Protein AF-0000000087536788 (afdb_homodimer)

pLDDT: mean 91.1, std 9.1, range [51.97, 98.81]

Structure (mmCIF, N/CA/C/O backbone):
data_AF-0000000087536788-model_v1
#
loop_
_entity.id
_entity.type
_entity.pdbx_description
1 polymer 'DeoR/GlpR transcriptional regulator'
#
loop_
_atom_site.group_PDB
_atom_site.id
_atom_site.type_symbol
_atom_site.label_atom_id
_atom_site.label_alt_id
_atom_site.label_comp_id
_atom_site.label_asym_id
_atom_site.label_entity_id
_atom_site.label_seq_id
_atom_site.pdbx_PDB_ins_code
_atom_site.Cartn_x
_atom_site.Cartn_y
_atom_site.Cartn_z
_atom_site.occupancy
_atom_site.B_iso_or_equiv
_atom_site.auth_seq_id
_atom_site.auth_comp_id
_atom_site.auth_asym_id
_atom_site.auth_atom_id
_atom_site.pdbx_PDB_model_num
ATOM 1 N N . MET A 1 1 ? 10.086 10.727 -21.75 1 60.25 1 MET A N 1
ATOM 2 C CA . MET A 1 1 ? 9.859 9.5 -21 1 60.25 1 MET A CA 1
ATOM 3 C C . MET A 1 1 ? 10.852 9.375 -19.844 1 60.25 1 MET A C 1
ATOM 5 O O . MET A 1 1 ? 12.023 9.734 -20 1 60.25 1 MET A O 1
ATOM 9 N N . ILE A 1 2 ? 10.414 9.109 -18.719 1 67.94 2 ILE A N 1
ATOM 10 C CA . ILE A 1 2 ? 11.305 9.008 -17.562 1 67.94 2 ILE A CA 1
ATOM 11 C C . ILE A 1 2 ? 12.07 7.688 -17.625 1 67.94 2 ILE A C 1
ATOM 13 O O . ILE A 1 2 ? 11.562 6.688 -18.141 1 67.94 2 ILE A O 1
ATOM 17 N N . ALA A 1 3 ? 13.391 7.785 -17.203 1 74.81 3 ALA A N 1
ATOM 18 C CA . ALA A 1 3 ? 14.328 6.68 -17.344 1 74.81 3 ALA A CA 1
ATOM 19 C C . ALA A 1 3 ? 13.742 5.383 -16.797 1 74.81 3 ALA A C 1
ATOM 21 O O . ALA A 1 3 ? 13.867 4.324 -17.422 1 74.81 3 ALA A O 1
ATOM 22 N N . ILE A 1 4 ? 12.961 5.441 -15.758 1 73.94 4 ILE A N 1
ATOM 23 C CA . ILE A 1 4 ? 12.445 4.242 -15.109 1 73.94 4 ILE A CA 1
ATOM 24 C C . ILE A 1 4 ? 11.359 3.611 -15.977 1 73.94 4 ILE A C 1
ATOM 26 O O . ILE A 1 4 ? 11.266 2.387 -16.078 1 73.94 4 ILE A O 1
ATOM 30 N N . GLU A 1 5 ? 10.531 4.379 -16.547 1 76.56 5 GLU A N 1
ATOM 31 C CA . GLU A 1 5 ? 9.5 3.875 -17.453 1 76.56 5 GLU A CA 1
ATOM 32 C C . GLU A 1 5 ? 10.117 3.201 -18.672 1 76.56 5 GLU A C 1
ATOM 34 O O . GLU A 1 5 ? 9.641 2.156 -19.109 1 76.56 5 GLU A O 1
ATOM 39 N N . ARG A 1 6 ? 11.133 3.887 -19.203 1 85.44 6 ARG A N 1
ATOM 40 C CA . ARG A 1 6 ? 11.828 3.344 -20.359 1 85.44 6 ARG A CA 1
ATOM 41 C C . ARG A 1 6 ? 12.461 1.993 -20.047 1 85.44 6 ARG A C 1
ATOM 43 O O . ARG A 1 6 ? 12.336 1.042 -20.812 1 85.44 6 ARG A O 1
ATOM 50 N N . ARG A 1 7 ? 13.047 1.887 -18.953 1 85.5 7 ARG A N 1
ATOM 51 C CA . ARG A 1 7 ? 13.68 0.634 -18.562 1 85.5 7 ARG A CA 1
ATOM 52 C C . ARG A 1 7 ? 12.641 -0.469 -18.375 1 85.5 7 ARG A C 1
ATOM 54 O O . ARG A 1 7 ? 12.883 -1.62 -18.75 1 85.5 7 ARG A O 1
ATOM 61 N N . ASN A 1 8 ? 11.547 -0.077 -17.844 1 81.5 8 ASN A N 1
ATOM 62 C CA . ASN A 1 8 ? 10.469 -1.052 -17.719 1 81.5 8 ASN A CA 1
ATOM 63 C C . ASN A 1 8 ? 10.008 -1.555 -19.094 1 81.5 8 ASN A C 1
ATOM 65 O O . ASN A 1 8 ? 9.75 -2.746 -19.266 1 81.5 8 ASN A O 1
ATOM 69 N N . GLY A 1 9 ? 9.906 -0.603 -19.969 1 83.31 9 GLY A N 1
ATOM 70 C CA . GLY A 1 9 ? 9.555 -0.98 -21.328 1 83.31 9 GLY A CA 1
ATOM 71 C C . GLY A 1 9 ? 10.57 -1.906 -21.969 1 83.31 9 GLY A C 1
ATOM 72 O O . GLY A 1 9 ? 10.195 -2.869 -22.656 1 83.31 9 GLY A O 1
ATOM 73 N N . ILE A 1 10 ? 11.828 -1.577 -21.781 1 86.56 10 ILE A N 1
ATOM 74 C CA . ILE A 1 10 ? 12.906 -2.406 -22.312 1 86.56 10 ILE A CA 1
ATOM 75 C C . ILE A 1 10 ? 12.805 -3.816 -21.734 1 86.56 10 ILE A C 1
ATOM 77 O O . ILE A 1 10 ? 12.93 -4.805 -22.453 1 86.56 10 ILE A O 1
ATOM 81 N N . LEU A 1 11 ? 12.477 -3.834 -20.484 1 84.38 11 LEU A N 1
ATOM 82 C CA . LEU A 1 11 ? 12.375 -5.125 -19.812 1 84.38 11 LEU A CA 1
ATOM 83 C C . LEU A 1 11 ? 11.18 -5.918 -20.344 1 84.38 11 LEU A C 1
ATOM 85 O O . LEU A 1 11 ? 11.266 -7.137 -20.5 1 84.38 11 LEU A O 1
ATOM 89 N N . GLU A 1 12 ? 10.148 -5.25 -20.531 1 82.12 12 GLU A N 1
ATOM 90 C CA . GLU A 1 12 ? 8.977 -5.91 -21.109 1 82.12 12 GLU A CA 1
ATOM 91 C C . GLU A 1 12 ? 9.305 -6.539 -22.453 1 82.12 12 GLU A C 1
ATOM 93 O O . GLU A 1 12 ? 8.922 -7.684 -22.719 1 82.12 12 GLU A O 1
ATOM 98 N N . LYS A 1 13 ? 9.969 -5.734 -23.234 1 83 13 LYS A N 1
ATOM 99 C CA . LYS A 1 13 ? 10.375 -6.227 -24.547 1 83 13 LYS A CA 1
ATOM 100 C C . LYS A 1 13 ? 11.344 -7.395 -24.422 1 83 13 LYS A C 1
ATOM 102 O O . LYS A 1 13 ? 11.312 -8.32 -25.234 1 83 13 LYS A O 1
ATOM 107 N N . LEU A 1 14 ? 12.211 -7.246 -23.516 1 82.19 14 LEU A N 1
ATOM 108 C CA . LEU A 1 14 ? 13.188 -8.297 -23.266 1 82.19 14 LEU A CA 1
ATOM 109 C C . LEU A 1 14 ? 12.5 -9.594 -22.844 1 82.19 14 LEU A C 1
ATOM 111 O O . LEU A 1 14 ? 12.922 -10.68 -23.25 1 82.19 14 LEU A O 1
ATOM 115 N N . GLN A 1 15 ? 11.531 -9.453 -22.078 1 75.12 15 GLN A N 1
ATOM 116 C CA . GLN A 1 15 ? 10.781 -10.617 -21.609 1 75.12 15 GLN A CA 1
ATOM 117 C C . GLN A 1 15 ? 10 -11.258 -22.75 1 75.12 15 GLN A C 1
ATOM 119 O O . GLN A 1 15 ? 9.93 -12.484 -22.859 1 75.12 15 GLN A O 1
ATOM 124 N N . GLU A 1 16 ? 9.5 -10.43 -23.547 1 75.25 16 GLU A N 1
ATOM 125 C CA . GLU A 1 16 ? 8.672 -10.898 -24.656 1 75.25 16 GLU A CA 1
ATOM 126 C C . GLU A 1 16 ? 9.531 -11.469 -25.781 1 75.25 16 GLU A C 1
ATOM 128 O O . GLU A 1 16 ? 9.242 -12.555 -26.297 1 75.25 16 GLU A O 1
ATOM 133 N N . ASP A 1 17 ? 10.547 -10.703 -26.125 1 77.94 17 ASP A N 1
ATOM 134 C CA . ASP A 1 17 ? 11.32 -11.031 -27.312 1 77.94 17 ASP A CA 1
ATOM 135 C C . ASP A 1 17 ? 12.609 -11.773 -26.938 1 77.94 17 ASP A C 1
ATOM 137 O O . ASP A 1 17 ? 13.328 -12.25 -27.812 1 77.94 17 ASP A O 1
ATOM 141 N N . LYS A 1 18 ? 12.867 -11.875 -25.641 1 78.88 18 LYS A N 1
ATOM 142 C CA . LYS A 1 18 ? 14.031 -12.539 -25.078 1 78.88 18 LYS A CA 1
ATOM 143 C C . LYS A 1 18 ? 15.32 -11.828 -25.484 1 78.88 18 LYS A C 1
ATOM 145 O O . LYS A 1 18 ? 16.406 -12.172 -25 1 78.88 18 LYS A O 1
ATOM 150 N N . LYS A 1 19 ? 15.211 -10.891 -26.391 1 81.5 19 LYS A N 1
ATOM 151 C CA . LYS A 1 19 ? 16.344 -10.07 -26.812 1 81.5 19 LYS A CA 1
ATOM 152 C C . LYS A 1 19 ? 15.891 -8.68 -27.234 1 81.5 19 LYS A C 1
ATOM 154 O O . LYS A 1 19 ? 14.734 -8.492 -27.625 1 81.5 19 LYS A O 1
ATOM 159 N N . VAL A 1 20 ? 16.797 -7.738 -27 1 91.38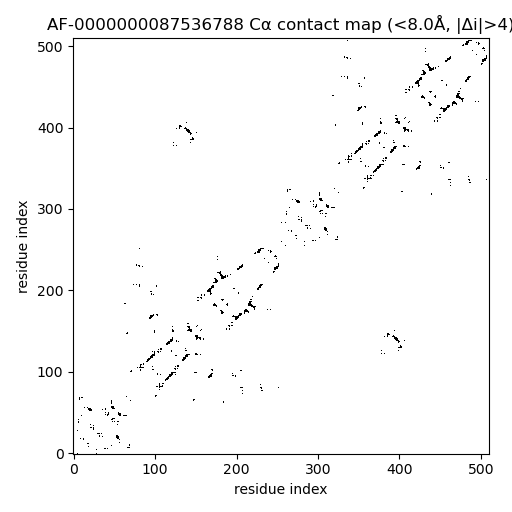 20 VAL A N 1
ATOM 160 C CA . VAL A 1 20 ? 16.547 -6.387 -27.484 1 91.38 20 VAL A CA 1
ATOM 161 C C . VAL A 1 20 ? 17.781 -5.844 -28.203 1 91.38 20 VAL A C 1
ATOM 163 O O . VAL A 1 20 ? 18.891 -6.293 -27.938 1 91.38 20 VAL A O 1
ATOM 166 N N . VAL A 1 21 ? 17.594 -5.012 -29.188 1 90.38 21 VAL A N 1
ATOM 167 C CA . VAL A 1 21 ? 18.656 -4.402 -29.969 1 90.38 21 VAL A CA 1
ATOM 168 C C . VAL A 1 21 ? 18.703 -2.898 -29.703 1 90.38 21 VAL A C 1
ATOM 170 O O . VAL A 1 21 ? 17.672 -2.23 -29.703 1 90.38 21 VAL A O 1
ATOM 173 N N . VAL A 1 22 ? 19.891 -2.391 -29.5 1 92.69 22 VAL A N 1
ATOM 174 C CA . VAL A 1 22 ? 20.109 -1.005 -29.094 1 92.69 22 VAL A CA 1
ATOM 175 C C . VAL A 1 22 ? 19.5 -0.067 -30.141 1 92.69 22 VAL A C 1
ATOM 177 O O . VAL A 1 22 ? 18.797 0.877 -29.812 1 92.69 22 VAL A O 1
ATOM 180 N N . GLY A 1 23 ? 19.781 -0.359 -31.359 1 91.88 23 GLY A N 1
ATOM 181 C CA . GLY A 1 23 ? 19.281 0.488 -32.438 1 91.88 23 GLY A CA 1
ATOM 182 C C . GLY A 1 23 ? 17.766 0.57 -32.469 1 91.88 23 GLY A C 1
ATOM 183 O O . GLY A 1 23 ? 17.203 1.653 -32.656 1 91.88 23 GLY A O 1
ATOM 184 N N . GLU A 1 24 ? 17.109 -0.527 -32.344 1 91.75 24 GLU A N 1
ATOM 185 C CA . GLU A 1 24 ? 15.656 -0.597 -32.344 1 91.75 24 GLU A CA 1
ATOM 186 C C . GLU A 1 24 ? 15.039 0.144 -31.172 1 91.75 24 GLU A C 1
ATOM 188 O O . GLU A 1 24 ? 14.039 0.842 -31.328 1 91.75 24 GLU A O 1
ATOM 193 N N . LEU A 1 25 ? 15.641 -0.077 -30.047 1 92.62 25 LEU A N 1
ATOM 194 C CA . LEU A 1 25 ? 15.148 0.583 -28.844 1 92.62 25 LEU A CA 1
ATOM 195 C C . LEU A 1 25 ? 15.297 2.098 -28.953 1 92.62 25 LEU A C 1
ATOM 197 O O . LEU A 1 25 ? 14.422 2.846 -28.516 1 92.62 25 LEU A O 1
ATOM 201 N N . SER A 1 26 ? 16.406 2.496 -29.5 1 92.88 26 SER A N 1
ATOM 202 C CA . SER A 1 26 ? 16.656 3.918 -29.719 1 92.88 26 SER A CA 1
ATOM 203 C C . SER A 1 26 ? 15.57 4.555 -30.578 1 92.88 26 SER A C 1
ATOM 205 O O . SER A 1 26 ? 15.094 5.652 -30.266 1 92.88 26 SER A O 1
ATOM 207 N N . GLN A 1 27 ? 15.195 3.863 -31.594 1 92.12 27 GLN A N 1
ATOM 208 C CA . GLN A 1 27 ? 14.148 4.348 -32.469 1 92.12 27 GLN A CA 1
ATOM 209 C C . GLN A 1 27 ? 12.789 4.34 -31.781 1 92.12 27 GLN A C 1
ATOM 211 O O . GLN A 1 27 ? 12.016 5.289 -31.922 1 92.12 27 GLN A O 1
ATOM 216 N N . LEU A 1 28 ? 12.539 3.338 -31.094 1 90.12 28 LEU A N 1
ATOM 217 C CA . LEU A 1 28 ? 11.25 3.133 -30.438 1 90.12 28 LEU A CA 1
ATOM 218 C C . LEU A 1 28 ? 10.992 4.207 -29.391 1 90.12 28 LEU A C 1
ATOM 220 O O . LEU A 1 28 ? 9.883 4.723 -29.281 1 90.12 28 LEU A O 1
ATOM 224 N N . TYR A 1 29 ? 12.039 4.488 -28.656 1 90.25 29 TYR A N 1
ATOM 225 C CA . TYR A 1 29 ? 11.852 5.387 -27.516 1 90.25 29 TYR A CA 1
ATOM 226 C C . TYR A 1 29 ? 12.352 6.789 -27.844 1 90.25 29 TYR A C 1
ATOM 228 O O . 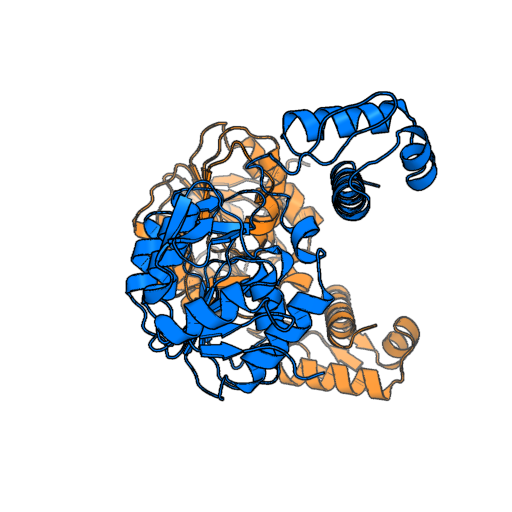TYR A 1 29 ? 12.312 7.684 -27 1 90.25 29 TYR A O 1
ATOM 236 N N . LYS A 1 30 ? 12.859 7.016 -28.969 1 91.06 30 LYS A N 1
ATOM 237 C CA . LYS A 1 30 ? 13.297 8.312 -29.484 1 91.06 30 LYS A CA 1
ATOM 238 C C . LYS A 1 30 ? 14.352 8.93 -28.578 1 91.06 30 LYS A C 1
ATOM 240 O O . LYS A 1 30 ? 14.234 10.094 -28.188 1 91.06 30 LYS A O 1
ATOM 245 N N . VAL A 1 31 ? 15.359 8.07 -28.25 1 92.88 31 VAL A N 1
ATOM 246 C CA . VAL A 1 31 ? 16.531 8.516 -27.484 1 92.88 31 VAL A CA 1
ATOM 247 C C . VAL A 1 31 ? 17.797 8 -28.156 1 92.88 31 VAL A C 1
ATOM 249 O O . VAL A 1 31 ? 17.75 7.184 -29.078 1 92.88 31 VAL A O 1
ATOM 252 N N . SER A 1 32 ? 18.906 8.5 -27.703 1 91.94 32 SER A N 1
ATOM 253 C CA . SER A 1 32 ? 20.172 8.102 -28.297 1 91.94 32 SER A CA 1
ATOM 254 C C . SER A 1 32 ? 20.516 6.652 -27.969 1 91.94 32 SER A C 1
ATOM 256 O O . SER A 1 32 ? 20.031 6.109 -26.969 1 91.94 32 SER A O 1
ATOM 258 N N . GLU A 1 33 ? 21.297 6.074 -28.828 1 92.81 33 GLU A N 1
ATOM 259 C CA . GLU A 1 33 ? 21.766 4.719 -28.547 1 92.81 33 GLU A CA 1
ATOM 260 C C . GLU A 1 33 ? 22.562 4.66 -27.25 1 92.81 33 GLU A C 1
ATOM 262 O O . GLU A 1 33 ? 22.531 3.654 -26.547 1 92.81 33 GLU A O 1
ATOM 267 N N . GLU A 1 34 ? 23.219 5.82 -27 1 91.62 34 GLU A N 1
ATOM 268 C CA . GLU A 1 34 ? 24.016 5.875 -25.781 1 91.62 34 GLU A CA 1
ATOM 269 C C . GLU A 1 34 ? 23.109 5.816 -24.547 1 91.62 34 GLU A C 1
ATOM 271 O O . GLU A 1 34 ? 23.453 5.164 -23.547 1 91.62 34 GLU A O 1
ATOM 276 N N . THR A 1 35 ? 22.031 6.398 -24.609 1 90.19 35 THR A N 1
ATOM 277 C CA . THR A 1 35 ? 21.062 6.367 -23.531 1 90.19 35 THR A CA 1
ATOM 278 C C . THR A 1 35 ? 20.531 4.953 -23.312 1 90.19 35 THR A C 1
ATOM 280 O O . THR A 1 35 ? 20.406 4.5 -22.172 1 90.19 35 THR A O 1
ATOM 283 N N . ILE A 1 36 ? 20.281 4.277 -24.391 1 92.38 36 ILE A N 1
ATOM 284 C CA . ILE A 1 36 ? 19.812 2.898 -24.328 1 92.38 36 ILE A CA 1
ATOM 285 C C . ILE A 1 36 ? 20.891 2.014 -23.719 1 92.38 36 ILE A C 1
ATOM 287 O O . ILE A 1 36 ? 20.609 1.146 -22.891 1 92.38 36 ILE A O 1
ATOM 291 N N . ARG A 1 37 ? 22.125 2.256 -24.156 1 90.12 37 ARG A N 1
ATOM 292 C CA . ARG A 1 37 ? 23.219 1.447 -23.641 1 90.12 37 ARG A CA 1
ATOM 293 C C . ARG A 1 37 ? 23.375 1.638 -22.125 1 90.12 37 ARG A C 1
ATOM 295 O O . ARG A 1 37 ? 23.656 0.683 -21.406 1 90.12 37 ARG A O 1
ATOM 302 N N . ARG A 1 38 ? 23.125 2.826 -21.719 1 89.12 38 ARG A N 1
ATOM 303 C CA . ARG A 1 38 ? 23.203 3.102 -20.281 1 89.12 38 ARG A CA 1
ATOM 304 C C . ARG A 1 38 ? 22.078 2.395 -19.531 1 89.12 38 ARG A C 1
ATOM 306 O O . ARG A 1 38 ? 22.297 1.868 -18.438 1 89.12 38 ARG A O 1
ATOM 313 N N . ASP A 1 39 ? 20.938 2.432 -20.109 1 89.81 39 ASP A N 1
ATOM 314 C CA . ASP A 1 39 ? 19.828 1.717 -19.5 1 89.81 39 ASP A CA 1
ATOM 315 C C . ASP A 1 39 ? 20.109 0.222 -19.391 1 89.81 39 ASP A C 1
ATOM 317 O O . ASP A 1 39 ? 19.859 -0.393 -18.359 1 89.81 39 ASP A O 1
ATOM 321 N N . LEU A 1 40 ? 20.672 -0.264 -20.438 1 89.5 40 LEU A N 1
ATOM 322 C CA . LEU A 1 40 ? 20.953 -1.694 -20.469 1 89.5 40 LEU A CA 1
ATOM 323 C C . LEU A 1 40 ? 22.062 -2.051 -19.484 1 89.5 40 LEU A C 1
ATOM 325 O O . LEU A 1 40 ? 22.047 -3.131 -18.891 1 89.5 40 LEU A O 1
ATOM 329 N N . GLU A 1 41 ? 22.969 -1.117 -19.344 1 88.06 41 GLU A N 1
ATOM 330 C CA . GLU A 1 41 ? 24.031 -1.324 -18.344 1 88.06 41 GLU A CA 1
ATOM 331 C C . GLU A 1 41 ? 23.453 -1.399 -16.938 1 88.06 41 GLU A C 1
ATOM 333 O O . GLU A 1 41 ? 23.859 -2.238 -16.125 1 88.06 41 GLU A O 1
ATOM 338 N N . ARG A 1 42 ? 22.578 -0.558 -16.688 1 83.88 42 ARG A N 1
ATOM 339 C CA . ARG A 1 42 ? 21.922 -0.551 -15.383 1 83.88 42 ARG A CA 1
ATOM 340 C C . ARG A 1 42 ? 21.125 -1.839 -15.164 1 83.88 42 ARG A C 1
ATOM 342 O O . ARG A 1 42 ? 21.203 -2.439 -14.086 1 83.88 42 ARG A O 1
ATOM 349 N N . LEU A 1 43 ? 20.406 -2.234 -16.109 1 84.75 43 LEU A N 1
ATOM 350 C CA . LEU A 1 43 ? 19.594 -3.447 -16.031 1 84.75 43 LEU A CA 1
ATOM 351 C C . LEU A 1 43 ? 20.484 -4.68 -15.867 1 84.75 43 LEU A C 1
ATOM 353 O O . LEU A 1 43 ? 20.125 -5.621 -15.164 1 84.75 43 LEU A O 1
ATOM 357 N N . GLU A 1 44 ? 21.609 -4.586 -16.5 1 80.94 44 GLU A N 1
ATOM 358 C CA . GLU A 1 44 ? 22.547 -5.691 -16.359 1 80.94 44 GLU A CA 1
ATOM 359 C C . GLU A 1 44 ? 23.141 -5.746 -14.953 1 80.94 44 GLU A C 1
ATOM 361 O O . GLU A 1 44 ? 23.297 -6.828 -14.383 1 80.94 44 GLU A O 1
ATOM 366 N N . LYS A 1 45 ? 23.391 -4.582 -14.523 1 80.25 45 LYS A N 1
ATOM 367 C CA . LYS A 1 45 ? 23.906 -4.5 -13.156 1 80.25 45 LYS A CA 1
ATOM 368 C C . LYS A 1 45 ? 22.906 -5.062 -12.156 1 80.25 45 LYS A C 1
ATOM 370 O O . LYS A 1 45 ? 23.297 -5.648 -11.141 1 80.25 45 LYS A O 1
ATOM 375 N N . GLU A 1 46 ? 21.688 -4.945 -12.523 1 75.75 46 GLU A N 1
ATOM 376 C CA . GLU A 1 46 ? 20.625 -5.441 -11.664 1 75.75 46 GLU A CA 1
ATOM 377 C C . GLU A 1 46 ? 20.328 -6.914 -11.938 1 75.75 46 GLU A C 1
ATOM 379 O O . GLU A 1 46 ? 19.453 -7.508 -11.305 1 75.75 46 GLU A O 1
ATOM 384 N N . GLY A 1 47 ? 21.031 -7.438 -12.914 1 73.94 47 GLY A N 1
ATOM 385 C CA . GLY A 1 47 ? 20.922 -8.852 -13.242 1 73.94 47 GLY A CA 1
ATOM 386 C C . GLY A 1 47 ? 19.719 -9.164 -14.102 1 73.94 47 GLY A C 1
ATOM 387 O O . GLY A 1 47 ? 19.328 -10.328 -14.227 1 73.94 47 GLY A O 1
ATOM 388 N N . LEU A 1 48 ? 19.156 -8.18 -14.719 1 77.5 48 LEU A N 1
ATOM 389 C CA . LEU A 1 48 ? 17.875 -8.359 -15.406 1 77.5 48 LEU A CA 1
ATOM 390 C C . LEU A 1 48 ? 18.094 -8.68 -16.891 1 77.5 48 LEU A C 1
ATOM 392 O O . LEU A 1 48 ? 17.188 -9.148 -17.562 1 77.5 48 LEU A O 1
ATOM 396 N N . CYS A 1 49 ? 19.375 -8.383 -17.312 1 78.31 49 CYS A N 1
ATOM 397 C CA . CYS A 1 49 ? 19.719 -8.727 -18.688 1 78.31 49 CYS A CA 1
ATOM 398 C C . CYS A 1 49 ? 21.219 -8.883 -18.844 1 78.31 49 CYS A C 1
ATOM 400 O O . CYS A 1 49 ? 21.984 -8.641 -17.906 1 78.31 49 CYS A O 1
ATOM 402 N N . THR A 1 50 ? 21.594 -9.484 -19.891 1 80.62 50 THR A N 1
ATOM 403 C CA . THR A 1 50 ? 23 -9.578 -20.266 1 80.62 50 THR A CA 1
ATOM 404 C C . THR A 1 50 ? 23.266 -8.844 -21.562 1 80.62 50 THR A C 1
ATOM 406 O O . THR A 1 50 ? 22.656 -9.156 -22.594 1 80.62 50 THR A O 1
ATOM 409 N N . LYS A 1 51 ? 24.156 -7.879 -21.375 1 84.31 51 LYS A N 1
ATOM 410 C CA . LYS A 1 51 ? 24.5 -7.121 -22.578 1 84.31 51 LYS A CA 1
ATOM 411 C C . LYS A 1 51 ? 25.203 -8.008 -23.609 1 84.31 51 LYS A C 1
ATOM 413 O O . LYS A 1 51 ? 25.953 -8.922 -23.234 1 84.31 51 LYS A O 1
ATOM 418 N N . SER A 1 52 ? 24.734 -7.902 -24.844 1 79.12 52 SER A N 1
ATOM 419 C CA . SER A 1 52 ? 25.344 -8.602 -25.984 1 79.12 52 SER A CA 1
ATOM 420 C C . SER A 1 52 ? 25.703 -7.625 -27.109 1 79.12 52 SER A C 1
ATOM 422 O O . SER A 1 52 ? 25.469 -6.422 -26.984 1 79.12 52 SER A O 1
ATOM 424 N N . TYR A 1 53 ? 26.312 -8.273 -28.078 1 77.62 53 TYR A N 1
ATOM 425 C CA . TYR A 1 53 ? 26.703 -7.422 -29.188 1 77.62 53 TYR A CA 1
ATOM 426 C C . TYR A 1 53 ? 25.516 -6.672 -29.766 1 77.62 53 TYR A C 1
ATOM 428 O O . TYR A 1 53 ? 24.562 -7.289 -30.266 1 77.62 53 TYR A O 1
ATOM 436 N N . GLY A 1 54 ? 25.5 -5.301 -29.484 1 81.56 54 GLY A N 1
ATOM 437 C CA . GLY A 1 54 ? 24.5 -4.438 -30.094 1 81.56 54 GLY A CA 1
ATOM 438 C C . GLY A 1 54 ? 23.188 -4.391 -29.328 1 81.56 54 GLY A C 1
ATOM 439 O O . GLY A 1 54 ? 22.219 -3.809 -29.812 1 81.56 54 GLY A O 1
ATOM 440 N N . GLY A 1 55 ? 23.031 -5.18 -28.203 1 88.81 55 GLY A N 1
ATOM 441 C CA . GLY A 1 55 ? 21.797 -5.207 -27.438 1 88.81 55 GLY A CA 1
ATOM 442 C C . GLY A 1 55 ? 21.922 -5.938 -26.109 1 88.81 55 GLY A C 1
ATOM 443 O O . GLY A 1 55 ? 22.891 -5.742 -25.391 1 88.81 55 GLY A O 1
ATOM 444 N N . ALA A 1 56 ? 20.859 -6.602 -25.719 1 88.19 56 ALA A N 1
ATOM 445 C CA . ALA A 1 56 ? 20.844 -7.391 -24.5 1 88.19 56 ALA A CA 1
ATOM 446 C C . ALA A 1 56 ? 19.906 -8.586 -24.625 1 88.19 56 ALA A C 1
ATOM 448 O O . ALA A 1 56 ? 19.016 -8.602 -25.484 1 88.19 56 ALA A O 1
ATOM 449 N N . VAL A 1 57 ? 20.234 -9.641 -23.906 1 82.5 57 VAL A N 1
ATOM 450 C CA . VAL A 1 57 ? 19.406 -10.844 -23.891 1 82.5 57 VAL A CA 1
ATOM 451 C C . VAL A 1 57 ? 18.844 -11.07 -22.5 1 82.5 57 VAL A C 1
ATOM 453 O O . VAL A 1 57 ? 19.469 -10.68 -21.5 1 82.5 57 VAL A O 1
ATOM 456 N N . PHE A 1 58 ? 17.625 -11.586 -22.547 1 74.94 58 PHE A N 1
ATOM 457 C CA . PHE A 1 58 ? 16.969 -11.93 -21.297 1 74.94 58 PHE A CA 1
ATOM 458 C C . PHE A 1 58 ? 17.734 -13.031 -20.578 1 74.94 58 PHE A C 1
ATOM 460 O O . PHE A 1 58 ? 18.094 -14.047 -21.172 1 74.94 58 PHE A O 1
ATOM 467 N N . ASN A 1 59 ? 18.141 -12.656 -19.438 1 63.66 59 ASN A N 1
ATOM 468 C CA . ASN A 1 59 ? 18.797 -13.672 -18.625 1 63.66 59 ASN A CA 1
ATOM 469 C C . ASN A 1 59 ? 17.781 -14.586 -17.938 1 63.66 59 ASN A C 1
ATOM 471 O O . ASN A 1 59 ? 17.25 -14.242 -16.875 1 63.66 59 ASN A O 1
ATOM 475 N N . GLU A 1 60 ? 17.344 -15.617 -18.562 1 57.06 60 GLU A N 1
ATOM 476 C CA . GLU A 1 60 ? 16.328 -16.547 -18.047 1 57.06 60 GLU A CA 1
ATOM 477 C C . GLU A 1 60 ? 16.828 -17.219 -16.766 1 57.06 60 GLU A C 1
ATOM 479 O O . GLU A 1 60 ? 16.016 -17.594 -15.906 1 57.06 60 GLU A O 1
ATOM 484 N N . ASN A 1 61 ? 18.172 -17.484 -16.828 1 52.66 61 ASN A N 1
ATOM 485 C CA . ASN A 1 61 ? 18.734 -18.328 -15.789 1 52.66 61 ASN A CA 1
ATOM 486 C C . ASN A 1 61 ? 18.906 -17.578 -14.484 1 52.66 61 ASN A C 1
ATOM 488 O O . ASN A 1 61 ? 19.375 -18.125 -13.492 1 52.66 61 ASN A O 1
ATOM 492 N N . ASN A 1 62 ? 18.547 -16.25 -14.602 1 55.31 62 ASN A N 1
ATOM 493 C CA . ASN A 1 62 ? 18.969 -15.594 -13.367 1 55.31 62 ASN A CA 1
ATOM 494 C C . ASN A 1 62 ? 17.812 -15.5 -12.367 1 55.31 62 ASN A C 1
ATOM 496 O O . ASN A 1 62 ? 16.641 -15.445 -12.758 1 55.31 62 ASN A O 1
ATOM 500 N N . ASN A 1 63 ? 18.156 -16 -11.164 1 58 63 ASN A N 1
ATOM 501 C CA . ASN A 1 63 ? 17.344 -15.945 -9.953 1 58 63 ASN A CA 1
ATOM 502 C C . ASN A 1 63 ? 16.812 -14.539 -9.703 1 58 63 ASN A C 1
ATOM 504 O O . ASN A 1 63 ? 16.391 -14.219 -8.586 1 58 63 ASN A O 1
ATOM 508 N N . VAL A 1 64 ? 17.047 -13.836 -10.898 1 62.47 64 VAL A N 1
ATOM 509 C CA . VAL A 1 64 ? 16.625 -12.453 -10.664 1 62.47 64 VAL A CA 1
ATOM 510 C C . VAL A 1 64 ? 15.148 -12.297 -11.008 1 62.47 64 VAL A C 1
ATOM 512 O O . VAL A 1 64 ? 14.695 -12.766 -12.055 1 62.47 64 VAL A O 1
ATOM 515 N N . GLU A 1 65 ? 14.461 -11.773 -10.125 1 72 65 GLU A N 1
ATOM 516 C CA . GLU A 1 65 ? 13.039 -11.523 -10.312 1 72 65 GLU A CA 1
ATOM 517 C C . GLU A 1 65 ? 12.797 -10.211 -11.055 1 72 65 GLU A C 1
ATOM 519 O O . GLU A 1 65 ? 13.422 -9.195 -10.742 1 72 65 GLU A O 1
ATOM 524 N N . MET A 1 66 ? 12.086 -10.305 -12.172 1 75.19 66 MET A N 1
ATOM 525 C CA . MET A 1 66 ? 11.695 -9.094 -12.898 1 75.19 66 MET A CA 1
ATOM 526 C C . MET A 1 66 ? 10.891 -8.164 -12 1 75.19 66 MET A C 1
ATOM 528 O O . MET A 1 66 ? 10.227 -8.609 -11.062 1 75.19 66 MET A O 1
ATOM 532 N N . PRO A 1 67 ? 10.922 -6.902 -12.312 1 75.25 67 PRO A N 1
ATOM 533 C CA . PRO A 1 67 ? 10.094 -5.965 -11.555 1 75.25 67 PRO A CA 1
ATOM 534 C C . PRO A 1 67 ? 8.602 -6.285 -11.641 1 75.25 67 PRO A C 1
ATOM 536 O O . PRO A 1 67 ? 8.156 -6.867 -12.633 1 75.25 67 PRO A O 1
ATOM 539 N N . PHE A 1 68 ? 7.949 -5.84 -10.641 1 82.75 68 PHE A N 1
ATOM 540 C CA . PHE A 1 68 ? 6.535 -6.148 -10.477 1 82.75 68 PHE A CA 1
ATOM 541 C C . PHE A 1 68 ? 5.75 -5.746 -11.719 1 82.75 68 PHE A C 1
ATOM 543 O O . PHE A 1 68 ? 4.938 -6.52 -12.227 1 82.75 68 PHE A O 1
ATOM 550 N N . ASN A 1 69 ? 5.98 -4.562 -12.266 1 77.69 69 ASN A N 1
ATOM 551 C CA . ASN A 1 69 ? 5.207 -4.035 -13.391 1 77.69 69 ASN A CA 1
ATOM 552 C C . ASN A 1 69 ? 5.43 -4.855 -14.656 1 77.69 69 ASN A C 1
ATOM 554 O O . ASN A 1 69 ? 4.527 -4.977 -15.484 1 77.69 69 ASN A O 1
ATOM 558 N N . VAL A 1 70 ? 6.543 -5.387 -14.797 1 80 70 VAL A N 1
ATOM 559 C CA . VAL A 1 70 ? 6.859 -6.246 -15.938 1 80 70 VAL A CA 1
ATOM 560 C C . VAL A 1 70 ? 6.168 -7.598 -15.773 1 80 70 VAL A C 1
ATOM 562 O O . VAL A 1 70 ? 5.527 -8.094 -16.703 1 80 70 VAL A O 1
ATOM 565 N N . ARG A 1 71 ? 6.227 -8.094 -14.609 1 83.94 71 ARG A N 1
ATOM 566 C CA . ARG A 1 71 ? 5.602 -9.383 -14.328 1 83.94 71 ARG A CA 1
ATOM 567 C C . ARG A 1 71 ? 4.086 -9.297 -14.461 1 83.94 71 ARG A C 1
ATOM 569 O O . ARG A 1 71 ? 3.443 -10.242 -14.922 1 83.94 71 ARG A O 1
ATOM 576 N N . LYS A 1 72 ? 3.561 -8.266 -14.008 1 88.44 72 LYS A N 1
ATOM 577 C CA . LYS A 1 72 ? 2.115 -8.07 -14.039 1 88.44 72 LYS A CA 1
ATOM 578 C C . LYS A 1 72 ? 1.577 -8.164 -15.469 1 88.44 72 LYS A C 1
ATOM 580 O O . LYS A 1 72 ? 0.474 -8.664 -15.688 1 88.44 72 LYS A O 1
ATOM 585 N N . LYS A 1 73 ? 2.355 -7.805 -16.375 1 84.88 73 LYS A N 1
ATOM 586 C CA . LYS A 1 73 ? 1.92 -7.781 -17.766 1 84.88 73 LYS A CA 1
ATOM 587 C C . LYS A 1 73 ? 2.25 -9.094 -18.469 1 84.88 73 LYS A C 1
ATOM 589 O O . LYS A 1 73 ? 1.695 -9.398 -19.531 1 84.88 73 LYS A O 1
ATOM 594 N N . SER A 1 74 ? 3.15 -9.758 -17.922 1 84.12 74 SER A N 1
ATOM 595 C CA . SER A 1 74 ? 3.51 -11.055 -18.5 1 84.12 74 SER A CA 1
ATOM 596 C C . SER A 1 74 ? 2.377 -12.062 -18.344 1 84.12 74 SER A C 1
ATOM 598 O O . SER A 1 74 ? 1.824 -12.219 -17.25 1 84.12 74 SER A O 1
ATOM 600 N N . ASN A 1 75 ? 1.91 -12.727 -19.484 1 90.5 75 ASN A N 1
ATOM 601 C CA . ASN A 1 75 ? 0.846 -13.727 -19.516 1 90.5 75 ASN A CA 1
ATOM 602 C C . ASN A 1 75 ? -0.441 -13.188 -18.891 1 90.5 75 ASN A C 1
ATOM 604 O O . ASN A 1 75 ? -1.073 -13.867 -18.078 1 90.5 75 ASN A O 1
ATOM 608 N N . ALA A 1 76 ? -0.744 -12.016 -19.203 1 92.69 76 ALA A N 1
ATOM 609 C CA . ALA A 1 76 ? -1.921 -11.344 -18.656 1 92.69 76 ALA A CA 1
ATOM 610 C C . ALA A 1 76 ? -3.184 -12.164 -18.906 1 92.69 76 ALA A C 1
ATOM 612 O O . ALA A 1 76 ? -4.02 -12.305 -18.016 1 92.69 76 ALA A O 1
ATOM 613 N N . THR A 1 77 ? -3.262 -12.727 -20.109 1 95.12 77 THR A N 1
ATOM 614 C CA . THR A 1 77 ? -4.434 -13.523 -20.453 1 95.12 77 THR A CA 1
ATOM 615 C C . THR A 1 77 ? -4.535 -14.75 -19.547 1 95.12 77 THR A C 1
ATOM 617 O O . THR A 1 77 ? -5.621 -15.094 -19.078 1 95.12 77 THR A O 1
ATOM 620 N N . GLY A 1 78 ? -3.441 -15.406 -19.391 1 96.56 78 GLY A N 1
ATOM 621 C CA . GLY A 1 78 ? -3.426 -16.547 -18.5 1 96.56 78 GLY A CA 1
ATOM 622 C C . GLY A 1 78 ? -3.83 -16.203 -17.078 1 96.56 78 GLY A C 1
ATOM 623 O O . GLY A 1 78 ? -4.621 -16.922 -16.453 1 96.56 78 GLY A O 1
ATOM 624 N N . LYS A 1 79 ? -3.291 -15.125 -16.562 1 97.19 79 LYS A N 1
ATOM 625 C CA . LYS A 1 79 ? -3.635 -14.695 -15.211 1 97.19 79 LYS A CA 1
ATOM 626 C C . LYS A 1 79 ? -5.121 -14.359 -15.102 1 97.19 79 LYS A C 1
ATOM 628 O O . LYS A 1 79 ? -5.746 -14.641 -14.07 1 97.19 79 LYS A O 1
ATOM 633 N N . GLN A 1 80 ? -5.621 -13.805 -16.125 1 97.25 80 GLN A N 1
ATOM 634 C CA . GLN A 1 80 ? -7.047 -13.484 -16.141 1 97.25 80 GLN A CA 1
ATOM 635 C C . GLN A 1 80 ? -7.898 -14.75 -16.062 1 97.25 80 GLN A C 1
ATOM 637 O O . GLN A 1 80 ? -8.891 -14.797 -15.336 1 97.25 80 GLN A O 1
ATOM 642 N N . LYS A 1 81 ? -7.59 -15.727 -16.828 1 97.88 81 LYS A N 1
ATOM 643 C CA . LYS A 1 81 ? -8.305 -17 -16.812 1 97.88 81 LYS A CA 1
ATOM 644 C C . LYS A 1 81 ? -8.273 -17.625 -15.414 1 97.88 81 LYS A C 1
ATOM 646 O O . LYS A 1 81 ? -9.289 -18.109 -14.914 1 97.88 81 LYS A O 1
ATOM 651 N N . ILE A 1 82 ? -7.121 -17.609 -14.844 1 98.44 82 ILE A N 1
ATOM 652 C CA . ILE A 1 82 ? -6.949 -18.141 -13.492 1 98.44 82 ILE A CA 1
ATOM 653 C C . ILE A 1 82 ? -7.84 -17.359 -12.523 1 98.44 82 ILE A C 1
ATOM 655 O O . ILE A 1 82 ? -8.531 -17.953 -11.695 1 98.44 82 ILE A O 1
ATOM 659 N N . ALA A 1 83 ? -7.812 -16.062 -12.617 1 98.56 83 ALA A N 1
ATOM 660 C CA . ALA A 1 83 ? -8.586 -15.18 -11.75 1 98.56 83 ALA A CA 1
ATOM 661 C C . ALA A 1 83 ? -10.078 -15.484 -11.844 1 98.56 83 ALA A C 1
ATOM 663 O O . ALA A 1 83 ? -10.781 -15.531 -10.836 1 98.56 83 ALA A O 1
ATOM 664 N N . GLU A 1 84 ? -10.531 -15.711 -13.039 1 97.81 84 GLU A N 1
ATOM 665 C CA . GLU A 1 84 ? -11.945 -16 -13.266 1 97.81 84 GLU A CA 1
ATOM 666 C C . GLU A 1 84 ? -12.352 -17.328 -12.625 1 97.81 84 GLU A C 1
ATOM 668 O O . GLU A 1 84 ? -13.414 -17.422 -12.016 1 97.81 84 GLU A O 1
ATOM 673 N N . LEU A 1 85 ? -11.555 -18.297 -12.789 1 98.12 85 LEU A N 1
ATOM 674 C CA . LEU A 1 85 ? -11.82 -19.594 -12.172 1 98.12 85 LEU A CA 1
ATOM 675 C C . LEU A 1 85 ? -11.906 -19.453 -10.656 1 98.12 85 LEU A C 1
ATOM 677 O O . LEU A 1 85 ? -12.797 -20.047 -10.031 1 98.12 85 LEU A O 1
ATOM 681 N N . ILE A 1 86 ? -11.008 -18.719 -10.07 1 98.38 86 ILE A N 1
ATOM 682 C CA . ILE A 1 86 ? -10.977 -18.531 -8.625 1 98.38 86 ILE A CA 1
ATOM 683 C C . ILE A 1 86 ? -12.211 -17.75 -8.18 1 98.38 86 ILE A C 1
ATOM 685 O O . ILE A 1 86 ? -12.844 -18.078 -7.18 1 98.38 86 ILE A O 1
ATOM 689 N N . ALA A 1 87 ? -12.539 -16.672 -8.906 1 97.94 87 ALA A N 1
ATOM 690 C CA . ALA A 1 87 ? -13.719 -15.883 -8.578 1 97.94 87 ALA A CA 1
ATOM 691 C C . ALA A 1 87 ? -14.969 -16.75 -8.547 1 97.94 87 ALA A C 1
ATOM 693 O O . ALA A 1 87 ? -15.852 -16.562 -7.703 1 97.94 87 ALA A O 1
ATOM 694 N N . ASP A 1 88 ? -15.039 -17.719 -9.445 1 97.12 88 ASP A N 1
ATOM 695 C CA . ASP A 1 88 ? -16.188 -18.609 -9.539 1 97.12 88 ASP A CA 1
ATOM 696 C C . ASP A 1 88 ? -16.297 -19.5 -8.305 1 97.12 88 ASP A C 1
ATOM 698 O O . ASP A 1 88 ? -17.391 -19.938 -7.941 1 97.12 88 ASP A O 1
ATOM 702 N N . MET A 1 89 ? -15.203 -19.688 -7.645 1 96.69 89 MET A N 1
ATOM 703 C CA . MET A 1 89 ? -15.188 -20.609 -6.516 1 96.69 89 MET A CA 1
ATOM 704 C C . MET A 1 89 ? -15.367 -19.859 -5.199 1 96.69 89 MET A C 1
ATOM 706 O O . MET A 1 89 ? -15.562 -20.484 -4.148 1 96.69 89 MET A O 1
ATOM 710 N N . VAL A 1 90 ? -15.25 -18.562 -5.172 1 98.06 90 VAL A N 1
ATOM 711 C CA . VAL A 1 90 ? -15.375 -17.766 -3.963 1 98.06 90 VAL A CA 1
ATOM 712 C C . VAL A 1 90 ? -16.828 -17.328 -3.773 1 98.06 90 VAL A C 1
ATOM 714 O O . VAL A 1 90 ? -17.484 -16.922 -4.73 1 98.06 90 VAL A O 1
ATOM 717 N N . GLU A 1 91 ? -17.328 -17.391 -2.623 1 97.88 91 GLU A N 1
ATOM 718 C CA . GLU A 1 91 ? -18.688 -17 -2.291 1 97.88 91 GLU A CA 1
ATOM 719 C C . GLU A 1 91 ? -18.719 -15.664 -1.557 1 97.88 91 GLU A C 1
ATOM 721 O O . GLU A 1 91 ? -17.719 -15.258 -0.953 1 97.88 91 GLU A O 1
ATOM 726 N N . ASP A 1 92 ? -19.906 -15.078 -1.606 1 97.56 92 ASP A N 1
ATOM 727 C CA . ASP A 1 92 ? -20.078 -13.844 -0.844 1 97.56 92 ASP A CA 1
ATOM 728 C C . ASP A 1 92 ? -19.859 -14.086 0.647 1 97.56 92 ASP A C 1
ATOM 730 O O . ASP A 1 92 ? -20.266 -15.117 1.186 1 97.56 92 ASP A O 1
ATOM 734 N N . GLY A 1 93 ? -19.141 -13.195 1.271 1 97.94 93 GLY A N 1
ATOM 735 C CA . GLY A 1 93 ? -18.969 -13.25 2.715 1 97.94 93 GLY A CA 1
ATOM 736 C C . GLY A 1 93 ? -17.781 -14.07 3.15 1 97.94 93 GLY A C 1
ATOM 737 O O . GLY A 1 93 ? -17.469 -14.156 4.344 1 97.94 93 GLY A O 1
ATOM 738 N N . GLU A 1 94 ? -17.031 -14.594 2.188 1 98.25 94 GLU A N 1
ATOM 739 C CA . GLU A 1 94 ? -15.906 -15.453 2.533 1 98.25 94 GLU A CA 1
ATOM 740 C C . GLU A 1 94 ? -14.703 -14.633 2.98 1 98.25 94 GLU A C 1
ATOM 742 O O . GLU A 1 94 ? -14.547 -13.477 2.576 1 98.25 94 GLU A O 1
ATOM 747 N N . ASP A 1 95 ? -13.93 -15.188 3.828 1 98.56 95 ASP A N 1
ATOM 748 C CA . ASP A 1 95 ? -12.609 -14.68 4.176 1 98.56 95 ASP A CA 1
ATOM 749 C C . ASP A 1 95 ? -11.523 -15.312 3.301 1 98.56 95 ASP A C 1
ATOM 751 O O . ASP A 1 95 ? -11.43 -16.547 3.223 1 98.56 95 ASP A O 1
ATOM 755 N N . ILE A 1 96 ? -10.734 -14.414 2.709 1 98.69 96 ILE A N 1
ATOM 756 C CA . ILE A 1 96 ? -9.742 -14.883 1.743 1 98.69 96 ILE A CA 1
ATOM 757 C C . ILE A 1 96 ? -8.391 -14.242 2.041 1 98.69 96 ILE A C 1
ATOM 759 O O . ILE A 1 96 ? -8.32 -13.102 2.496 1 98.69 96 ILE A O 1
ATOM 763 N N . LEU A 1 97 ? -7.371 -15.016 1.826 1 98.81 97 LEU A N 1
ATOM 764 C CA . LEU A 1 97 ? -6.008 -14.492 1.861 1 98.81 97 LEU A CA 1
ATOM 765 C C . LEU A 1 97 ? -5.391 -14.492 0.468 1 98.81 97 LEU A C 1
ATOM 767 O O . LEU A 1 97 ? -5.461 -15.492 -0.248 1 98.81 97 LEU A O 1
ATOM 771 N N . LEU A 1 98 ? -4.871 -13.359 0.058 1 98.75 98 LEU A N 1
ATOM 772 C CA . LEU A 1 98 ? -4.156 -13.219 -1.205 1 98.75 98 LEU A CA 1
ATOM 773 C C . LEU A 1 98 ? -2.703 -12.82 -0.965 1 98.75 98 LEU A C 1
ATOM 775 O O . LEU A 1 98 ? -2.428 -11.836 -0.282 1 98.75 98 LEU A O 1
ATOM 779 N N . ASP A 1 99 ? -1.811 -13.539 -1.543 1 97.94 99 ASP A N 1
ATOM 780 C CA . ASP A 1 99 ? -0.405 -13.188 -1.379 1 97.94 99 ASP A CA 1
ATOM 781 C C . ASP A 1 99 ? -0.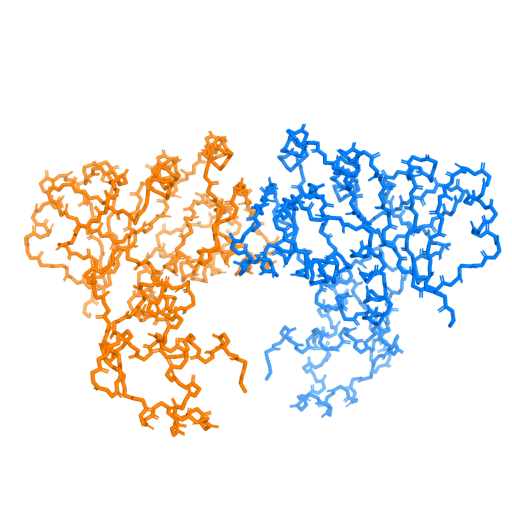024 -12.023 -2.289 1 97.94 99 ASP A C 1
ATOM 783 O O . ASP A 1 99 ? -0.857 -11.523 -3.049 1 97.94 99 ASP A O 1
ATOM 787 N N . ALA A 1 100 ? 1.219 -11.609 -2.111 1 96.5 100 ALA A N 1
ATOM 788 C CA . ALA A 1 100 ? 1.737 -10.578 -3.01 1 96.5 100 ALA A CA 1
ATOM 789 C C . ALA A 1 100 ? 2.271 -11.195 -4.301 1 96.5 100 ALA A C 1
ATOM 791 O O . ALA A 1 100 ? 3.381 -11.734 -4.324 1 96.5 100 ALA A O 1
ATOM 792 N N . SER A 1 101 ? 1.525 -11.078 -5.332 1 95.44 101 SER A N 1
ATOM 793 C CA . SER A 1 101 ? 1.896 -11.555 -6.66 1 95.44 101 SER A CA 1
ATOM 794 C C . SER A 1 101 ? 1.1 -10.836 -7.746 1 95.44 101 SER A C 1
ATOM 796 O O . SER A 1 101 ? 0.054 -10.242 -7.465 1 95.44 101 SER A O 1
ATOM 798 N N . THR A 1 102 ? 1.666 -10.844 -8.891 1 95.06 102 THR A N 1
ATOM 799 C CA . THR A 1 102 ? 0.948 -10.234 -10.008 1 95.06 102 THR A CA 1
ATOM 800 C C . THR A 1 102 ? -0.334 -11 -10.312 1 95.06 102 THR A C 1
ATOM 802 O O . THR A 1 102 ? -1.347 -10.406 -10.68 1 95.06 102 THR A O 1
ATOM 805 N N . THR A 1 103 ? -0.339 -12.281 -10.117 1 97.19 103 THR A N 1
ATOM 806 C CA . THR A 1 103 ? -1.532 -13.102 -10.312 1 97.19 103 THR A CA 1
ATOM 807 C C . THR A 1 103 ? -2.613 -12.727 -9.305 1 97.19 103 THR A C 1
ATOM 809 O O . THR A 1 103 ? -3.795 -12.656 -9.648 1 97.19 103 THR A O 1
ATOM 812 N N . ALA A 1 104 ? -2.232 -12.492 -8.109 1 98.06 104 ALA A N 1
ATOM 813 C CA . ALA A 1 104 ? -3.17 -12.141 -7.051 1 98.06 104 ALA A CA 1
ATOM 814 C C . ALA A 1 104 ? -3.898 -10.836 -7.379 1 98.06 104 ALA A C 1
ATOM 816 O O . ALA A 1 104 ? -5.059 -10.656 -7 1 98.06 104 ALA A O 1
ATOM 817 N N . VAL A 1 105 ? -3.24 -9.945 -8.062 1 97.44 105 VAL A N 1
ATOM 818 C CA . VAL A 1 105 ? -3.873 -8.688 -8.438 1 97.44 105 VAL A CA 1
ATOM 819 C C . VAL A 1 105 ? -5.031 -8.953 -9.398 1 97.44 105 VAL A C 1
ATOM 821 O O . VAL A 1 105 ? -6.102 -8.352 -9.273 1 97.44 105 VAL A O 1
ATOM 824 N N . TYR A 1 106 ? -4.82 -9.844 -10.359 1 97.69 106 TYR A N 1
ATOM 825 C CA . TYR A 1 106 ? -5.895 -10.234 -11.266 1 97.69 106 TYR A CA 1
ATOM 826 C C . TYR A 1 106 ? -7.039 -10.891 -10.5 1 97.69 106 TYR A C 1
ATOM 828 O O . TYR A 1 106 ? -8.211 -10.664 -10.805 1 97.69 106 TYR A O 1
ATOM 836 N N . ILE A 1 107 ? -6.66 -11.672 -9.555 1 98.62 107 ILE A N 1
ATOM 837 C CA . ILE A 1 107 ? -7.668 -12.352 -8.75 1 98.62 107 ILE A CA 1
ATOM 838 C C . ILE A 1 107 ? -8.477 -11.32 -7.961 1 98.62 107 ILE A C 1
ATOM 840 O O . ILE A 1 107 ? -9.703 -11.383 -7.926 1 98.62 107 ILE A O 1
ATOM 844 N N . ALA A 1 108 ? -7.777 -10.398 -7.328 1 98.25 108 ALA A N 1
ATOM 845 C CA . ALA A 1 108 ? -8.445 -9.328 -6.586 1 98.25 108 ALA A CA 1
ATOM 846 C C . ALA A 1 108 ? -9.453 -8.594 -7.473 1 98.25 108 ALA A C 1
ATOM 848 O O . ALA A 1 108 ? -10.578 -8.32 -7.051 1 98.25 108 ALA A O 1
ATOM 849 N N . LYS A 1 109 ? -9.031 -8.281 -8.656 1 96.62 109 LYS A N 1
ATOM 850 C CA . LYS A 1 109 ? -9.898 -7.59 -9.609 1 96.62 109 LYS A CA 1
ATOM 851 C C . LYS A 1 109 ? -11.133 -8.422 -9.938 1 96.62 109 LYS A C 1
ATOM 853 O O . LYS A 1 109 ? -12.25 -7.898 -9.969 1 96.62 109 LYS A O 1
ATOM 858 N N . ALA A 1 110 ? -10.953 -9.648 -10.188 1 97.75 110 ALA A N 1
ATOM 859 C CA . ALA A 1 110 ? -12.055 -10.539 -10.547 1 97.75 110 ALA A CA 1
ATOM 860 C C . ALA A 1 110 ? -13.023 -10.703 -9.383 1 97.75 110 ALA A C 1
ATOM 862 O O . ALA A 1 110 ? -14.227 -10.875 -9.586 1 97.75 110 ALA A O 1
ATOM 863 N N . LEU A 1 111 ? -12.539 -10.617 -8.188 1 97.94 111 LEU A N 1
ATOM 864 C CA . LEU A 1 111 ? -13.344 -10.844 -6.988 1 97.94 111 LEU A CA 1
ATOM 865 C C . LEU A 1 111 ? -14.266 -9.664 -6.719 1 97.94 111 LEU A C 1
ATOM 867 O O . LEU A 1 111 ? -15.195 -9.766 -5.914 1 97.94 111 LEU A O 1
ATOM 871 N N . LYS A 1 112 ? -14.016 -8.547 -7.387 1 94.5 112 LYS A N 1
ATOM 872 C CA . LYS A 1 112 ? -14.797 -7.34 -7.133 1 94.5 112 LYS A CA 1
ATOM 873 C C . LYS A 1 112 ? -16.266 -7.562 -7.469 1 94.5 112 LYS A C 1
ATOM 875 O O . LYS A 1 112 ? -17.125 -6.777 -7.066 1 94.5 112 LYS A O 1
ATOM 880 N N . SER A 1 113 ? -16.562 -8.641 -8.18 1 92.94 113 SER A N 1
ATOM 881 C CA . SER A 1 113 ? -17.938 -8.992 -8.484 1 92.94 113 SER A CA 1
ATOM 882 C C . SER A 1 113 ? -18.656 -9.578 -7.266 1 92.94 113 SER A C 1
ATOM 884 O O . SER A 1 113 ? -19.875 -9.695 -7.25 1 92.94 113 SER A O 1
ATOM 886 N N . LYS A 1 114 ? -17.906 -9.898 -6.227 1 95.81 114 LYS A N 1
ATOM 887 C CA . LYS A 1 114 ? -18.453 -10.492 -5.012 1 95.81 114 LYS A CA 1
ATOM 888 C C . LYS A 1 114 ? -18.797 -9.422 -3.986 1 95.81 114 LYS A C 1
ATOM 890 O O . LYS A 1 114 ? -18.469 -8.25 -4.164 1 95.81 114 LYS A O 1
ATOM 895 N N . ARG A 1 115 ? -19.531 -9.875 -2.967 1 94 115 ARG A N 1
ATOM 896 C CA . ARG A 1 115 ? -19.984 -8.945 -1.932 1 94 115 ARG A CA 1
ATOM 897 C C . ARG A 1 115 ? -19.453 -9.359 -0.562 1 94 115 ARG A C 1
ATOM 899 O O . ARG A 1 115 ? -19.359 -10.555 -0.27 1 94 115 ARG A O 1
ATOM 906 N N . ASN A 1 116 ? -19.062 -8.406 0.252 1 96 116 ASN A N 1
ATOM 907 C CA . ASN A 1 116 ? -18.812 -8.57 1.682 1 96 116 ASN A CA 1
ATOM 908 C C . ASN A 1 116 ? -17.672 -9.531 1.953 1 96 116 ASN A C 1
ATOM 910 O O . ASN A 1 116 ? -17.766 -10.391 2.83 1 96 116 ASN A O 1
ATOM 914 N N . LEU A 1 117 ? -16.672 -9.469 1.158 1 98.06 117 LEU A N 1
ATOM 915 C CA . LEU A 1 117 ? -15.5 -10.312 1.402 1 98.06 117 LEU A CA 1
ATOM 916 C C . LEU A 1 117 ? -14.594 -9.688 2.459 1 98.06 117 LEU A C 1
ATOM 918 O O . LEU A 1 117 ? -14.617 -8.469 2.664 1 98.06 117 LEU A O 1
ATOM 922 N N . THR A 1 118 ? -13.961 -10.484 3.172 1 98.38 118 THR A N 1
ATOM 923 C CA . THR A 1 118 ? -12.773 -10.102 3.926 1 98.38 118 THR A CA 1
ATOM 924 C C . THR A 1 118 ? -11.508 -10.57 3.221 1 98.38 118 THR A C 1
ATOM 926 O O . THR A 1 118 ? -11.359 -11.766 2.934 1 98.38 118 THR A O 1
ATOM 929 N N . VAL A 1 119 ? -10.664 -9.648 2.939 1 98.5 119 VAL A N 1
ATOM 930 C CA . VAL A 1 119 ? -9.43 -10 2.238 1 98.5 119 VAL A CA 1
ATOM 931 C C . VAL A 1 119 ? -8.227 -9.602 3.082 1 98.5 119 VAL A C 1
ATOM 933 O O . VAL A 1 119 ? -8.078 -8.438 3.449 1 98.5 119 VAL A O 1
ATOM 936 N N . VAL A 1 120 ? -7.387 -10.562 3.385 1 98.69 120 VAL A N 1
ATOM 937 C CA . VAL A 1 120 ? -6.121 -10.336 4.07 1 98.69 120 VAL A CA 1
ATOM 938 C C . VAL A 1 120 ? -4.965 -10.445 3.078 1 98.69 120 VAL A C 1
ATOM 940 O O . VAL A 1 120 ? -4.891 -11.414 2.311 1 98.69 120 VAL A O 1
ATOM 943 N N . THR A 1 121 ? -4.07 -9.484 3.08 1 98.62 121 THR A N 1
ATOM 944 C CA . THR A 1 121 ? -3.021 -9.523 2.066 1 98.62 121 THR A CA 1
ATOM 945 C C . THR A 1 121 ? -1.774 -8.789 2.553 1 98.62 121 THR A C 1
ATOM 947 O O . THR A 1 121 ? -1.854 -7.938 3.443 1 98.62 121 THR A O 1
ATOM 950 N N . ASN A 1 122 ? -0.657 -9.203 2.016 1 98.19 122 ASN A N 1
ATOM 951 C CA . ASN A 1 122 ? 0.6 -8.492 2.234 1 98.19 122 ASN A CA 1
ATOM 952 C C . ASN A 1 122 ? 1.019 -7.703 0.998 1 98.19 122 ASN A C 1
ATOM 954 O O . ASN A 1 122 ? 2.141 -7.199 0.929 1 98.19 122 ASN A O 1
ATOM 958 N N . SER A 1 123 ? 0.155 -7.59 0.023 1 97.56 123 SER A N 1
ATOM 959 C CA . SER A 1 123 ? 0.428 -6.941 -1.255 1 97.56 123 SER A CA 1
ATOM 960 C C . SER A 1 123 ? -0.041 -5.488 -1.248 1 97.56 123 SER A C 1
ATOM 962 O O . SER A 1 123 ? -1.227 -5.215 -1.053 1 97.56 123 SER A O 1
ATOM 964 N N . ILE A 1 124 ? 0.872 -4.645 -1.549 1 95.31 124 ILE A N 1
ATOM 965 C CA . ILE A 1 124 ? 0.513 -3.234 -1.672 1 95.31 124 ILE A CA 1
ATOM 966 C C . ILE A 1 124 ? -0.399 -3.039 -2.881 1 95.31 124 ILE A C 1
ATOM 968 O O . ILE A 1 124 ? -1.371 -2.283 -2.818 1 95.31 124 ILE A O 1
ATOM 972 N N . GLU A 1 125 ? -0.216 -3.736 -3.941 1 94 125 GLU A N 1
ATOM 973 C CA . GLU A 1 125 ? -1.007 -3.611 -5.164 1 94 125 GLU A CA 1
ATOM 974 C C . GLU A 1 125 ? -2.428 -4.125 -4.957 1 94 125 GLU A C 1
ATOM 976 O O . GLU A 1 125 ? -3.383 -3.559 -5.492 1 94 125 GLU A O 1
ATOM 981 N N . VAL A 1 126 ? -2.512 -5.184 -4.234 1 96.81 126 VAL A N 1
ATOM 982 C CA . VAL A 1 126 ? -3.842 -5.711 -3.943 1 96.81 126 VAL A CA 1
ATOM 983 C C . VAL A 1 126 ? -4.617 -4.707 -3.092 1 96.81 126 VAL A C 1
ATOM 985 O O . VAL A 1 126 ? -5.812 -4.488 -3.311 1 96.81 126 VAL A O 1
ATOM 988 N N . LEU A 1 127 ? -3.934 -4.102 -2.129 1 96.12 127 LEU A N 1
ATOM 989 C CA . LEU A 1 127 ? -4.574 -3.084 -1.3 1 96.12 127 LEU A CA 1
ATOM 990 C C . LEU A 1 127 ? -5.094 -1.934 -2.156 1 96.12 127 LEU A C 1
ATOM 992 O O . LEU A 1 127 ? -6.223 -1.473 -1.963 1 96.12 127 LEU A O 1
ATOM 996 N N . ILE A 1 128 ? -4.312 -1.547 -3.082 1 91.44 128 ILE A N 1
ATOM 997 C CA . ILE A 1 128 ? -4.695 -0.453 -3.969 1 91.44 128 ILE A CA 1
ATOM 998 C C . ILE A 1 128 ? -5.887 -0.874 -4.824 1 91.44 128 ILE A C 1
ATOM 1000 O O . ILE A 1 128 ? -6.867 -0.133 -4.941 1 91.44 128 ILE A O 1
ATOM 1004 N N . GLU A 1 129 ? -5.805 -2.047 -5.383 1 91.88 129 GLU A N 1
ATOM 1005 C CA . GLU A 1 129 ? -6.852 -2.568 -6.258 1 91.88 129 GLU A CA 1
ATOM 1006 C C . GLU A 1 129 ? -8.195 -2.617 -5.539 1 91.88 129 GLU A C 1
ATOM 1008 O O . GLU A 1 129 ? -9.242 -2.385 -6.148 1 91.88 129 GLU A O 1
ATOM 1013 N N . LEU A 1 130 ? -8.125 -2.826 -4.246 1 93.81 130 LEU A N 1
ATOM 1014 C CA . LEU A 1 130 ? -9.352 -3.062 -3.496 1 93.81 130 LEU A CA 1
ATOM 1015 C C . LEU A 1 130 ? -9.742 -1.827 -2.689 1 93.81 130 LEU A C 1
ATOM 1017 O O . LEU A 1 130 ? -10.68 -1.873 -1.89 1 93.81 130 LEU A O 1
ATOM 1021 N N . SER A 1 131 ? -9.047 -0.741 -2.844 1 88.62 131 SER A N 1
ATOM 1022 C CA . SER A 1 131 ? -9.195 0.442 -2.002 1 88.62 131 SER A CA 1
ATOM 1023 C C . SER A 1 131 ? -10.578 1.063 -2.168 1 88.62 131 SER A C 1
ATOM 1025 O O . SER A 1 131 ? -11.016 1.856 -1.329 1 88.62 131 SER A O 1
ATOM 1027 N N . ASP A 1 132 ? -11.297 0.727 -3.221 1 80.94 132 ASP A N 1
ATOM 1028 C CA . ASP A 1 132 ? -12.602 1.328 -3.482 1 80.94 132 ASP A CA 1
ATOM 1029 C C . ASP A 1 132 ? -13.734 0.388 -3.07 1 80.94 132 ASP A C 1
ATOM 1031 O O . ASP A 1 132 ? -14.906 0.697 -3.273 1 80.94 132 ASP A O 1
ATOM 1035 N N . MET A 1 133 ? -13.344 -0.717 -2.541 1 86.62 133 MET A N 1
ATOM 1036 C CA . MET A 1 133 ? -14.359 -1.677 -2.123 1 86.62 133 MET A CA 1
ATOM 1037 C C . MET A 1 133 ? -14.867 -1.361 -0.718 1 86.62 133 MET A C 1
ATOM 1039 O O . MET A 1 133 ? -14.383 -1.937 0.26 1 86.62 133 MET A O 1
ATOM 1043 N N . THR A 1 134 ? -15.898 -0.62 -0.563 1 81.5 134 THR A N 1
ATOM 1044 C CA . THR A 1 134 ? -16.359 -0.066 0.705 1 81.5 134 THR A CA 1
ATOM 1045 C C . THR A 1 134 ? -17.125 -1.115 1.508 1 81.5 134 THR A C 1
ATOM 1047 O O . THR A 1 134 ? -17.25 -0.995 2.727 1 81.5 134 THR A O 1
ATOM 1050 N N . ASP A 1 135 ? -17.594 -2.154 0.844 1 88.06 135 ASP A N 1
ATOM 1051 C CA . ASP A 1 135 ? -18.391 -3.176 1.529 1 88.06 135 ASP A CA 1
ATOM 1052 C C . ASP A 1 135 ? -17.5 -4.332 1.985 1 88.06 135 ASP A C 1
ATOM 1054 O O . ASP A 1 135 ? -17.984 -5.289 2.6 1 88.06 135 ASP A O 1
ATOM 1058 N N . TRP A 1 136 ? -16.234 -4.277 1.663 1 94.94 136 TRP A N 1
ATOM 1059 C CA . TRP A 1 136 ? -15.312 -5.344 2.033 1 94.94 136 TRP A CA 1
ATOM 1060 C C . TRP A 1 136 ? -14.523 -4.973 3.283 1 94.94 136 TRP A C 1
ATOM 1062 O O . TRP A 1 136 ? -14.461 -3.799 3.66 1 94.94 136 TRP A O 1
ATOM 1072 N N . ASN A 1 137 ? -14.109 -5.93 3.982 1 96.25 137 ASN A N 1
ATOM 1073 C CA . ASN A 1 137 ? -13.086 -5.785 5.012 1 96.25 137 ASN A CA 1
ATOM 1074 C C . ASN A 1 137 ? -11.703 -6.156 4.488 1 96.25 137 ASN A C 1
ATOM 1076 O O . ASN A 1 137 ? -11.367 -7.34 4.387 1 96.25 137 ASN A O 1
ATOM 1080 N N . VAL A 1 138 ? -10.898 -5.148 4.137 1 97.56 138 VAL A N 1
ATOM 1081 C CA . VAL A 1 138 ? -9.578 -5.387 3.572 1 97.56 138 VAL A CA 1
ATOM 1082 C C . VAL A 1 138 ? -8.508 -5.148 4.641 1 97.56 138 VAL A C 1
ATOM 1084 O O . VAL A 1 138 ? -8.445 -4.07 5.234 1 97.56 138 VAL A O 1
ATOM 1087 N N . ILE A 1 139 ? -7.652 -6.117 4.867 1 97.81 139 ILE A N 1
ATOM 1088 C CA . ILE A 1 139 ? -6.672 -6.09 5.945 1 97.81 139 ILE A CA 1
ATOM 1089 C C . ILE A 1 139 ? -5.266 -6.207 5.363 1 97.81 139 ILE A C 1
ATOM 1091 O O . ILE A 1 139 ? -4.977 -7.133 4.602 1 97.81 139 ILE A O 1
ATOM 1095 N N . SER A 1 140 ? -4.438 -5.277 5.742 1 97.94 140 SER A N 1
ATOM 1096 C CA . SER A 1 140 ? -3.018 -5.316 5.41 1 97.94 140 SER A CA 1
ATOM 1097 C C . SER A 1 140 ? -2.209 -5.996 6.508 1 97.94 140 SER A C 1
ATOM 1099 O O . SER A 1 140 ? -2.312 -5.633 7.68 1 97.94 140 SER A O 1
ATOM 1101 N N . LEU A 1 141 ? -1.371 -6.902 6.145 1 97.19 141 LEU A N 1
ATOM 1102 C CA . LEU A 1 141 ? -0.567 -7.621 7.129 1 97.19 141 LEU A CA 1
ATOM 1103 C C . LEU A 1 141 ? 0.62 -6.777 7.578 1 97.19 141 LEU A C 1
ATOM 1105 O O . LEU A 1 141 ? 1.131 -6.961 8.688 1 97.19 141 LEU A O 1
ATOM 1109 N N . GLY A 1 142 ? 1.034 -5.863 6.73 1 95.38 142 GLY A N 1
ATOM 1110 C CA . GLY A 1 142 ? 2.199 -5.059 7.062 1 95.38 142 GLY A CA 1
ATOM 1111 C C . GLY A 1 142 ? 3.492 -5.852 7.059 1 95.38 142 GLY A C 1
ATOM 1112 O O . GLY A 1 142 ? 3.521 -7.004 6.621 1 95.38 142 GLY A O 1
ATOM 1113 N N . GLY A 1 143 ? 4.602 -5.199 7.539 1 96.56 143 GLY A N 1
ATOM 1114 C CA . GLY A 1 143 ? 5.938 -5.773 7.527 1 96.56 143 GLY A CA 1
ATOM 1115 C C . GLY A 1 143 ? 6.93 -4.961 6.719 1 96.56 143 GLY A C 1
ATOM 1116 O O . GLY A 1 143 ? 6.691 -3.785 6.434 1 96.56 143 GLY A O 1
ATOM 1117 N N . SER A 1 144 ? 8.07 -5.59 6.465 1 96.19 144 SER A N 1
ATOM 1118 C CA . SER A 1 144 ? 9.109 -4.918 5.691 1 96.19 144 SER A CA 1
ATOM 1119 C C . SER A 1 144 ? 8.766 -4.891 4.207 1 96.19 144 SER A C 1
ATOM 1121 O O . SER A 1 144 ? 8.445 -5.926 3.617 1 96.19 144 SER A O 1
ATOM 1123 N N . LEU A 1 145 ? 8.836 -3.684 3.664 1 95.12 145 LEU A N 1
ATOM 1124 C CA . LEU A 1 145 ? 8.523 -3.549 2.244 1 95.12 145 LEU A CA 1
ATOM 1125 C C . LEU A 1 145 ? 9.695 -4.02 1.389 1 95.12 145 LEU A C 1
ATOM 1127 O O . LEU A 1 145 ? 10.82 -3.531 1.542 1 95.12 145 LEU A O 1
ATOM 1131 N N . LYS A 1 146 ? 9.398 -4.953 0.578 1 89.62 146 LYS A N 1
ATOM 1132 C CA . LYS A 1 146 ? 10.422 -5.406 -0.361 1 89.62 146 LYS A CA 1
ATOM 1133 C C . LYS A 1 146 ? 10.312 -4.66 -1.689 1 89.62 146 LYS A C 1
ATOM 1135 O O . LYS A 1 146 ? 9.289 -4.742 -2.373 1 89.62 146 LYS A O 1
ATOM 1140 N N . GLU A 1 147 ? 11.367 -4.008 -1.978 1 76.44 147 GLU A N 1
ATOM 1141 C CA . GLU A 1 147 ? 11.445 -3.199 -3.189 1 76.44 147 GLU A CA 1
ATOM 1142 C C . GLU A 1 147 ? 11.227 -4.051 -4.438 1 76.44 147 GLU A C 1
ATOM 1144 O O . GLU A 1 147 ? 11.703 -5.184 -4.512 1 76.44 147 GLU A O 1
ATOM 1149 N N . GLY A 1 148 ? 10.531 -3.553 -5.438 1 74.88 148 GLY A N 1
ATOM 1150 C CA . GLY A 1 148 ? 10.336 -4.238 -6.703 1 74.88 148 GLY A CA 1
ATOM 1151 C C . GLY A 1 148 ? 9.188 -5.234 -6.668 1 74.88 148 GLY A C 1
ATOM 1152 O O . GLY A 1 148 ? 8.711 -5.68 -7.711 1 74.88 148 GLY A O 1
ATOM 1153 N N . PHE A 1 149 ? 8.789 -5.543 -5.398 1 82.88 149 PHE A N 1
ATOM 1154 C CA . PHE A 1 149 ? 7.746 -6.551 -5.285 1 82.88 149 PHE A CA 1
ATOM 1155 C C . PHE A 1 149 ? 6.465 -5.941 -4.727 1 82.88 149 PHE A C 1
ATOM 1157 O O . PHE A 1 149 ? 5.391 -6.543 -4.816 1 82.88 149 PHE A O 1
ATOM 1164 N N . LEU A 1 150 ? 6.594 -4.754 -4.176 1 91.12 150 LEU A N 1
ATOM 1165 C CA . LEU A 1 150 ? 5.457 -4.098 -3.535 1 91.12 150 LEU A CA 1
ATOM 1166 C C . LEU A 1 150 ? 4.746 -5.055 -2.586 1 91.12 150 LEU A C 1
ATOM 1168 O O . LEU A 1 150 ? 3.523 -5.211 -2.656 1 91.12 150 LEU A O 1
ATOM 1172 N N . ALA A 1 151 ? 5.559 -5.703 -1.75 1 94.62 151 ALA A N 1
ATOM 1173 C CA . ALA A 1 151 ? 5.094 -6.715 -0.802 1 94.62 151 ALA A CA 1
ATOM 1174 C C . ALA A 1 151 ? 5.699 -6.488 0.58 1 94.62 151 ALA A C 1
ATOM 1176 O O . ALA A 1 151 ? 6.879 -6.148 0.697 1 94.62 151 ALA A O 1
ATOM 1177 N N . ALA A 1 152 ? 4.867 -6.586 1.536 1 96.25 152 ALA A N 1
ATOM 1178 C CA . ALA A 1 152 ? 5.375 -6.668 2.902 1 96.25 152 ALA A CA 1
ATOM 1179 C C . ALA A 1 152 ? 5.781 -8.102 3.252 1 96.25 152 ALA A C 1
ATOM 1181 O O . ALA A 1 152 ? 5.02 -9.039 3.014 1 96.25 152 ALA A O 1
ATOM 1182 N N . ILE A 1 153 ? 6.957 -8.258 3.756 1 96.19 153 ILE A N 1
ATOM 1183 C CA . ILE A 1 153 ? 7.449 -9.586 4.113 1 96.19 153 ILE A CA 1
ATOM 1184 C C . ILE A 1 153 ? 8.172 -9.523 5.461 1 96.19 153 ILE A C 1
ATOM 1186 O O . ILE A 1 153 ? 8.273 -8.453 6.062 1 96.19 153 ILE A O 1
ATOM 1190 N N . GLY A 1 154 ? 8.594 -10.75 5.984 1 94.5 154 GLY A N 1
ATOM 1191 C CA . GLY A 1 154 ? 9.422 -10.812 7.176 1 94.5 154 GLY A CA 1
ATOM 1192 C C . GLY A 1 154 ? 8.664 -11.273 8.406 1 94.5 154 GLY A C 1
ATOM 1193 O O . GLY A 1 154 ? 7.516 -11.703 8.312 1 94.5 154 GLY A O 1
ATOM 1194 N N . ALA A 1 155 ? 9.359 -11.141 9.5 1 94.44 155 ALA A N 1
ATOM 1195 C CA . ALA A 1 155 ? 8.875 -11.703 10.758 1 94.44 155 ALA A CA 1
ATOM 1196 C C . ALA A 1 155 ? 7.547 -11.07 11.164 1 94.44 155 ALA A C 1
ATOM 1198 O O . ALA A 1 155 ? 6.641 -11.758 11.648 1 94.44 155 ALA A O 1
ATOM 1199 N N . ALA A 1 156 ? 7.438 -9.805 10.969 1 94.25 156 ALA A N 1
ATOM 1200 C CA . ALA A 1 156 ? 6.215 -9.109 11.359 1 94.25 156 ALA A CA 1
ATOM 1201 C C . ALA A 1 156 ? 5.027 -9.578 10.523 1 94.25 156 ALA A C 1
ATOM 1203 O O . ALA A 1 156 ? 3.928 -9.766 11.047 1 94.25 156 ALA A O 1
ATOM 1204 N N . THR A 1 157 ? 5.223 -9.711 9.242 1 97.19 157 THR A N 1
ATOM 1205 C CA . THR A 1 157 ? 4.176 -10.211 8.359 1 97.19 157 THR A CA 1
ATOM 1206 C C . THR A 1 157 ? 3.746 -11.617 8.773 1 97.19 157 THR A C 1
ATOM 1208 O O . THR A 1 157 ? 2.551 -11.914 8.844 1 97.19 157 THR A O 1
ATOM 1211 N N . ILE A 1 158 ? 4.738 -12.445 9.07 1 97.38 158 ILE A N 1
ATOM 1212 C CA . ILE A 1 158 ? 4.488 -13.836 9.438 1 97.38 158 ILE A CA 1
ATOM 1213 C C . ILE A 1 158 ? 3.73 -13.898 10.758 1 97.38 158 ILE A C 1
ATOM 1215 O O . ILE A 1 158 ? 2.777 -14.664 10.898 1 97.38 158 ILE A O 1
ATOM 1219 N N . ALA A 1 159 ? 4.137 -13.078 11.664 1 95.06 159 ALA A N 1
ATOM 1220 C CA . ALA A 1 159 ? 3.428 -13.023 12.945 1 95.06 159 ALA A CA 1
ATOM 1221 C C . ALA A 1 159 ? 1.994 -12.531 12.75 1 95.06 159 ALA A C 1
ATOM 1223 O O . ALA A 1 159 ? 1.065 -13.055 13.375 1 95.06 159 ALA A O 1
ATOM 1224 N N . GLY A 1 160 ? 1.806 -11.555 11.938 1 94.75 160 GLY A N 1
ATOM 1225 C CA . GLY A 1 160 ? 0.496 -10.977 11.688 1 94.75 160 GLY A CA 1
ATOM 1226 C C . GLY A 1 160 ? -0.478 -11.953 11.055 1 94.75 160 GLY A C 1
ATOM 1227 O O . GLY A 1 160 ? -1.649 -12 11.438 1 94.75 160 GLY A O 1
ATOM 1228 N N . VAL A 1 161 ? 0.003 -12.766 10.117 1 97.44 161 VAL A N 1
ATOM 1229 C CA . VAL A 1 161 ? -0.897 -13.633 9.367 1 97.44 161 VAL A CA 1
ATOM 1230 C C . VAL A 1 161 ? -1.407 -14.758 10.266 1 97.44 161 VAL A C 1
ATOM 1232 O O . VAL A 1 161 ? -2.508 -15.273 10.062 1 97.44 161 VAL A O 1
ATOM 1235 N N . LYS A 1 162 ? -0.703 -15.094 11.281 1 96.75 162 LYS A N 1
ATOM 1236 C CA . LYS A 1 162 ? -1.062 -16.172 12.188 1 96.75 162 LYS A CA 1
ATOM 1237 C C . LYS A 1 162 ? -2.303 -15.828 13.008 1 96.75 162 LYS A C 1
ATOM 1239 O O . LYS A 1 162 ? -2.93 -16.703 13.602 1 96.75 162 LYS A O 1
ATOM 1244 N N . GLU A 1 163 ? -2.664 -14.586 13.039 1 95.31 163 GLU A N 1
ATOM 1245 C CA . GLU A 1 163 ? -3.83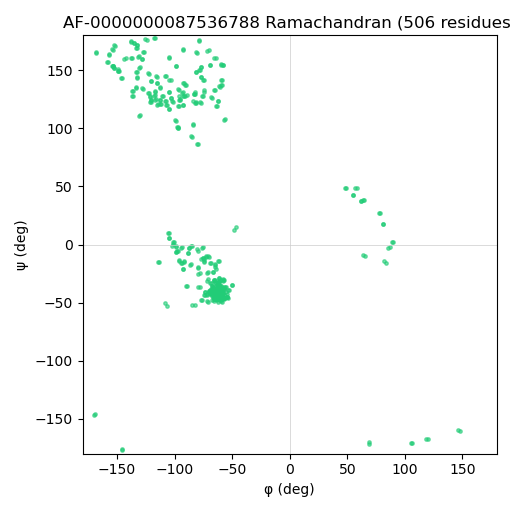4 -14.133 13.781 1 95.31 163 GLU A CA 1
ATOM 1246 C C . GLU A 1 163 ? -5.121 -14.383 13 1 95.31 163 GLU A C 1
ATOM 1248 O O . GLU A 1 163 ? -6.219 -14.18 13.523 1 95.31 163 GLU A O 1
ATOM 1253 N N . TYR A 1 164 ? -4.992 -14.875 11.789 1 97.31 164 TYR A N 1
ATOM 1254 C CA . TYR A 1 164 ? -6.164 -15.016 10.93 1 97.31 164 TYR A CA 1
ATOM 1255 C C . TYR A 1 164 ? -6.324 -16.469 10.469 1 97.31 164 TYR A C 1
ATOM 1257 O O . TYR A 1 164 ? -5.34 -17.188 10.336 1 97.31 164 TYR A O 1
ATOM 1265 N N . LYS A 1 165 ? -7.52 -16.844 10.305 1 98.12 165 LYS A N 1
ATOM 1266 C CA . LYS A 1 165 ? -7.945 -18.047 9.609 1 98.12 165 LYS A CA 1
ATOM 1267 C C . LYS A 1 165 ? -8.992 -17.734 8.547 1 98.12 165 LYS A C 1
ATOM 1269 O O . LYS A 1 165 ? -9.938 -16.984 8.797 1 98.12 165 LYS A O 1
ATOM 1274 N N . VAL A 1 166 ? -8.797 -18.328 7.363 1 98.5 166 VAL A N 1
ATOM 1275 C CA . VAL A 1 166 ? -9.688 -17.953 6.27 1 98.5 166 VAL A CA 1
ATOM 1276 C C . VAL A 1 166 ? -10.211 -19.203 5.578 1 98.5 166 VAL A C 1
ATOM 1278 O O . VAL A 1 166 ? -9.672 -20.297 5.773 1 98.5 166 VAL A O 1
ATOM 1281 N N . GLU A 1 167 ? -11.273 -19.031 4.852 1 98.56 167 GLU A N 1
ATOM 1282 C CA . GLU A 1 167 ? -11.828 -20.172 4.105 1 98.56 167 GLU A CA 1
ATOM 1283 C C . GLU A 1 167 ? -10.891 -20.594 2.979 1 98.56 167 GLU A C 1
ATOM 1285 O O . GLU A 1 167 ? -10.656 -21.781 2.771 1 98.56 167 GLU A O 1
ATOM 1290 N N . LYS A 1 168 ? -10.289 -19.594 2.291 1 98.75 168 LYS A N 1
ATOM 1291 C CA . LYS A 1 168 ? -9.398 -19.891 1.175 1 98.75 168 LYS A CA 1
ATOM 1292 C C . LYS A 1 168 ? -8.141 -19.031 1.227 1 98.75 168 LYS A C 1
ATOM 1294 O O . LYS A 1 168 ? -8.227 -17.812 1.391 1 98.75 168 LYS A O 1
ATOM 1299 N N . SER A 1 169 ? -7 -19.625 1.166 1 98.81 169 SER A N 1
ATOM 1300 C CA . SER A 1 169 ? -5.727 -18.938 0.973 1 98.81 169 SER A CA 1
ATOM 1301 C C . SER A 1 169 ? -5.176 -19.172 -0.428 1 98.81 169 SER A C 1
ATOM 1303 O O . SER A 1 169 ? -5.004 -20.328 -0.844 1 98.81 169 SER A O 1
ATOM 1305 N N . ILE A 1 170 ? -4.93 -18.125 -1.113 1 98.81 170 ILE A N 1
ATOM 1306 C CA . ILE A 1 170 ? -4.516 -18.203 -2.51 1 98.81 170 ILE A CA 1
ATOM 1307 C C . ILE A 1 170 ? -3.15 -17.547 -2.682 1 98.81 170 ILE A C 1
ATOM 1309 O O . ILE A 1 170 ? -2.963 -16.391 -2.307 1 98.81 170 ILE A O 1
ATOM 1313 N N . ALA A 1 171 ? -2.232 -18.266 -3.207 1 98.38 171 ALA A N 1
ATOM 1314 C CA . ALA A 1 171 ? -0.891 -17.75 -3.461 1 98.38 171 ALA A CA 1
ATOM 1315 C C . ALA A 1 171 ? -0.379 -18.203 -4.828 1 98.38 171 ALA A C 1
ATOM 1317 O O . ALA A 1 171 ? -0.963 -19.078 -5.457 1 98.38 171 ALA A O 1
ATOM 1318 N N . SER A 1 172 ? 0.58 -17.5 -5.277 1 97.31 172 SER A N 1
ATOM 1319 C CA . SER A 1 172 ? 1.336 -17.906 -6.457 1 97.31 172 SER A CA 1
ATOM 1320 C C . SER A 1 172 ? 2.799 -18.172 -6.113 1 97.31 172 SER A C 1
ATOM 1322 O O . SER A 1 172 ? 3.18 -18.141 -4.938 1 97.31 172 SER A O 1
ATOM 1324 N N . CYS A 1 173 ? 3.541 -18.594 -7.141 1 94.81 173 CYS A N 1
ATOM 1325 C CA . CYS A 1 173 ? 4.953 -18.875 -6.922 1 94.81 173 CYS A CA 1
ATOM 1326 C C . CYS A 1 173 ? 5.758 -18.672 -8.203 1 94.81 173 CYS A C 1
ATOM 1328 O O . CYS A 1 173 ? 5.184 -18.422 -9.266 1 94.81 173 CYS A O 1
ATOM 1330 N N . LYS A 1 174 ? 7.027 -18.719 -8.047 1 92.25 174 LYS A N 1
ATOM 1331 C CA . LYS A 1 174 ? 7.938 -18.531 -9.172 1 92.25 174 LYS A CA 1
ATOM 1332 C C . LYS A 1 174 ? 8.047 -19.781 -10.023 1 92.25 174 LYS A C 1
ATOM 1334 O O . LYS A 1 174 ? 8.195 -19.703 -11.242 1 92.25 174 LYS A O 1
ATOM 1339 N N . ALA A 1 175 ? 8.008 -20.969 -9.328 1 93.75 175 ALA A N 1
ATOM 1340 C CA . ALA A 1 175 ? 8.234 -22.219 -10.031 1 93.75 175 ALA A CA 1
ATOM 1341 C C . ALA A 1 175 ? 7.527 -23.375 -9.336 1 93.75 175 ALA A C 1
ATOM 1343 O O . ALA A 1 175 ? 7.363 -23.375 -8.117 1 93.75 175 ALA A O 1
ATOM 1344 N N . PHE A 1 176 ? 7.168 -24.375 -10.148 1 96.56 176 PHE A N 1
ATOM 1345 C CA . PHE A 1 176 ? 6.512 -25.594 -9.656 1 96.56 176 PHE A CA 1
ATOM 1346 C C . PHE A 1 176 ? 7.203 -26.844 -10.188 1 96.56 176 PHE A C 1
ATOM 1348 O O . PHE A 1 176 ? 7.219 -27.078 -11.398 1 96.56 176 PHE A O 1
ATOM 1355 N N . ALA A 1 177 ? 7.816 -27.516 -9.336 1 95.62 177 ALA A N 1
ATOM 1356 C CA . ALA A 1 177 ? 8.344 -28.844 -9.617 1 95.62 177 ALA A CA 1
ATOM 1357 C C . ALA A 1 177 ? 7.406 -29.922 -9.078 1 95.62 177 ALA A C 1
ATOM 1359 O O . ALA A 1 177 ? 7.41 -30.219 -7.879 1 95.62 177 ALA A O 1
ATOM 1360 N N . PRO A 1 178 ? 6.719 -30.578 -9.961 1 94.88 178 PRO A N 1
ATOM 1361 C CA . PRO A 1 178 ? 5.586 -31.406 -9.555 1 94.88 178 PRO A CA 1
ATOM 1362 C C . PRO A 1 178 ? 5.953 -32.406 -8.477 1 94.88 178 PRO A C 1
ATOM 1364 O O . PRO A 1 178 ? 5.195 -32.625 -7.523 1 94.88 178 PRO A O 1
ATOM 1367 N N . GLU A 1 179 ? 7.09 -33 -8.523 1 93.94 179 GLU A N 1
ATOM 1368 C CA . GLU A 1 179 ? 7.457 -34.062 -7.57 1 93.94 179 GLU A CA 1
ATOM 1369 C C . GLU A 1 179 ? 8.055 -33.469 -6.301 1 93.94 179 GLU A C 1
ATOM 1371 O O . GLU A 1 179 ? 8.141 -34.125 -5.273 1 93.94 179 GLU A O 1
ATOM 1376 N N . GLU A 1 180 ? 8.461 -32.281 -6.387 1 95.12 180 GLU A N 1
ATOM 1377 C CA . GLU A 1 180 ? 9.188 -31.656 -5.277 1 95.12 180 GLU A CA 1
ATOM 1378 C C . GLU A 1 180 ? 8.328 -30.641 -4.547 1 95.12 180 GLU A C 1
ATOM 1380 O O . GLU A 1 180 ? 8.234 -30.656 -3.32 1 95.12 180 GLU A O 1
ATOM 1385 N N . GLY A 1 181 ? 7.785 -29.719 -5.367 1 96.94 181 GLY A N 1
ATOM 1386 C CA . GLY A 1 181 ? 6.98 -28.703 -4.719 1 96.94 181 GLY A CA 1
ATOM 1387 C C . GLY A 1 181 ? 7.043 -27.359 -5.418 1 96.94 181 GLY A C 1
ATOM 1388 O O . GLY A 1 181 ? 7.316 -27.297 -6.617 1 96.94 181 GLY A O 1
ATOM 1389 N N . PHE A 1 182 ? 6.668 -26.344 -4.633 1 97.31 182 PHE A N 1
ATOM 1390 C CA . PHE A 1 182 ? 6.609 -24.969 -5.125 1 97.31 182 PHE A CA 1
ATOM 1391 C C . PHE A 1 182 ? 7.805 -24.156 -4.629 1 97.31 182 PHE A C 1
ATOM 1393 O O . PHE A 1 182 ? 8.219 -24.297 -3.475 1 97.31 182 PHE A O 1
ATOM 1400 N N . TYR A 1 183 ? 8.281 -23.344 -5.484 1 95.44 183 TYR A N 1
ATOM 1401 C CA . TYR A 1 183 ? 9.5 -22.609 -5.172 1 95.44 183 TYR A CA 1
ATOM 1402 C C . TYR A 1 183 ? 9.328 -21.125 -5.453 1 95.44 183 TYR A C 1
ATOM 1404 O O . TYR A 1 183 ? 8.516 -20.734 -6.293 1 95.44 183 TYR A O 1
ATOM 1412 N N . ASP A 1 184 ? 10.086 -20.297 -4.711 1 93.44 184 ASP A N 1
ATOM 1413 C CA . ASP A 1 184 ? 10.133 -18.844 -4.922 1 93.44 184 ASP A CA 1
ATOM 1414 C C . ASP A 1 184 ? 11.57 -18.344 -4.953 1 93.44 184 ASP A C 1
ATOM 1416 O O . ASP A 1 184 ? 12.508 -19.109 -4.746 1 93.44 184 ASP A O 1
ATOM 1420 N N . THR A 1 185 ? 11.797 -17.094 -5.297 1 83.5 185 THR A N 1
ATOM 1421 C CA . THR A 1 185 ? 13.109 -16.531 -5.586 1 83.5 185 THR A CA 1
ATOM 1422 C C . THR A 1 185 ? 13.93 -16.391 -4.305 1 83.5 185 THR A C 1
ATOM 1424 O O . THR A 1 185 ? 15.156 -16.438 -4.344 1 83.5 185 THR A O 1
ATOM 1427 N N . GLY A 1 186 ? 13.297 -16.156 -3.17 1 87.88 186 GLY A N 1
ATOM 1428 C CA . GLY A 1 186 ? 14.062 -15.93 -1.951 1 87.88 186 GLY A CA 1
ATOM 1429 C C . GLY A 1 186 ? 13.422 -16.547 -0.722 1 87.88 186 GLY A C 1
ATOM 1430 O O . GLY A 1 186 ? 12.227 -16.859 -0.727 1 87.88 186 GLY A O 1
ATOM 1431 N N . ASP A 1 187 ? 14.289 -16.703 0.262 1 90.69 187 ASP A N 1
ATOM 1432 C CA . ASP A 1 187 ? 13.883 -17.391 1.484 1 90.69 187 ASP A CA 1
ATOM 1433 C C . ASP A 1 187 ? 12.766 -16.625 2.193 1 90.69 187 ASP A C 1
ATOM 1435 O O . ASP A 1 187 ? 11.789 -17.219 2.645 1 90.69 187 ASP A O 1
ATOM 1439 N N . GLU A 1 188 ? 12.898 -15.352 2.289 1 92.12 188 GLU A N 1
ATOM 1440 C CA . GLU A 1 188 ? 11.914 -14.562 3.014 1 92.12 188 GLU A CA 1
ATOM 1441 C C . GLU A 1 188 ? 10.555 -14.594 2.314 1 92.12 188 GLU A C 1
ATOM 1443 O O . GLU A 1 188 ? 9.516 -14.656 2.971 1 92.12 188 GLU A O 1
ATOM 1448 N N . PHE A 1 189 ? 10.594 -14.555 1.036 1 92.75 189 PHE A N 1
ATOM 1449 C CA . PHE A 1 189 ? 9.359 -14.664 0.271 1 92.75 189 PHE A CA 1
ATOM 1450 C C . PHE A 1 189 ? 8.711 -16.031 0.49 1 92.75 189 PHE A C 1
ATOM 1452 O O . PHE A 1 189 ? 7.504 -16.109 0.744 1 92.75 189 PHE A O 1
ATOM 1459 N N . ALA A 1 190 ? 9.523 -17.031 0.424 1 95.69 190 ALA A N 1
ATOM 1460 C CA . ALA A 1 190 ? 9.016 -18.391 0.557 1 95.69 190 ALA A CA 1
ATOM 1461 C C . ALA A 1 190 ? 8.406 -18.625 1.936 1 95.69 190 ALA A C 1
ATOM 1463 O O . ALA A 1 190 ? 7.312 -19.188 2.051 1 95.69 190 ALA A O 1
ATOM 1464 N N . ARG A 1 191 ? 9.086 -18.141 2.934 1 97 191 ARG A N 1
ATOM 1465 C CA . ARG A 1 191 ? 8.602 -18.312 4.301 1 97 191 ARG A CA 1
ATOM 1466 C C . ARG A 1 191 ? 7.297 -17.547 4.52 1 97 191 ARG A C 1
ATOM 1468 O O . ARG A 1 191 ? 6.379 -18.062 5.16 1 97 191 ARG A O 1
ATOM 1475 N N . THR A 1 192 ? 7.258 -16.328 4.07 1 97.56 192 THR A N 1
ATOM 1476 C CA . THR A 1 192 ? 6.051 -15.523 4.203 1 97.56 192 THR A CA 1
ATOM 1477 C C . THR A 1 192 ? 4.879 -16.172 3.477 1 97.56 192 THR A C 1
ATOM 1479 O O . THR A 1 192 ? 3.781 -16.281 4.031 1 97.56 192 THR A O 1
ATOM 1482 N N . LYS A 1 193 ? 5.098 -16.625 2.285 1 97.5 193 LYS A N 1
ATOM 1483 C CA . LYS A 1 193 ? 4.059 -17.281 1.493 1 97.5 193 LYS A CA 1
ATOM 1484 C C . LYS A 1 193 ? 3.557 -18.547 2.176 1 97.5 193 LYS A C 1
ATOM 1486 O O . LYS A 1 193 ? 2.361 -18.844 2.137 1 97.5 193 LYS A O 1
ATOM 1491 N N . ARG A 1 194 ? 4.457 -19.312 2.678 1 97.88 194 ARG A N 1
ATOM 1492 C CA . ARG A 1 194 ? 4.09 -20.531 3.377 1 97.88 194 ARG A CA 1
ATOM 1493 C C . ARG A 1 194 ? 3.174 -20.234 4.562 1 97.88 194 ARG A C 1
ATOM 1495 O O . ARG A 1 194 ? 2.137 -20.875 4.73 1 97.88 194 ARG A O 1
ATOM 1502 N N . ALA A 1 195 ? 3.6 -19.266 5.359 1 98.25 195 ALA A N 1
ATOM 1503 C CA . ALA A 1 195 ? 2.797 -18.875 6.52 1 98.25 195 ALA A CA 1
ATOM 1504 C C . ALA A 1 195 ? 1.396 -18.438 6.098 1 98.25 195 ALA A C 1
ATOM 1506 O O . ALA A 1 195 ? 0.415 -18.734 6.785 1 98.25 195 ALA A O 1
ATOM 1507 N N . MET A 1 196 ? 1.276 -17.766 5 1 98.31 196 MET A N 1
ATOM 1508 C CA . MET A 1 196 ? -0.006 -17.266 4.516 1 98.31 196 MET A CA 1
ATOM 1509 C C . MET A 1 196 ? -0.884 -18.406 4.012 1 98.31 196 MET A C 1
ATOM 1511 O O . MET A 1 196 ? -2.049 -18.516 4.395 1 98.31 196 MET A O 1
ATOM 1515 N N . ILE A 1 197 ? -0.331 -19.25 3.203 1 98.19 197 ILE A N 1
ATOM 1516 C CA . ILE A 1 197 ? -1.089 -20.344 2.59 1 98.19 197 ILE A CA 1
ATOM 1517 C C . ILE A 1 197 ? -1.628 -21.266 3.674 1 98.19 197 ILE A C 1
ATOM 1519 O O . ILE A 1 197 ? -2.752 -21.766 3.57 1 98.19 197 ILE A O 1
ATOM 1523 N N . GLU A 1 198 ? -0.899 -21.438 4.691 1 98.06 198 GLU A N 1
ATOM 1524 C CA . GLU A 1 198 ? -1.227 -22.375 5.754 1 98.06 198 GLU A CA 1
ATOM 1525 C C . GLU A 1 198 ? -2.426 -21.906 6.566 1 98.06 198 GLU A C 1
ATOM 1527 O O . GLU A 1 198 ? -3.014 -22.672 7.328 1 98.06 198 GLU A O 1
ATOM 1532 N N . ARG A 1 199 ? -2.867 -20.703 6.387 1 98.25 199 ARG A N 1
ATOM 1533 C CA . ARG A 1 199 ? -3.949 -20.141 7.188 1 98.25 199 ARG A CA 1
ATOM 1534 C C . ARG A 1 199 ? -5.309 -20.453 6.566 1 98.25 199 ARG A C 1
ATOM 1536 O O . ARG A 1 199 ? -6.348 -20.156 7.156 1 98.25 199 ARG A O 1
ATOM 1543 N N . GLY A 1 200 ? -5.324 -21.031 5.371 1 98.44 200 GLY A N 1
ATOM 1544 C CA . GLY A 1 200 ? -6.566 -21.312 4.668 1 98.44 200 GLY A CA 1
ATOM 1545 C C . GLY A 1 200 ? -7.105 -22.703 4.938 1 98.44 200 GLY A C 1
ATOM 1546 O O . GLY A 1 200 ? -6.34 -23.672 5.027 1 98.44 200 GLY A O 1
ATOM 1547 N N . ASP A 1 201 ? -8.398 -22.797 5.098 1 98.38 201 ASP A N 1
ATOM 1548 C CA . ASP A 1 201 ? -9.031 -24.109 5.094 1 98.38 201 ASP A CA 1
ATOM 1549 C C . ASP A 1 201 ? -8.766 -24.844 3.779 1 98.38 201 ASP A C 1
ATOM 1551 O O . ASP A 1 201 ? -8.539 -26.047 3.77 1 98.38 201 ASP A O 1
ATOM 1555 N N . THR A 1 202 ? -8.867 -24.141 2.773 1 98.5 202 THR A N 1
ATOM 1556 C CA . THR A 1 202 ? -8.461 -24.609 1.449 1 98.5 202 THR A CA 1
ATOM 1557 C C . THR A 1 202 ? -7.238 -23.844 0.955 1 98.5 202 THR A C 1
ATOM 1559 O O . THR A 1 202 ? -7.277 -22.609 0.818 1 98.5 202 THR A O 1
ATOM 1562 N N . LYS A 1 203 ? -6.168 -24.562 0.679 1 98.69 203 LYS A N 1
ATOM 1563 C CA . LYS A 1 203 ? -4.91 -23.984 0.201 1 98.69 203 LYS A CA 1
ATOM 1564 C C . LYS A 1 203 ? -4.816 -24.062 -1.319 1 98.69 203 LYS A C 1
ATOM 1566 O O . LYS A 1 203 ? -4.789 -25.156 -1.891 1 98.69 203 LYS A O 1
ATOM 1571 N N . ILE A 1 204 ? -4.711 -22.891 -1.942 1 98.69 204 ILE A N 1
ATOM 1572 C CA . ILE A 1 204 ? -4.789 -22.844 -3.398 1 98.69 204 ILE A CA 1
ATOM 1573 C C . ILE A 1 204 ? -3.52 -22.203 -3.961 1 98.69 204 ILE A C 1
ATOM 1575 O O . ILE A 1 204 ? -3.105 -21.141 -3.516 1 98.69 204 ILE A O 1
ATOM 1579 N N . MET A 1 205 ? -2.922 -22.859 -4.926 1 98.56 205 MET A N 1
ATOM 1580 C CA . MET A 1 205 ? -1.836 -22.266 -5.703 1 98.56 205 MET A CA 1
ATOM 1581 C C . MET A 1 205 ? -2.32 -21.859 -7.09 1 98.56 205 MET A C 1
ATOM 1583 O O . MET A 1 205 ? -2.762 -22.688 -7.875 1 98.56 205 MET A O 1
ATOM 1587 N N . ALA A 1 206 ? -2.27 -20.578 -7.348 1 98.5 206 ALA A N 1
ATOM 1588 C CA . ALA A 1 206 ? -2.643 -20.016 -8.641 1 98.5 206 ALA A CA 1
ATOM 1589 C C . ALA A 1 206 ? -1.41 -19.766 -9.508 1 98.5 206 ALA A C 1
ATOM 1591 O O . ALA A 1 206 ? -0.738 -18.734 -9.367 1 98.5 206 ALA A O 1
ATOM 1592 N N . ILE A 1 207 ? -1.165 -20.641 -10.422 1 96.5 207 ILE A N 1
ATOM 1593 C CA . ILE A 1 207 ? 0.09 -20.562 -11.164 1 96.5 207 ILE A CA 1
ATOM 1594 C C . ILE A 1 207 ? -0.177 -20.797 -12.656 1 96.5 207 ILE A C 1
ATOM 1596 O O . ILE A 1 207 ? -0.88 -21.734 -13.031 1 96.5 207 ILE A O 1
ATOM 1600 N N . ASP A 1 208 ? 0.414 -19.891 -13.406 1 94.81 208 ASP A N 1
ATOM 1601 C CA . ASP A 1 208 ? 0.228 -20.078 -14.836 1 94.81 208 ASP A CA 1
ATOM 1602 C C 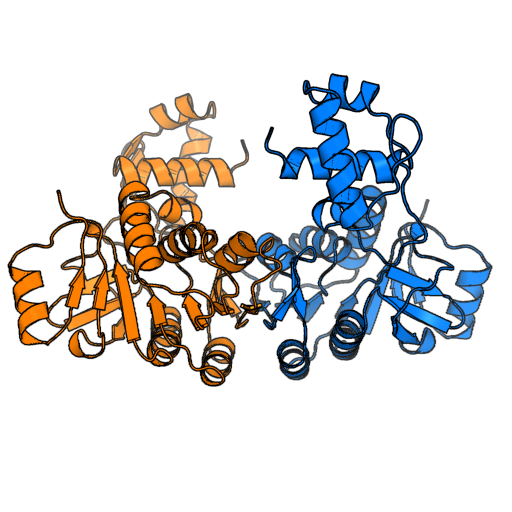. ASP A 1 208 ? 1.194 -21.125 -15.383 1 94.81 208 ASP A C 1
ATOM 1604 O O . ASP A 1 208 ? 2.205 -21.438 -14.75 1 94.81 208 ASP A O 1
ATOM 1608 N N . SER A 1 209 ? 0.94 -21.625 -16.578 1 92.62 209 SER A N 1
ATOM 1609 C CA . SER A 1 209 ? 1.599 -22.781 -17.172 1 92.62 209 SER A CA 1
ATOM 1610 C C . SER A 1 209 ? 3.086 -22.516 -17.391 1 92.62 209 SER A C 1
ATOM 1612 O O . SER A 1 209 ? 3.875 -23.469 -17.5 1 92.62 209 SER A O 1
ATOM 1614 N N . THR A 1 210 ? 3.486 -21.266 -17.438 1 88.56 210 THR A N 1
ATOM 1615 C CA . THR A 1 210 ? 4.883 -20.938 -17.719 1 88.56 210 THR A CA 1
ATOM 1616 C C . THR A 1 210 ? 5.762 -21.281 -16.516 1 88.56 210 THR A C 1
ATOM 1618 O O . THR A 1 210 ? 6.988 -21.328 -16.625 1 88.56 210 THR A O 1
ATOM 1621 N N . LYS A 1 211 ? 5.168 -21.594 -15.383 1 91.12 211 LYS A N 1
ATOM 1622 C CA . LYS A 1 211 ? 5.906 -21.859 -14.148 1 91.12 211 LYS A CA 1
ATOM 1623 C C . LYS A 1 211 ? 6.109 -23.344 -13.93 1 91.12 211 LYS A C 1
ATOM 1625 O O . LYS A 1 211 ? 6.781 -23.75 -12.984 1 91.12 211 LYS A O 1
ATOM 1630 N N . PHE A 1 212 ? 5.539 -24.156 -14.766 1 92.69 212 PHE A N 1
ATOM 1631 C CA . PHE A 1 212 ? 5.547 -25.609 -14.555 1 92.69 212 PHE A CA 1
ATOM 1632 C C . PHE A 1 212 ? 6.902 -26.203 -14.922 1 92.69 212 PHE A C 1
ATOM 1634 O O . PHE A 1 212 ? 7.57 -25.719 -15.836 1 92.69 212 PHE A O 1
ATOM 1641 N N . GLU A 1 213 ? 7.223 -27.219 -14.109 1 88.69 213 GLU A N 1
ATOM 1642 C CA . GLU A 1 213 ? 8.414 -28.031 -14.344 1 88.69 213 GLU A CA 1
ATOM 1643 C C . GLU A 1 213 ? 9.68 -27.172 -14.258 1 88.69 213 GLU A C 1
ATOM 1645 O O . GLU A 1 213 ? 10.562 -27.281 -15.117 1 88.69 213 GLU A O 1
ATOM 1650 N N . LYS A 1 214 ? 9.664 -26.25 -13.359 1 87.94 214 LYS A N 1
ATOM 1651 C CA . LYS A 1 214 ? 10.789 -25.375 -13.031 1 87.94 214 LYS A CA 1
ATOM 1652 C C . LYS A 1 214 ? 11.062 -25.391 -11.531 1 87.94 214 LYS A C 1
ATOM 1654 O O . LYS A 1 214 ? 10.25 -25.875 -10.742 1 87.94 214 LYS A O 1
ATOM 1659 N N . SER A 1 215 ? 12.234 -25 -11.188 1 86.94 215 SER A N 1
ATOM 1660 C CA . SER A 1 215 ? 12.602 -24.828 -9.789 1 86.94 215 SER A CA 1
ATOM 1661 C C . SER A 1 215 ? 13.195 -23.438 -9.539 1 86.94 215 SER A C 1
ATOM 1663 O O . SER A 1 215 ? 13.438 -22.688 -10.484 1 86.94 215 SER A O 1
ATOM 1665 N N . ALA A 1 216 ? 13.266 -23.125 -8.297 1 87.94 216 ALA A N 1
ATOM 1666 C CA . ALA A 1 216 ? 13.875 -21.875 -7.879 1 87.94 216 ALA A CA 1
ATOM 1667 C C . ALA A 1 216 ? 14.609 -22.031 -6.547 1 87.94 216 ALA A C 1
ATOM 1669 O O . ALA A 1 216 ? 14.727 -23.141 -6.027 1 87.94 216 ALA A O 1
ATOM 1670 N N . PHE A 1 217 ? 15.086 -21.047 -6.066 1 85.5 217 PHE A N 1
ATOM 1671 C CA . PHE A 1 217 ? 16.062 -21.062 -4.977 1 85.5 217 PHE A CA 1
ATOM 1672 C C . PHE A 1 217 ? 15.422 -21.562 -3.688 1 85.5 217 PHE A C 1
ATOM 1674 O O . PHE A 1 217 ? 15.992 -22.406 -3 1 85.5 217 PHE A O 1
ATOM 1681 N N . ALA A 1 218 ? 14.32 -21.078 -3.355 1 93.5 218 ALA A N 1
ATOM 1682 C CA . ALA A 1 218 ? 13.742 -21.359 -2.041 1 93.5 218 ALA A CA 1
ATOM 1683 C C . ALA A 1 218 ? 12.422 -22.109 -2.172 1 93.5 218 ALA A C 1
ATOM 1685 O O . ALA A 1 218 ? 11.523 -21.672 -2.891 1 93.5 218 ALA A O 1
ATOM 1686 N N . LYS A 1 219 ? 12.297 -23.141 -1.411 1 96.12 219 LYS A N 1
ATOM 1687 C CA . LYS A 1 219 ? 11.062 -23.922 -1.453 1 96.12 219 LYS A CA 1
ATOM 1688 C C . LYS A 1 219 ? 9.984 -23.281 -0.577 1 96.12 219 LYS A C 1
ATOM 1690 O O . LYS A 1 219 ? 10.242 -22.922 0.573 1 96.12 219 LYS A O 1
ATOM 1695 N N . VAL A 1 220 ? 8.828 -23.141 -1.138 1 97.06 220 VAL A N 1
ATOM 1696 C CA . VAL A 1 220 ? 7.688 -22.609 -0.394 1 97.06 220 VAL A CA 1
ATOM 1697 C C . VAL A 1 220 ? 7.012 -23.75 0.373 1 97.06 220 VAL A C 1
ATOM 1699 O O . VAL A 1 220 ? 6.836 -23.672 1.591 1 97.06 220 VAL A O 1
ATOM 1702 N N . MET A 1 221 ? 6.703 -24.812 -0.351 1 96.88 221 MET A N 1
ATOM 1703 C CA . MET A 1 221 ? 6.027 -25.953 0.267 1 96.88 221 MET A CA 1
ATOM 1704 C C . MET A 1 221 ? 6.035 -27.156 -0.665 1 96.88 221 MET A C 1
ATOM 1706 O O . MET A 1 221 ? 6.305 -27.031 -1.859 1 96.88 221 MET A O 1
ATOM 1710 N N . ASP A 1 222 ? 5.719 -28.297 -0.024 1 96.88 222 ASP A N 1
ATOM 1711 C CA . ASP A 1 222 ? 5.633 -29.531 -0.798 1 96.88 222 ASP A CA 1
ATOM 1712 C C . ASP A 1 222 ? 4.328 -29.594 -1.588 1 96.88 222 ASP A C 1
ATOM 1714 O O . ASP A 1 222 ? 3.326 -28.984 -1.192 1 96.88 222 ASP A O 1
ATOM 1718 N N . THR A 1 223 ? 4.395 -30.328 -2.697 1 95.94 223 THR A N 1
ATOM 1719 C CA . THR A 1 223 ? 3.229 -30.453 -3.566 1 95.94 223 THR A CA 1
ATOM 1720 C C . THR A 1 223 ? 2.031 -31 -2.789 1 95.94 223 THR A C 1
ATOM 1722 O O . THR A 1 223 ? 0.905 -30.516 -2.971 1 95.94 223 THR A O 1
ATOM 1725 N N . GLU A 1 224 ? 2.221 -31.906 -1.866 1 95.19 224 GLU A N 1
ATOM 1726 C CA . GLU A 1 224 ? 1.146 -32.625 -1.168 1 95.19 224 GLU A CA 1
ATOM 1727 C C . GLU A 1 224 ? 0.505 -31.719 -0.108 1 95.19 224 GLU A C 1
ATOM 1729 O O . GLU A 1 224 ? -0.556 -32.031 0.427 1 95.19 224 GLU A O 1
ATOM 1734 N N . ASP A 1 225 ? 1.124 -30.609 0.19 1 96.81 225 ASP A N 1
ATOM 1735 C CA . ASP A 1 225 ? 0.617 -29.719 1.226 1 96.81 225 ASP A CA 1
ATOM 1736 C C . ASP A 1 225 ? -0.42 -28.75 0.657 1 96.81 225 ASP A C 1
ATOM 1738 O O . ASP A 1 225 ? -1.015 -27.969 1.396 1 96.81 225 ASP A O 1
ATOM 1742 N N . ILE A 1 226 ? -0.676 -28.828 -0.611 1 97.81 226 ILE A N 1
ATOM 1743 C CA . ILE A 1 226 ? -1.63 -27.953 -1.284 1 97.81 226 ILE A CA 1
ATOM 1744 C C . ILE A 1 226 ? -2.891 -28.734 -1.64 1 97.81 226 ILE A C 1
ATOM 1746 O O . ILE A 1 226 ? -2.816 -29.922 -1.97 1 97.81 226 ILE A O 1
ATOM 1750 N N . ASP A 1 227 ? -3.984 -28.062 -1.572 1 98.19 227 ASP A N 1
ATOM 1751 C CA . ASP A 1 227 ? -5.25 -28.719 -1.871 1 98.19 227 ASP A CA 1
ATOM 1752 C C . ASP A 1 227 ? -5.594 -28.609 -3.354 1 98.19 227 ASP A C 1
ATOM 1754 O O . ASP A 1 227 ? -6.172 -29.531 -3.938 1 98.19 227 ASP A O 1
ATOM 1758 N N . MET A 1 228 ? -5.215 -27.406 -3.945 1 98.19 228 MET A N 1
ATOM 1759 C CA . MET A 1 228 ? -5.66 -27.141 -5.309 1 98.19 228 MET A CA 1
ATOM 1760 C C . MET A 1 228 ? -4.609 -26.344 -6.074 1 98.19 228 MET A C 1
ATOM 1762 O O . MET A 1 228 ? -3.99 -25.438 -5.523 1 98.19 228 MET A O 1
ATOM 1766 N N . ILE A 1 229 ? -4.508 -26.688 -7.324 1 98.25 229 ILE A N 1
ATOM 1767 C CA . ILE A 1 229 ? -3.742 -25.906 -8.281 1 98.25 229 ILE A CA 1
ATOM 1768 C C . ILE A 1 229 ? -4.672 -25.359 -9.359 1 98.25 229 ILE A C 1
ATOM 1770 O O . ILE A 1 229 ? -5.438 -26.109 -9.969 1 98.25 229 ILE A O 1
ATOM 1774 N N . ILE A 1 230 ? -4.645 -24.078 -9.516 1 98.62 230 ILE A N 1
ATOM 1775 C CA . ILE A 1 230 ? -5.414 -23.438 -10.578 1 98.62 230 ILE A CA 1
ATOM 1776 C C . ILE A 1 230 ? -4.465 -22.844 -11.617 1 98.62 230 ILE A C 1
ATOM 1778 O O . ILE A 1 230 ? -3.568 -22.062 -11.273 1 98.62 230 ILE A O 1
ATOM 1782 N N . THR A 1 231 ? -4.637 -23.234 -12.883 1 98.38 231 THR A N 1
ATOM 1783 C CA . THR A 1 231 ? -3.709 -22.828 -13.93 1 98.38 231 THR A CA 1
ATOM 1784 C C . THR A 1 231 ? -4.465 -22.375 -15.18 1 98.38 231 THR A C 1
ATOM 1786 O O . THR A 1 231 ? -5.695 -22.375 -15.195 1 98.38 231 THR A O 1
ATOM 1789 N N . ASP A 1 232 ? -3.748 -21.859 -16.141 1 97.81 232 ASP A N 1
ATOM 1790 C CA . ASP A 1 232 ? -4.355 -21.125 -17.25 1 97.81 232 ASP A CA 1
ATOM 1791 C C . ASP A 1 232 ? -4.652 -22.047 -18.422 1 97.81 232 ASP A C 1
ATOM 1793 O O . ASP A 1 232 ? -5.359 -21.656 -19.359 1 97.81 232 ASP A O 1
ATOM 1797 N N . ARG A 1 233 ? -4.094 -23.234 -18.438 1 96.44 233 ARG A N 1
ATOM 1798 C CA . ARG A 1 233 ? -4.359 -24.234 -19.469 1 96.44 233 ARG A CA 1
ATOM 1799 C C . ARG A 1 233 ? -4.137 -25.641 -18.938 1 96.44 233 ARG A C 1
ATOM 1801 O O . ARG A 1 233 ? -3.545 -25.812 -17.859 1 96.44 233 ARG A O 1
ATOM 1808 N N . LYS A 1 234 ? -4.586 -26.594 -19.703 1 96.44 234 LYS A N 1
ATOM 1809 C CA . LYS A 1 234 ? -4.41 -27.984 -19.297 1 96.44 234 LYS A CA 1
ATOM 1810 C C . LYS A 1 234 ? -2.932 -28.344 -19.188 1 96.44 234 LYS A C 1
ATOM 1812 O O . LYS A 1 234 ? -2.182 -28.203 -20.156 1 96.44 234 LYS A O 1
ATOM 1817 N N . PRO A 1 235 ? -2.531 -28.812 -18.047 1 95.5 235 PRO A N 1
ATOM 1818 C CA . PRO A 1 235 ? -1.129 -29.203 -17.891 1 95.5 235 PRO A CA 1
ATOM 1819 C C . PRO A 1 235 ? -0.785 -30.484 -18.656 1 95.5 235 PRO A C 1
ATOM 1821 O O . PRO A 1 235 ? -1.684 -31.203 -19.109 1 95.5 235 PRO A O 1
ATOM 1824 N N . GLN A 1 236 ? 0.518 -30.719 -18.781 1 93.75 236 GLN A N 1
ATOM 1825 C CA . GLN A 1 236 ? 0.995 -31.969 -19.359 1 93.75 236 GLN A CA 1
ATOM 1826 C C . GLN A 1 236 ? 0.598 -33.156 -18.5 1 93.75 236 GLN A C 1
ATOM 1828 O O . GLN A 1 236 ? 0.364 -33.031 -17.297 1 93.75 236 GLN A O 1
ATOM 1833 N N . LYS A 1 237 ? 0.604 -34.312 -19.078 1 94.56 237 LYS A N 1
ATOM 1834 C CA . LYS A 1 237 ? 0.166 -35.531 -18.422 1 94.56 237 LYS A CA 1
ATOM 1835 C C . LYS A 1 237 ? 1.005 -35.812 -17.188 1 94.56 237 LYS A C 1
ATOM 1837 O O . LYS A 1 237 ? 0.496 -36.344 -16.203 1 94.56 237 LYS A O 1
ATOM 1842 N N . THR A 1 238 ? 2.236 -35.5 -17.266 1 93 238 THR A N 1
ATOM 1843 C CA . THR A 1 238 ? 3.145 -35.75 -16.156 1 93 238 THR A CA 1
ATOM 1844 C C . THR A 1 238 ? 2.701 -34.969 -14.914 1 93 238 THR A C 1
ATOM 1846 O O . THR A 1 238 ? 2.742 -35.531 -13.805 1 93 238 THR A O 1
ATOM 1849 N N . VAL A 1 239 ? 2.266 -33.781 -15.109 1 94.75 239 VAL A N 1
ATOM 1850 C CA . VAL A 1 239 ? 1.822 -32.938 -14.008 1 94.75 239 VAL A CA 1
ATOM 1851 C C . VAL A 1 239 ? 0.491 -33.438 -13.461 1 94.75 239 VAL A C 1
ATOM 1853 O O . VAL A 1 239 ? 0.305 -33.531 -12.242 1 94.75 239 VAL A O 1
ATOM 1856 N N . LEU A 1 240 ? -0.397 -33.781 -14.328 1 95.88 240 LEU A N 1
ATOM 1857 C CA . LEU A 1 240 ? -1.712 -34.281 -13.93 1 95.88 240 LEU A CA 1
ATOM 1858 C C . LEU A 1 240 ? -1.594 -35.594 -13.133 1 95.88 240 LEU A C 1
ATOM 1860 O O . LEU A 1 240 ? -2.346 -35.812 -12.188 1 95.88 240 LEU A O 1
ATOM 1864 N N . LYS A 1 241 ? -0.722 -36.406 -13.547 1 96.19 241 LYS A N 1
ATOM 1865 C CA . LYS A 1 241 ? -0.488 -37.656 -12.852 1 96.19 241 LYS A CA 1
ATOM 1866 C C . LYS A 1 241 ? -0.034 -37.406 -11.414 1 96.19 241 LYS A C 1
ATOM 1868 O O . LYS A 1 241 ? -0.519 -38.062 -10.484 1 96.19 241 LYS A O 1
ATOM 1873 N N . VAL A 1 242 ? 0.915 -36.531 -11.289 1 95.88 242 VAL A N 1
ATOM 1874 C CA . VAL A 1 242 ? 1.423 -36.219 -9.961 1 95.88 242 VAL A CA 1
ATOM 1875 C C . VAL A 1 242 ? 0.292 -35.656 -9.094 1 95.88 242 VAL A C 1
ATOM 1877 O O . VAL A 1 242 ? 0.172 -36.031 -7.918 1 95.88 242 VAL A O 1
ATOM 1880 N N . CYS A 1 243 ? -0.521 -34.781 -9.625 1 95.81 243 CYS A N 1
ATOM 1881 C CA . CYS A 1 243 ? -1.646 -34.188 -8.898 1 95.81 243 CYS A CA 1
ATOM 1882 C C . CYS A 1 243 ? -2.605 -35.281 -8.43 1 95.81 243 CYS A C 1
ATOM 1884 O O . CYS A 1 243 ? -3.053 -35.281 -7.285 1 95.81 243 CYS A O 1
ATOM 1886 N N . GLU A 1 244 ? -2.887 -36.188 -9.312 1 95.81 244 GLU A N 1
ATOM 1887 C CA . GLU A 1 244 ? -3.777 -37.312 -8.984 1 95.81 244 GLU A CA 1
ATOM 1888 C C . GLU A 1 244 ? -3.191 -38.156 -7.871 1 95.81 244 GLU A C 1
ATOM 1890 O O . GLU A 1 244 ? -3.887 -38.5 -6.91 1 95.81 244 GLU A O 1
ATOM 1895 N N . GLU A 1 245 ? -2.006 -38.5 -8.016 1 96.56 245 GLU A N 1
ATOM 1896 C CA . GLU A 1 245 ? -1.33 -39.375 -7.055 1 96.56 245 GLU A CA 1
ATOM 1897 C C . GLU A 1 245 ? -1.274 -38.75 -5.672 1 96.56 245 GLU A C 1
ATOM 1899 O O . GLU A 1 245 ? -1.342 -39.438 -4.656 1 96.56 245 GLU A O 1
ATOM 1904 N N . LYS A 1 246 ? -1.177 -37.469 -5.66 1 95.56 246 LYS A N 1
ATOM 1905 C CA . LYS A 1 246 ? -0.993 -36.75 -4.395 1 95.56 246 LYS A CA 1
ATOM 1906 C C . LYS A 1 246 ? -2.314 -36.188 -3.883 1 95.56 246 LYS A C 1
ATOM 1908 O O . LYS A 1 246 ? -2.352 -35.531 -2.844 1 95.56 246 LYS A O 1
ATOM 1913 N N . GLY A 1 247 ? -3.354 -36.375 -4.625 1 95.25 247 GLY A N 1
ATOM 1914 C CA . GLY A 1 247 ? -4.684 -35.969 -4.188 1 95.25 247 GLY A CA 1
ATOM 1915 C C . GLY A 1 247 ? -4.938 -34.5 -4.328 1 95.25 247 GLY A C 1
ATOM 1916 O O . GLY A 1 247 ? -5.664 -33.906 -3.525 1 95.25 247 GLY A O 1
ATOM 1917 N N . ILE A 1 248 ? -4.293 -33.844 -5.227 1 96.69 248 ILE A N 1
ATOM 1918 C CA . ILE A 1 248 ? -4.457 -32.438 -5.461 1 96.69 248 ILE A CA 1
ATOM 1919 C C . ILE A 1 248 ? -5.445 -32.188 -6.602 1 96.69 248 ILE A C 1
ATOM 1921 O O . ILE A 1 248 ? -5.332 -32.812 -7.664 1 96.69 248 ILE A O 1
ATOM 1925 N N . LYS A 1 249 ? -6.324 -31.328 -6.383 1 97.31 249 LYS A N 1
ATOM 1926 C CA . LYS A 1 249 ? -7.258 -30.953 -7.441 1 97.31 249 LYS A CA 1
ATOM 1927 C C . LYS A 1 249 ? -6.637 -29.938 -8.391 1 97.31 249 LYS A C 1
ATOM 1929 O O . LYS A 1 249 ? -6.207 -28.859 -7.957 1 97.31 249 LYS A O 1
ATOM 1934 N N . CYS A 1 250 ? -6.562 -30.234 -9.648 1 96.94 250 CYS A N 1
ATOM 1935 C CA . CYS A 1 250 ? -6.027 -29.328 -10.664 1 96.94 250 CYS A CA 1
ATOM 1936 C C . CYS A 1 250 ? -7.141 -28.766 -11.531 1 96.94 250 CYS A C 1
ATOM 1938 O O . CYS A 1 250 ? -7.859 -29.516 -12.195 1 96.94 250 CYS A O 1
ATOM 1940 N N . MET A 1 251 ? -7.277 -27.469 -11.539 1 97.5 251 MET A N 1
ATOM 1941 C CA . MET A 1 251 ? -8.336 -26.797 -12.297 1 97.5 251 MET A CA 1
ATOM 1942 C C . MET A 1 251 ? -7.75 -25.922 -13.406 1 97.5 251 MET A C 1
ATOM 1944 O O . MET A 1 251 ? -6.75 -25.234 -13.195 1 97.5 251 MET A O 1
ATOM 1948 N N . TYR A 1 252 ? -8.328 -25.922 -14.555 1 97.31 252 TYR A N 1
ATOM 1949 C CA . TYR A 1 252 ? -7.93 -25.156 -15.734 1 97.31 252 TYR A CA 1
ATOM 1950 C C . TYR A 1 252 ? -9.125 -24.891 -16.641 1 97.31 252 TYR A C 1
ATOM 1952 O O . TYR A 1 252 ? -10.148 -25.578 -16.547 1 97.31 252 TYR A O 1
ATOM 1960 N N . PRO A 1 253 ? -9.008 -23.75 -17.438 1 94.88 253 PRO A N 1
ATOM 1961 C CA . PRO A 1 253 ? -10.141 -23.453 -18.312 1 94.88 253 PRO A CA 1
ATOM 1962 C C . PRO A 1 253 ? -10.43 -24.594 -19.312 1 94.88 253 PRO A C 1
ATOM 1964 O O . PRO A 1 253 ? -9.5 -25.234 -19.797 1 94.88 253 PRO A O 1
ATOM 1967 N N . GLU A 1 254 ? -11.727 -24.844 -19.422 1 84.5 254 GLU A N 1
ATOM 1968 C CA . GLU A 1 254 ? -12.148 -25.828 -20.422 1 84.5 254 GLU A CA 1
ATOM 1969 C C . GLU A 1 254 ? -12.055 -25.25 -21.844 1 84.5 254 GLU A C 1
ATOM 1971 O O . GLU A 1 254 ? -12.195 -24.031 -22.031 1 84.5 254 GLU A O 1
ATOM 1976 N N . LYS A 1 255 ? -11.484 -25.781 -22.953 1 63.25 255 LYS A N 1
ATOM 1977 C CA . LYS A 1 255 ? -11.422 -25.328 -24.344 1 63.25 255 LYS A CA 1
ATOM 1978 C C . LYS A 1 255 ? -12.719 -24.625 -24.75 1 63.25 255 LYS A C 1
ATOM 1980 O O . LYS A 1 255 ? -13.797 -24.984 -24.266 1 63.25 255 LYS A O 1
ATOM 1985 N N . MET B 1 1 ? -13.93 8.711 -20.344 1 59.97 1 MET B N 1
ATOM 1986 C CA . MET B 1 1 ? -13.5 8.922 -18.969 1 59.97 1 MET B CA 1
ATOM 1987 C C . MET B 1 1 ? -14.297 8.047 -18.016 1 59.97 1 MET B C 1
ATOM 1989 O O . MET B 1 1 ? -15.5 7.852 -18.188 1 59.97 1 MET B O 1
ATOM 1993 N N . ILE B 1 2 ? -13.672 7.348 -17.172 1 67.75 2 ILE B N 1
ATOM 1994 C CA . ILE B 1 2 ? -14.367 6.473 -16.234 1 67.75 2 ILE B CA 1
ATOM 1995 C C . ILE B 1 2 ? -15.031 7.309 -15.141 1 67.75 2 ILE B C 1
ATOM 1997 O O . ILE B 1 2 ? -14.523 8.367 -14.766 1 67.75 2 ILE B O 1
ATOM 2001 N N . ALA B 1 3 ? -16.281 6.824 -14.75 1 74.12 3 ALA B N 1
ATOM 2002 C CA . ALA B 1 3 ? -17.141 7.574 -13.844 1 74.12 3 ALA B CA 1
ATOM 2003 C C . ALA B 1 3 ? -16.375 8.016 -12.594 1 74.12 3 ALA B C 1
ATOM 2005 O O . ALA B 1 3 ? -16.516 9.156 -12.148 1 74.12 3 ALA B O 1
ATOM 2006 N N . ILE B 1 4 ? -15.438 7.219 -12.109 1 73.12 4 ILE B N 1
ATOM 2007 C CA . ILE B 1 4 ? -14.742 7.516 -10.859 1 73.12 4 ILE B CA 1
ATOM 2008 C C . ILE B 1 4 ? -13.75 8.656 -11.086 1 73.12 4 ILE B C 1
ATOM 2010 O O . ILE B 1 4 ? -13.57 9.508 -10.211 1 73.12 4 ILE B O 1
ATOM 2014 N N . GLU B 1 5 ? -13.086 8.664 -12.148 1 76.31 5 GLU B N 1
ATOM 2015 C CA . GLU B 1 5 ? -12.164 9.742 -12.484 1 76.31 5 GLU B CA 1
ATOM 2016 C C . GLU B 1 5 ? -12.906 11.07 -12.617 1 76.31 5 GLU B C 1
ATOM 2018 O O . GLU B 1 5 ? -12.414 12.109 -12.172 1 76.31 5 GLU B O 1
ATOM 2023 N N . ARG B 1 6 ? -14.047 10.984 -13.32 1 85.12 6 ARG B N 1
ATOM 2024 C CA . ARG B 1 6 ? -14.867 12.18 -13.508 1 85.12 6 ARG B CA 1
ATOM 2025 C C . ARG B 1 6 ? -15.328 12.742 -12.172 1 85.12 6 ARG B C 1
ATOM 2027 O O . ARG B 1 6 ? -15.242 13.953 -11.938 1 85.12 6 ARG B O 1
ATOM 2034 N N . ARG B 1 7 ? -15.734 11.93 -11.328 1 85.25 7 ARG B N 1
ATOM 2035 C CA . ARG B 1 7 ? -16.203 12.375 -10.016 1 85.25 7 ARG B CA 1
ATOM 2036 C C . ARG B 1 7 ? -15.055 13.008 -9.219 1 85.25 7 ARG B C 1
ATOM 2038 O O . ARG B 1 7 ? -15.258 14.008 -8.531 1 85.25 7 ARG B O 1
ATOM 2045 N N . ASN B 1 8 ? -13.93 12.414 -9.367 1 81.06 8 ASN B N 1
ATOM 2046 C CA . ASN B 1 8 ? -12.766 13.016 -8.711 1 81.06 8 ASN B CA 1
ATOM 2047 C C . ASN B 1 8 ? -12.484 14.414 -9.242 1 81.06 8 ASN B C 1
ATOM 2049 O O . ASN B 1 8 ? -12.148 15.32 -8.477 1 81.06 8 ASN B O 1
ATOM 2053 N N . GLY B 1 9 ? -12.602 14.492 -10.539 1 83 9 GLY B N 1
ATOM 2054 C CA . GLY B 1 9 ? -12.43 15.797 -11.148 1 83 9 GLY B CA 1
ATOM 2055 C C . GLY B 1 9 ? -13.453 16.812 -10.672 1 83 9 GLY B C 1
ATOM 2056 O O . GLY B 1 9 ? -13.109 17.969 -10.406 1 83 9 GLY B O 1
ATOM 2057 N N . ILE B 1 10 ? -14.688 16.391 -10.602 1 86.25 10 ILE B N 1
ATOM 2058 C CA . ILE B 1 10 ? -15.766 17.25 -10.117 1 86.25 10 ILE B CA 1
ATOM 2059 C C . ILE B 1 10 ? -15.461 17.703 -8.688 1 86.25 10 ILE B C 1
ATOM 2061 O O . ILE B 1 10 ? -15.617 18.875 -8.359 1 86.25 10 ILE B O 1
ATOM 2065 N N . LEU B 1 11 ? -14.945 16.766 -7.957 1 84.06 11 LEU B N 1
ATOM 2066 C CA . LEU B 1 11 ? -14.633 17.078 -6.566 1 84.06 11 LEU B CA 1
ATOM 2067 C C . LEU B 1 11 ? -13.477 18.062 -6.473 1 84.06 11 LEU B C 1
ATOM 2069 O O . LEU B 1 11 ? -13.484 18.953 -5.625 1 84.06 11 LEU B O 1
ATOM 2073 N N . GLU B 1 12 ? -12.539 17.859 -7.262 1 81.69 12 GLU B N 1
ATOM 2074 C CA . GLU B 1 12 ? -11.422 18.797 -7.301 1 81.69 12 GLU B CA 1
ATOM 2075 C C . GLU B 1 12 ? -11.898 20.219 -7.602 1 81.69 12 GLU B C 1
ATOM 2077 O O . GLU B 1 12 ? -11.469 21.172 -6.953 1 81.69 12 GLU B O 1
ATOM 2082 N N . LYS B 1 13 ? -12.742 20.25 -8.586 1 82.62 13 LYS B N 1
ATOM 2083 C CA . LYS B 1 13 ? -13.297 21.547 -8.961 1 82.62 13 LYS B CA 1
ATOM 2084 C C . LYS B 1 13 ? -14.141 22.125 -7.832 1 82.62 13 LYS B C 1
ATOM 2086 O O . LYS B 1 13 ? -14.172 23.344 -7.633 1 82.62 13 LYS B O 1
ATOM 2091 N N . LEU B 1 14 ? -14.867 21.266 -7.25 1 81.81 14 LEU B N 1
ATOM 2092 C CA . LEU B 1 14 ? -15.711 21.688 -6.129 1 81.81 14 LEU B CA 1
ATOM 2093 C C . LEU B 1 14 ? -14.859 22.234 -4.984 1 81.81 14 LEU B C 1
ATOM 2095 O O . LEU B 1 14 ? -15.25 23.203 -4.332 1 81.81 14 LEU B O 1
ATOM 2099 N N . GLN B 1 15 ? -13.797 21.609 -4.773 1 74.88 15 GLN B N 1
ATOM 2100 C CA . GLN B 1 15 ? -12.898 22.047 -3.711 1 74.88 15 GLN B CA 1
ATOM 2101 C C . GLN B 1 15 ? -12.25 23.391 -4.051 1 74.88 15 GLN B C 1
ATOM 2103 O O . GLN B 1 15 ? -12.094 24.25 -3.18 1 74.88 15 GLN B O 1
ATOM 2108 N N . GLU B 1 16 ? -11.938 23.5 -5.25 1 74.62 16 GLU B N 1
ATOM 2109 C CA . GLU B 1 16 ? -11.25 24.703 -5.711 1 74.62 16 GLU B CA 1
ATOM 2110 C C . GLU B 1 16 ? -12.219 25.875 -5.824 1 74.62 16 GLU B C 1
ATOM 2112 O O . GLU B 1 16 ? -11.922 26.969 -5.363 1 74.62 16 GLU B O 1
ATOM 2117 N N . ASP B 1 17 ? -13.336 25.562 -6.461 1 77.69 17 ASP B N 1
ATOM 2118 C CA . ASP B 1 17 ? -14.25 26.641 -6.816 1 77.69 17 ASP B CA 1
ATOM 2119 C C . ASP B 1 17 ? -15.398 26.75 -5.816 1 77.69 17 ASP B C 1
ATOM 2121 O O . ASP B 1 17 ? -16.203 27.672 -5.883 1 77.69 17 ASP B O 1
ATOM 2125 N N . LYS B 1 18 ? -15.453 25.797 -4.906 1 78.38 18 LYS B N 1
ATOM 2126 C CA . LYS B 1 18 ? -16.469 25.719 -3.855 1 78.38 18 LYS B CA 1
ATOM 2127 C C . LYS B 1 18 ? -17.844 25.484 -4.449 1 78.38 18 LYS B C 1
ATOM 2129 O O . LYS B 1 18 ? -18.812 25.25 -3.715 1 78.38 18 LYS B O 1
ATOM 2134 N N . LYS B 1 19 ? -17.953 25.594 -5.75 1 81.25 19 LYS B N 1
ATOM 2135 C CA . LYS B 1 19 ? -19.203 25.328 -6.453 1 81.25 19 LYS B CA 1
ATOM 2136 C C . LYS B 1 19 ? -18.938 24.797 -7.859 1 81.25 19 LYS B C 1
ATOM 2138 O O . LYS B 1 19 ? -17.875 25.047 -8.43 1 81.25 19 LYS B O 1
ATOM 2143 N N . VAL B 1 20 ? -19.875 23.969 -8.297 1 91.19 20 VAL B N 1
ATOM 2144 C CA . VAL B 1 20 ? -19.797 23.5 -9.672 1 91.19 20 VAL B CA 1
ATOM 2145 C C . VAL B 1 20 ? -21.172 23.625 -10.336 1 91.19 20 VAL B C 1
ATOM 2147 O O . VAL B 1 20 ? -22.203 23.625 -9.648 1 91.19 20 VAL B O 1
ATOM 2150 N N . VAL B 1 21 ? -21.203 23.859 -11.609 1 90.25 21 VAL B N 1
ATOM 2151 C CA . VAL B 1 21 ? -22.422 24 -12.398 1 90.25 21 VAL B CA 1
ATOM 2152 C C . VAL B 1 21 ? -22.547 22.844 -13.375 1 90.25 21 VAL B C 1
ATOM 2154 O O . VAL B 1 21 ? -21.594 22.5 -14.07 1 90.25 21 VAL B O 1
ATOM 2157 N N . VAL B 1 22 ? -23.734 22.297 -13.453 1 92.62 22 VAL B N 1
ATOM 2158 C CA . VAL B 1 22 ? -24 21.094 -14.234 1 92.62 22 VAL B CA 1
ATOM 2159 C C . VAL B 1 22 ? -23.656 21.344 -15.703 1 92.62 22 VAL B C 1
ATOM 2161 O O . VAL B 1 22 ? -22.969 20.531 -16.328 1 92.62 22 VAL B O 1
ATOM 2164 N N . GLY B 1 23 ? -24.094 22.453 -16.172 1 91.81 23 GLY B N 1
ATOM 2165 C CA . GLY B 1 23 ? -23.844 22.781 -17.562 1 91.81 23 GLY B CA 1
ATOM 2166 C C . GLY B 1 23 ? -22.359 22.859 -17.906 1 91.81 23 GLY B C 1
ATOM 2167 O O . GLY B 1 23 ? -21.922 22.328 -18.938 1 91.81 23 GLY B O 1
ATOM 2168 N N . GLU B 1 24 ? -21.594 23.484 -17.078 1 91.81 24 GLU B N 1
ATOM 2169 C CA . GLU B 1 24 ? -20.156 23.641 -17.281 1 91.81 24 GLU B CA 1
ATOM 2170 C C . GLU B 1 24 ? -19.438 22.297 -17.219 1 91.81 24 GLU B C 1
ATOM 2172 O O . GLU B 1 24 ? -18.531 22.047 -18 1 91.81 24 GLU B O 1
ATOM 2177 N N . LEU B 1 25 ? -19.812 21.531 -16.266 1 92.56 25 LEU B N 1
ATOM 2178 C CA . LEU B 1 25 ? -19.203 20.219 -16.094 1 92.56 25 LEU B CA 1
ATOM 2179 C C . LEU B 1 25 ? -19.484 19.328 -17.312 1 92.56 25 LEU B C 1
ATOM 2181 O O . LEU B 1 25 ? -18.609 18.578 -17.75 1 92.56 25 LEU B O 1
ATOM 2185 N N . SER B 1 26 ? -20.703 19.438 -17.781 1 92.69 26 SER B N 1
ATOM 2186 C CA . SER B 1 26 ? -21.094 18.688 -18.953 1 92.69 26 SER B CA 1
ATOM 2187 C C . SER B 1 26 ? -20.219 19.016 -20.156 1 92.69 26 SER B C 1
ATOM 2189 O O . SER B 1 26 ? -19.781 18.125 -20.891 1 92.69 26 SER B O 1
ATOM 2191 N N . GLN B 1 27 ? -19.953 20.266 -20.312 1 92.06 27 GLN B N 1
ATOM 2192 C CA . GLN B 1 27 ? -19.094 20.703 -21.406 1 92.06 27 GLN B CA 1
ATOM 2193 C C . GLN B 1 27 ? -17.656 20.281 -21.188 1 92.06 27 GLN B C 1
ATOM 2195 O O . GLN B 1 27 ? -16.984 19.828 -22.125 1 92.06 27 GLN B O 1
ATOM 2200 N N . LEU B 1 28 ? -17.219 20.391 -20.016 1 90.25 28 LEU B N 1
ATOM 2201 C CA . LEU B 1 28 ? -15.836 20.109 -19.672 1 90.25 28 LEU B CA 1
ATOM 2202 C C . LEU B 1 28 ? -15.508 18.625 -19.891 1 90.25 28 LEU B C 1
ATOM 2204 O O . LEU B 1 28 ? -14.438 18.297 -20.406 1 90.25 28 LEU B O 1
ATOM 2208 N N . TYR B 1 29 ? -16.438 17.797 -19.484 1 90.44 29 TYR B N 1
ATOM 2209 C CA . TYR B 1 29 ? -16.156 16.375 -19.5 1 90.44 29 TYR B CA 1
ATOM 2210 C C . TYR B 1 29 ? -16.812 15.703 -20.703 1 90.44 29 TYR B C 1
ATOM 2212 O O . TYR B 1 29 ? -16.719 14.484 -20.875 1 90.44 29 TYR B O 1
ATOM 2220 N N . LYS B 1 30 ? -17.484 16.422 -21.5 1 91.06 30 LYS B N 1
ATOM 2221 C CA . LYS B 1 30 ? -18.109 15.969 -22.734 1 91.06 30 LYS B CA 1
ATOM 2222 C C . LYS B 1 30 ? -19.062 14.805 -22.484 1 91.06 30 LYS B C 1
ATOM 2224 O O . LYS B 1 30 ? -18.984 13.773 -23.156 1 91.06 30 LYS B O 1
ATOM 2229 N N . VAL B 1 31 ? -19.938 15.016 -21.453 1 92.69 31 VAL B N 1
ATOM 2230 C CA . VAL B 1 31 ? -21 14.062 -21.141 1 92.69 31 VAL B CA 1
ATOM 2231 C C . VAL B 1 31 ? -22.312 14.812 -20.938 1 92.69 31 VAL B C 1
ATOM 2233 O O . VAL B 1 31 ? -22.344 16.047 -20.906 1 92.69 31 VAL B O 1
ATOM 2236 N N . SER B 1 32 ? -23.375 14.078 -20.875 1 91.75 32 SER B N 1
ATOM 2237 C CA . SER B 1 32 ? -24.688 14.703 -20.734 1 91.75 32 SER B CA 1
ATOM 2238 C C . SER B 1 32 ? -24.859 15.344 -19.359 1 91.75 32 SER B C 1
ATOM 2240 O O . SER B 1 32 ? -24.188 14.953 -18.406 1 91.75 32 SER B O 1
ATOM 2242 N N . GLU B 1 33 ? -25.719 16.312 -19.328 1 92.75 33 GLU B N 1
ATOM 2243 C CA . GLU B 1 33 ? -26.016 16.938 -18.047 1 92.75 33 GLU B CA 1
ATOM 2244 C C . GLU B 1 33 ? -26.609 15.922 -17.078 1 92.75 33 GLU B C 1
ATOM 2246 O O . GLU B 1 33 ? -26.391 16.016 -15.859 1 92.75 33 GLU B O 1
ATOM 2251 N N . GLU B 1 34 ? -27.312 14.961 -17.703 1 91.44 34 GLU B N 1
ATOM 2252 C CA . GLU B 1 34 ? -27.891 13.922 -16.859 1 91.44 34 GLU B CA 1
ATOM 2253 C C . GLU B 1 34 ? -26.812 13.07 -16.203 1 91.44 34 GLU B C 1
ATOM 2255 O O . GLU B 1 34 ? -26.938 12.703 -15.031 1 91.44 34 GLU B O 1
ATOM 2260 N N . THR B 1 35 ? -25.812 12.828 -16.875 1 89.75 35 THR B N 1
ATOM 2261 C CA . THR B 1 35 ? -24.688 12.07 -16.328 1 89.75 35 THR B CA 1
ATOM 2262 C C . THR B 1 35 ? -24.016 12.844 -15.195 1 89.75 35 THR B C 1
ATOM 2264 O O . THR B 1 35 ? -23.672 12.258 -14.156 1 89.75 35 THR B O 1
ATOM 2267 N N . ILE B 1 36 ? -23.875 14.102 -15.367 1 92.25 36 ILE B N 1
ATOM 2268 C CA . ILE B 1 36 ? -23.297 14.961 -14.344 1 92.25 36 ILE B CA 1
ATOM 2269 C C . ILE B 1 36 ? -24.203 14.977 -13.109 1 92.25 36 ILE B C 1
ATOM 2271 O O . ILE B 1 36 ? -23.719 14.906 -11.977 1 92.25 36 ILE B O 1
ATOM 2275 N N . ARG B 1 37 ? -25.484 15.094 -13.375 1 90 37 ARG B N 1
ATOM 2276 C CA . ARG B 1 37 ? -26.422 15.133 -12.258 1 90 37 ARG B CA 1
ATOM 2277 C C . ARG B 1 37 ? -26.375 13.836 -11.445 1 90 37 ARG B C 1
ATOM 2279 O O . ARG B 1 37 ? -26.469 13.867 -10.219 1 90 37 ARG B O 1
ATOM 2286 N N . ARG B 1 38 ? -26.156 12.789 -12.164 1 88.94 38 ARG B N 1
ATOM 2287 C CA . ARG B 1 38 ? -26.031 11.5 -11.477 1 88.94 38 ARG B CA 1
ATOM 2288 C C . ARG B 1 38 ? -24.75 11.445 -10.641 1 88.94 38 ARG B C 1
ATOM 2290 O O . ARG B 1 38 ? -24.766 10.922 -9.531 1 88.94 38 ARG B O 1
ATOM 2297 N N . ASP B 1 39 ? -23.719 11.922 -11.195 1 89.62 39 ASP B N 1
ATOM 2298 C CA . ASP B 1 39 ? -22.469 11.984 -10.453 1 89.62 39 ASP B CA 1
ATOM 2299 C C . ASP B 1 39 ? -22.625 12.828 -9.188 1 89.62 39 ASP B C 1
ATOM 2301 O O . ASP B 1 39 ? -22.156 12.438 -8.117 1 89.62 39 ASP B O 1
ATOM 2305 N N . LEU B 1 40 ? -23.297 13.922 -9.375 1 89.44 40 LEU B N 1
ATOM 2306 C CA . LEU B 1 40 ? -23.469 14.836 -8.25 1 89.44 40 LEU B CA 1
ATOM 2307 C C . LEU B 1 40 ? -24.375 14.227 -7.188 1 89.44 40 LEU B C 1
ATOM 2309 O O . LEU B 1 40 ? -24.172 14.453 -5.992 1 89.44 40 LEU B O 1
ATOM 2313 N N . GLU B 1 41 ? -25.312 13.445 -7.672 1 87.75 41 GLU B N 1
ATOM 2314 C CA . GLU B 1 41 ? -26.188 12.742 -6.73 1 87.75 41 GLU B CA 1
ATOM 2315 C C . GLU B 1 41 ? -25.391 11.742 -5.895 1 87.75 41 GLU B C 1
ATOM 2317 O O . GLU B 1 41 ? -25.609 11.625 -4.688 1 87.75 41 GLU B O 1
ATOM 2322 N N . ARG B 1 42 ? -24.562 11.078 -6.535 1 83.19 42 ARG B N 1
ATOM 2323 C CA . ARG B 1 42 ? -23.719 10.109 -5.836 1 83.19 42 ARG B CA 1
ATOM 2324 C C . ARG B 1 42 ? -22.812 10.805 -4.832 1 83.19 42 ARG B C 1
ATOM 2326 O O . ARG B 1 42 ? -22.672 10.359 -3.693 1 83.19 42 ARG B O 1
ATOM 2333 N N . LEU B 1 43 ? -22.203 11.844 -5.234 1 84.62 43 LEU B N 1
ATOM 2334 C CA . LEU B 1 43 ? -21.297 12.602 -4.379 1 84.62 43 LEU B CA 1
ATOM 2335 C C . LEU B 1 43 ? -22.047 13.195 -3.191 1 84.62 43 LEU B C 1
ATOM 2337 O O . LEU B 1 43 ? -21.5 13.273 -2.084 1 84.62 43 LEU B O 1
ATOM 2341 N N . GLU B 1 44 ? -23.266 13.555 -3.469 1 80.44 44 GLU B N 1
ATOM 2342 C CA . GLU B 1 44 ? -24.078 14.094 -2.383 1 80.44 44 GLU B CA 1
ATOM 2343 C C . GLU B 1 44 ? -24.438 13 -1.378 1 80.44 44 GLU B C 1
ATOM 2345 O O . GLU B 1 44 ? -24.422 13.242 -0.168 1 80.44 44 GLU B O 1
ATOM 2350 N N . LYS B 1 45 ? -24.719 11.906 -1.972 1 79.94 45 LYS B N 1
ATOM 2351 C CA . LYS B 1 45 ? -25.031 10.773 -1.106 1 79.94 45 LYS B CA 1
ATOM 2352 C C . LYS B 1 45 ? -23.844 10.422 -0.213 1 79.94 45 LYS B C 1
ATOM 2354 O O . LYS B 1 45 ? -24.016 9.984 0.926 1 79.94 45 LYS B O 1
ATOM 2359 N N . GLU B 1 46 ? -22.703 10.711 -0.72 1 75.62 46 GLU B N 1
ATOM 2360 C CA . GLU B 1 46 ? -21.469 10.43 0.023 1 75.62 46 GLU B CA 1
ATOM 2361 C C . GLU B 1 46 ? -21.109 11.594 0.944 1 75.62 46 GLU B C 1
ATOM 2363 O O . GLU B 1 46 ? -20.109 11.539 1.647 1 75.62 46 GLU B O 1
ATOM 2368 N N . GLY B 1 47 ? -21.922 12.633 0.85 1 73.25 47 GLY B N 1
ATOM 2369 C CA . GLY B 1 47 ? -21.75 13.789 1.717 1 73.25 47 GLY B CA 1
ATOM 2370 C C . GLY B 1 47 ? -20.656 14.742 1.237 1 73.25 47 GLY B C 1
ATOM 2371 O O . GLY B 1 47 ? -20.203 15.602 1.994 1 73.25 47 GLY B O 1
ATOM 2372 N N . LEU B 1 48 ? -20.281 14.617 0.01 1 77 48 LEU B N 1
ATOM 2373 C CA . LEU B 1 48 ? -19.109 15.352 -0.478 1 77 48 LEU B CA 1
ATOM 2374 C C . LEU B 1 48 ? -19.531 16.672 -1.105 1 77 48 LEU B C 1
ATOM 2376 O O . LEU B 1 48 ? -18.688 17.562 -1.312 1 77 48 LEU B O 1
ATOM 2380 N N . CYS B 1 49 ? -20.875 16.719 -1.396 1 78.06 49 CYS B N 1
ATOM 2381 C CA . CYS B 1 49 ? -21.391 17.984 -1.928 1 78.06 49 CYS B CA 1
ATOM 2382 C C . CYS B 1 49 ? -22.891 18.094 -1.671 1 78.06 49 CYS B C 1
ATOM 2384 O O . CYS B 1 49 ? -23.516 17.172 -1.159 1 78.06 49 CYS B O 1
ATOM 2386 N N . THR B 1 50 ? -23.359 19.266 -1.785 1 79.44 50 THR B N 1
ATOM 2387 C CA . THR B 1 50 ? -24.797 19.516 -1.721 1 79.44 50 THR B CA 1
ATOM 2388 C C . THR B 1 50 ? -25.312 20.031 -3.057 1 79.44 50 THR B C 1
ATOM 2390 O O . THR B 1 50 ? -24.844 21.062 -3.555 1 79.44 50 THR B O 1
ATOM 2393 N N . LYS B 1 51 ? -26.25 19.219 -3.529 1 84 51 LYS B N 1
ATOM 2394 C CA . LYS B 1 51 ? -26.828 19.641 -4.801 1 84 51 LYS B CA 1
ATOM 2395 C C . LYS B 1 51 ? -27.609 20.953 -4.645 1 84 51 LYS B C 1
ATOM 2397 O O . LYS B 1 51 ? -28.219 21.188 -3.596 1 84 51 LYS B O 1
ATOM 2402 N N . SER B 1 52 ? -27.328 21.875 -5.582 1 78.81 52 SER B N 1
ATOM 2403 C CA . SER B 1 52 ? -28.031 23.156 -5.656 1 78.81 52 SER B CA 1
ATOM 2404 C C . SER B 1 52 ? -28.656 23.359 -7.039 1 78.81 52 SER B C 1
ATOM 2406 O O . SER B 1 52 ? -28.516 22.516 -7.922 1 78.81 52 SER B O 1
ATOM 2408 N N . TYR B 1 53 ? -29.359 24.484 -7.055 1 77.25 53 TYR B N 1
ATOM 2409 C CA . TYR B 1 53 ? -30 24.766 -8.336 1 77.25 53 TYR B CA 1
ATOM 2410 C C . TYR B 1 53 ? -28.969 24.812 -9.461 1 77.25 53 TYR B C 1
ATOM 2412 O O . TYR B 1 53 ? -28.078 25.656 -9.453 1 77.25 53 TYR B O 1
ATOM 2420 N N . GLY B 1 54 ? -29 23.734 -10.32 1 81.06 54 GLY B N 1
ATOM 2421 C CA . GLY B 1 54 ? -28.188 23.719 -11.523 1 81.06 54 GLY B CA 1
ATOM 2422 C C . GLY B 1 54 ? -26.781 23.188 -11.297 1 81.06 54 GLY B C 1
ATOM 2423 O O . GLY B 1 54 ? -25.938 23.25 -12.188 1 81.06 54 GLY B O 1
ATOM 2424 N N . GLY B 1 55 ? -26.406 22.828 -10.008 1 88.44 55 GLY B N 1
ATOM 2425 C CA . GLY B 1 55 ? -25.062 22.344 -9.703 1 88.44 55 GLY B CA 1
ATOM 2426 C C . GLY B 1 55 ? -24.938 21.781 -8.305 1 88.44 55 GLY B C 1
ATOM 2427 O O . GLY B 1 55 ? -25.797 21.031 -7.852 1 88.44 55 GLY B O 1
ATOM 2428 N N . ALA B 1 56 ? -23.766 21.969 -7.738 1 87.94 56 ALA B N 1
ATOM 2429 C CA . ALA B 1 56 ? -23.5 21.531 -6.375 1 87.94 56 ALA B CA 1
ATOM 2430 C C . ALA B 1 56 ? -22.5 22.438 -5.684 1 87.94 56 ALA B C 1
ATOM 2432 O O . ALA B 1 56 ? -21.766 23.188 -6.344 1 87.94 56 ALA B O 1
ATOM 2433 N N . VAL B 1 57 ? -22.641 22.547 -4.379 1 82.06 57 VAL B N 1
ATOM 2434 C CA . VAL B 1 57 ? -21.734 23.359 -3.578 1 82.06 57 VAL B CA 1
ATOM 2435 C C . VAL B 1 57 ? -20.953 22.469 -2.621 1 82.06 57 VAL B C 1
ATOM 2437 O O . VAL B 1 57 ? -21.438 21.406 -2.213 1 82.06 57 VAL B O 1
ATOM 2440 N N . PHE B 1 58 ? -19.719 22.922 -2.465 1 74.38 58 PHE B N 1
ATOM 2441 C CA . PHE B 1 58 ? -18.859 22.219 -1.523 1 74.38 58 PHE B CA 1
ATOM 2442 C C . PHE B 1 58 ? -19.406 22.312 -0.106 1 74.38 58 PHE B C 1
ATOM 2444 O O . PHE B 1 58 ? -19.75 23.406 0.359 1 74.38 58 PHE B O 1
ATOM 2451 N N . ASN B 1 59 ? -19.672 21.156 0.386 1 62.75 59 ASN B N 1
ATOM 2452 C CA . ASN B 1 59 ? -20.125 21.141 1.774 1 62.75 59 ASN B CA 1
ATOM 2453 C C . ASN B 1 59 ? -18.938 21.25 2.742 1 62.75 59 ASN B C 1
ATOM 2455 O O . ASN B 1 59 ? -18.297 20.25 3.055 1 62.75 59 ASN B O 1
ATOM 2459 N N . GLU B 1 60 ? -18.5 22.438 3.064 1 56.81 60 GLU B N 1
ATOM 2460 C CA . GLU B 1 60 ? -17.359 22.688 3.943 1 56.81 60 GLU B CA 1
ATOM 2461 C C . GLU B 1 60 ? -17.609 22.109 5.336 1 56.81 60 GLU B C 1
ATOM 2463 O O . GLU B 1 60 ? -16.656 21.75 6.035 1 56.81 60 GLU B O 1
ATOM 2468 N N . ASN B 1 61 ? -18.922 22.266 5.715 1 51.97 61 ASN B N 1
ATOM 2469 C CA . ASN B 1 61 ? -19.25 21.969 7.102 1 51.97 61 ASN B CA 1
ATOM 2470 C C . ASN B 1 61 ? -19.281 20.453 7.359 1 51.97 61 ASN B C 1
ATOM 2472 O O . ASN B 1 61 ? -19.516 20.016 8.484 1 51.97 61 ASN B O 1
ATOM 2476 N N . ASN B 1 62 ? -19.047 19.75 6.211 1 54.5 62 ASN B N 1
ATOM 2477 C CA . ASN B 1 62 ? -19.328 18.344 6.516 1 54.5 62 ASN B CA 1
ATOM 2478 C C . ASN B 1 62 ? -18.047 17.594 6.871 1 54.5 62 ASN B C 1
ATOM 2480 O O . ASN B 1 62 ? -16.953 17.938 6.406 1 54.5 62 ASN B O 1
ATOM 2484 N N . ASN B 1 63 ? -18.109 16.969 8.094 1 57.34 63 ASN B N 1
ATOM 2485 C CA . ASN B 1 63 ? -17.141 16.047 8.656 1 57.34 63 ASN B CA 1
ATOM 2486 C C . ASN B 1 63 ? -16.719 14.992 7.641 1 57.34 63 ASN B C 1
ATOM 2488 O O . ASN B 1 63 ? -16.141 13.969 8.008 1 57.34 63 ASN B O 1
ATOM 2492 N N . VAL B 1 64 ? -17.141 15.453 6.371 1 62.56 64 VAL B N 1
ATOM 2493 C CA . VAL B 1 64 ? -16.812 14.414 5.402 1 62.56 64 VAL B CA 1
ATOM 2494 C C . VAL B 1 64 ? -15.414 14.664 4.828 1 62.56 64 VAL B C 1
ATOM 2496 O O . VAL B 1 64 ? -15.086 15.797 4.469 1 62.56 64 VAL B O 1
ATOM 2499 N N . GLU B 1 65 ? -14.695 13.703 4.902 1 71.38 65 GLU B N 1
ATOM 2500 C CA . GLU B 1 65 ? -13.336 13.773 4.375 1 71.38 65 GLU B CA 1
ATOM 2501 C C . GLU B 1 65 ? -13.312 13.555 2.865 1 71.38 65 GLU B C 1
ATOM 2503 O O . GLU B 1 65 ? -13.961 12.633 2.359 1 71.38 65 GLU B O 1
ATOM 2508 N N . MET B 1 66 ? -12.773 14.516 2.145 1 74.81 66 MET B N 1
ATOM 2509 C CA . MET B 1 66 ? -12.586 14.344 0.705 1 74.81 66 MET B CA 1
ATOM 2510 C C . MET B 1 66 ? -11.727 13.125 0.406 1 74.81 66 MET B C 1
ATOM 2512 O O . MET B 1 66 ? -10.898 12.727 1.227 1 74.81 66 MET B O 1
ATOM 2516 N N . PRO B 1 67 ? -11.914 12.57 -0.764 1 74.94 67 PRO B N 1
ATOM 2517 C CA . PRO B 1 67 ? -11.055 11.445 -1.152 1 74.94 67 PRO B CA 1
ATOM 2518 C C . PRO B 1 67 ? -9.578 11.828 -1.19 1 74.94 67 PRO B C 1
ATOM 2520 O O . PRO B 1 67 ? -9.234 12.992 -1.422 1 74.94 67 PRO B O 1
ATOM 25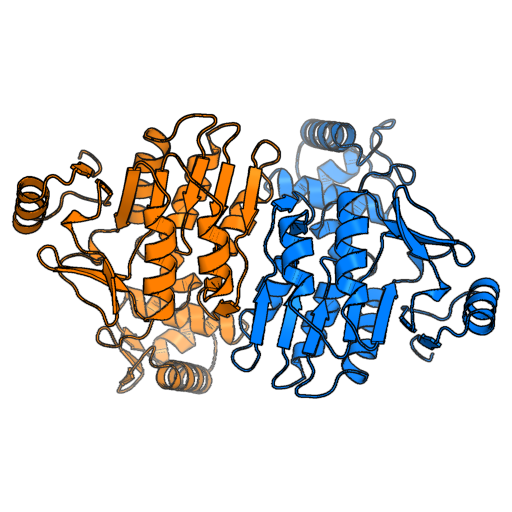23 N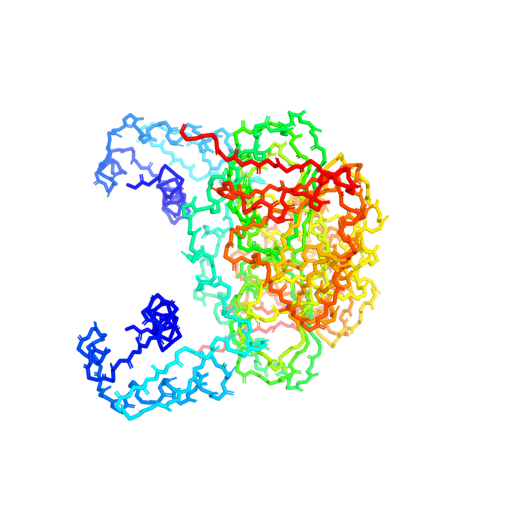 N . PHE B 1 68 ? -8.805 10.82 -1.015 1 82.69 68 PHE B N 1
ATOM 2524 C CA . PHE B 1 68 ? -7.363 10.992 -0.9 1 82.69 68 PHE B CA 1
ATOM 2525 C C . PHE B 1 68 ? -6.812 11.75 -2.098 1 82.69 68 PHE B C 1
ATOM 2527 O O . PHE B 1 68 ? -6.027 12.688 -1.937 1 82.69 68 PHE B O 1
ATOM 2534 N N . ASN B 1 69 ? -7.211 11.414 -3.316 1 77.06 69 ASN B N 1
ATOM 2535 C CA . ASN B 1 69 ? -6.668 12.008 -4.535 1 77.06 69 ASN B CA 1
ATOM 2536 C C . ASN B 1 69 ? -7.016 13.484 -4.645 1 77.06 69 ASN B C 1
ATOM 2538 O O . ASN B 1 69 ? -6.246 14.266 -5.203 1 77.06 69 ASN B O 1
ATOM 2542 N N . VAL B 1 70 ? -8.086 13.859 -4.141 1 79.44 70 VAL B N 1
ATOM 2543 C CA . VAL B 1 70 ? -8.508 15.258 -4.125 1 79.44 70 VAL B CA 1
ATOM 2544 C C . VAL B 1 70 ? -7.695 16.031 -3.086 1 79.44 70 VAL B C 1
ATOM 2546 O O . VAL B 1 70 ? -7.168 17.109 -3.375 1 79.44 70 VAL B O 1
ATOM 2549 N N . ARG B 1 71 ? -7.543 15.438 -1.978 1 83.44 71 ARG B N 1
ATOM 2550 C CA . ARG B 1 71 ? -6.785 16.078 -0.903 1 83.44 71 ARG B CA 1
ATOM 2551 C C . ARG B 1 71 ? -5.32 16.234 -1.286 1 83.44 71 ARG B C 1
ATOM 2553 O O . ARG B 1 71 ? -4.684 17.234 -0.939 1 83.44 71 ARG B O 1
ATOM 2560 N N . LYS B 1 72 ? -4.812 15.273 -1.898 1 88.31 72 LYS B N 1
ATOM 2561 C CA . LYS B 1 72 ? -3.408 15.281 -2.295 1 88.31 72 LYS B CA 1
ATOM 2562 C C . LYS B 1 72 ? -3.092 16.484 -3.18 1 88.31 72 LYS B C 1
ATOM 2564 O O . LYS B 1 72 ? -2 17.047 -3.104 1 88.31 72 LYS B O 1
ATOM 2569 N N . LYS B 1 73 ? -4.016 16.922 -3.891 1 84 73 LYS B N 1
ATOM 2570 C CA . LYS B 1 73 ? -3.807 18.016 -4.832 1 84 73 LYS B CA 1
ATOM 2571 C C . LYS B 1 73 ? -4.141 19.359 -4.188 1 84 73 LYS B C 1
ATOM 2573 O O . LYS B 1 73 ? -3.73 20.406 -4.688 1 84 73 LYS B O 1
ATOM 2578 N N . SER B 1 74 ? -4.887 19.266 -3.201 1 83.75 74 SER B N 1
ATOM 2579 C CA . SER B 1 74 ? -5.234 20.5 -2.496 1 83.75 74 SER B CA 1
ATOM 2580 C C . SER B 1 74 ? -4.02 21.094 -1.792 1 83.75 74 SER B C 1
ATOM 2582 O O . SER B 1 74 ? -3.295 20.391 -1.089 1 83.75 74 SER B O 1
ATOM 2584 N N . ASN B 1 75 ? -3.697 22.438 -2.049 1 90.31 75 ASN B N 1
ATOM 2585 C CA . ASN B 1 75 ? -2.582 23.156 -1.456 1 90.31 75 ASN B CA 1
ATOM 2586 C C . ASN B 1 75 ? -1.256 22.438 -1.685 1 90.31 75 ASN B C 1
ATOM 2588 O O . ASN B 1 75 ? -0.46 22.281 -0.756 1 90.31 75 ASN B O 1
ATOM 2592 N N . ALA B 1 76 ? -1.093 21.969 -2.846 1 92.62 76 ALA B N 1
ATOM 2593 C CA . ALA B 1 76 ? 0.1 21.219 -3.215 1 92.62 76 ALA B CA 1
ATOM 2594 C C . ALA B 1 76 ? 1.368 22.016 -2.92 1 92.62 76 ALA B C 1
ATOM 2596 O O . ALA B 1 76 ? 2.338 21.469 -2.385 1 92.62 76 ALA B O 1
ATOM 2597 N N . THR B 1 77 ? 1.313 23.297 -3.246 1 95.06 77 THR B N 1
ATOM 2598 C CA . THR B 1 77 ? 2.475 24.156 -3.02 1 95.06 77 THR B CA 1
ATOM 2599 C C . THR B 1 77 ? 2.803 24.234 -1.531 1 95.06 77 THR B C 1
ATOM 2601 O O . THR B 1 77 ? 3.971 24.172 -1.144 1 95.06 77 THR B O 1
ATOM 2604 N N . GLY B 1 78 ? 1.802 24.453 -0.749 1 96.5 78 GLY B N 1
ATOM 2605 C CA . GLY B 1 78 ? 2.008 24.469 0.691 1 96.5 78 GLY B CA 1
ATOM 2606 C C . GLY B 1 78 ? 2.598 23.188 1.232 1 96.5 78 GLY B C 1
ATOM 2607 O O . GLY B 1 78 ? 3.527 23.219 2.041 1 96.5 78 GLY B O 1
ATOM 2608 N N . LYS B 1 79 ? 2.055 22.078 0.795 1 97.19 79 LYS B N 1
ATOM 2609 C CA . LYS B 1 79 ? 2.568 20.781 1.235 1 97.19 79 LYS B CA 1
ATOM 2610 C C . LYS B 1 79 ? 4.023 20.594 0.818 1 97.19 79 LYS B C 1
ATOM 2612 O O . LYS B 1 79 ? 4.82 20.016 1.562 1 97.19 79 LYS B O 1
ATOM 2617 N N . GLN B 1 80 ? 4.328 21.078 -0.32 1 97.25 80 GLN B N 1
ATOM 2618 C CA . GLN B 1 80 ? 5.703 20.984 -0.795 1 97.25 80 GLN B CA 1
ATOM 2619 C C . GLN B 1 80 ? 6.648 21.781 0.1 1 97.25 80 GLN B C 1
ATOM 2621 O O . GLN B 1 80 ? 7.742 21.328 0.427 1 97.25 80 GLN B O 1
ATOM 2626 N N . LYS B 1 81 ? 6.301 22.984 0.428 1 97.88 81 LYS B N 1
ATOM 2627 C CA . LYS B 1 81 ? 7.105 23.812 1.32 1 97.88 81 LYS B CA 1
ATOM 2628 C C . LYS B 1 81 ? 7.328 23.109 2.662 1 97.88 81 LYS B C 1
ATOM 2630 O O . LYS B 1 81 ? 8.445 23.109 3.184 1 97.88 81 LYS B O 1
ATOM 2635 N N . ILE B 1 82 ? 6.285 22.578 3.184 1 98.44 82 ILE B N 1
ATOM 2636 C CA . ILE B 1 82 ? 6.359 21.859 4.441 1 98.44 82 ILE B CA 1
ATOM 2637 C C . ILE B 1 82 ? 7.328 20.688 4.305 1 98.44 82 ILE B C 1
ATOM 2639 O O . ILE B 1 82 ? 8.18 20.469 5.172 1 98.44 82 ILE B O 1
ATOM 2643 N N . ALA B 1 83 ? 7.188 19.938 3.246 1 98.56 83 ALA B N 1
ATOM 2644 C CA . ALA B 1 83 ? 8.016 18.766 2.979 1 98.56 83 ALA B CA 1
ATOM 2645 C C . ALA B 1 83 ? 9.492 19.141 2.926 1 98.56 83 ALA B C 1
ATOM 2647 O O . ALA B 1 83 ? 10.344 18.438 3.475 1 98.56 83 ALA B O 1
ATOM 2648 N N . GLU B 1 84 ? 9.781 20.234 2.305 1 97.81 84 GLU B N 1
ATOM 2649 C CA . GLU B 1 84 ? 11.156 20.688 2.172 1 97.81 84 GLU B CA 1
ATOM 2650 C C . GLU B 1 84 ? 11.75 21.062 3.529 1 97.81 84 GLU B C 1
ATOM 2652 O O . GLU B 1 84 ? 12.898 20.734 3.82 1 97.81 84 GLU B O 1
ATOM 2657 N N . LEU B 1 85 ? 11.016 21.734 4.289 1 98.12 85 LEU B N 1
ATOM 2658 C CA . LEU B 1 85 ? 11.469 22.094 5.629 1 98.12 85 LEU B CA 1
ATOM 2659 C C . LEU B 1 85 ? 11.773 20.859 6.453 1 98.12 85 LEU B C 1
ATOM 2661 O O . LEU B 1 85 ? 12.789 20.797 7.156 1 98.12 85 LEU B O 1
ATOM 2665 N N . ILE B 1 86 ? 10.922 19.859 6.371 1 98.38 86 ILE B N 1
ATOM 2666 C CA . ILE B 1 86 ? 11.102 18.625 7.121 1 98.38 86 ILE B CA 1
ATOM 2667 C C . ILE B 1 86 ? 12.328 17.875 6.594 1 98.38 86 ILE B C 1
ATOM 2669 O O . ILE B 1 86 ? 13.125 17.359 7.375 1 98.38 86 ILE B O 1
ATOM 2673 N N . ALA B 1 87 ? 12.453 17.797 5.27 1 97.94 87 ALA B N 1
ATOM 2674 C CA . ALA B 1 87 ? 13.617 17.125 4.68 1 97.94 87 ALA B CA 1
ATOM 2675 C C . ALA B 1 87 ? 14.914 17.75 5.184 1 97.94 87 ALA B C 1
ATOM 2677 O O . ALA B 1 87 ? 15.898 17.047 5.422 1 97.94 87 ALA B O 1
ATOM 2678 N N . ASP B 1 88 ? 14.906 19.047 5.359 1 97.12 88 ASP B N 1
ATOM 2679 C CA . ASP B 1 88 ? 16.094 19.766 5.816 1 97.12 88 ASP B CA 1
ATOM 2680 C C . ASP B 1 88 ? 16.453 19.375 7.246 1 97.12 88 ASP B C 1
ATOM 2682 O O . ASP B 1 88 ? 17.625 19.453 7.641 1 97.12 88 ASP B O 1
ATOM 2686 N N . MET B 1 89 ? 15.5 18.906 7.973 1 96.69 89 MET B N 1
ATOM 2687 C CA . MET B 1 89 ? 15.719 18.609 9.383 1 96.69 89 MET B CA 1
ATOM 2688 C C . MET B 1 89 ? 16.047 17.141 9.586 1 96.69 89 MET B C 1
ATOM 2690 O O . MET B 1 89 ? 16.453 16.734 10.672 1 96.69 89 MET B O 1
ATOM 2694 N N . VAL B 1 90 ? 15.836 16.297 8.617 1 98.06 90 VAL B N 1
ATOM 2695 C CA . VAL B 1 90 ? 16.094 14.867 8.719 1 98.06 90 VAL B CA 1
ATOM 2696 C C . VAL B 1 90 ? 17.516 14.555 8.281 1 98.06 90 VAL B C 1
ATOM 2698 O O . VAL B 1 90 ? 18 15.094 7.277 1 98.06 90 VAL B O 1
ATOM 2701 N N . GLU B 1 91 ? 18.188 13.742 8.961 1 97.88 91 GLU B N 1
ATOM 2702 C CA . GLU B 1 91 ? 19.562 13.336 8.648 1 97.88 91 GLU B CA 1
ATOM 2703 C C . GLU B 1 91 ? 19.594 11.93 8.055 1 97.88 91 GLU B C 1
ATOM 2705 O O . GLU B 1 91 ? 18.672 11.133 8.266 1 97.88 91 GLU B O 1
ATOM 2710 N N . ASP B 1 92 ? 20.719 11.68 7.398 1 97.56 92 ASP B N 1
ATOM 2711 C CA . ASP B 1 92 ? 20.922 10.328 6.883 1 97.56 92 ASP B CA 1
ATOM 2712 C C . ASP B 1 92 ? 20.938 9.305 8.016 1 97.56 92 ASP B C 1
ATOM 2714 O O . ASP B 1 92 ? 21.516 9.562 9.078 1 97.56 92 ASP B O 1
ATOM 2718 N N . GLY B 1 93 ? 20.266 8.211 7.82 1 97.94 93 GLY B N 1
ATOM 2719 C CA . GLY B 1 93 ? 20.312 7.113 8.773 1 97.94 93 GLY B CA 1
ATOM 2720 C C . GLY B 1 93 ? 19.266 7.207 9.859 1 97.94 93 GLY B C 1
ATOM 2721 O O . GLY B 1 93 ? 19.141 6.309 10.695 1 97.94 93 GLY B O 1
ATOM 2722 N N . GLU B 1 94 ? 18.438 8.227 9.781 1 98.25 94 GLU B N 1
ATOM 2723 C CA . GLU B 1 94 ? 17.438 8.414 10.828 1 98.25 94 GLU B CA 1
ATOM 2724 C C . GLU B 1 94 ? 16.266 7.465 10.648 1 98.25 94 GLU B C 1
ATOM 2726 O O . GLU B 1 94 ? 15.961 7.043 9.531 1 98.25 94 GLU B O 1
ATOM 2731 N N . ASP B 1 95 ? 15.664 7.105 11.734 1 98.56 95 ASP B N 1
ATOM 2732 C CA . ASP B 1 95 ? 14.375 6.418 11.75 1 98.56 95 ASP B CA 1
ATOM 2733 C C . ASP B 1 95 ? 13.227 7.414 11.875 1 98.56 95 ASP B C 1
ATOM 2735 O O . ASP B 1 95 ? 13.195 8.234 12.797 1 98.56 95 ASP B O 1
ATOM 2739 N N . ILE B 1 96 ? 12.281 7.246 10.93 1 98.62 96 ILE B N 1
ATOM 2740 C CA . ILE B 1 96 ? 11.195 8.219 10.844 1 98.62 96 ILE B CA 1
ATOM 2741 C C . ILE B 1 96 ? 9.859 7.492 10.742 1 98.62 96 ILE B C 1
ATOM 2743 O O . ILE B 1 96 ? 9.773 6.418 10.141 1 98.62 96 ILE B O 1
ATOM 2747 N N . LEU B 1 97 ? 8.883 8.062 11.367 1 98.81 97 LEU B N 1
ATOM 2748 C CA . LEU B 1 97 ? 7.508 7.613 11.195 1 98.81 97 LEU B CA 1
ATOM 2749 C C . LEU B 1 97 ? 6.684 8.648 10.43 1 98.81 97 LEU B C 1
ATOM 2751 O O . LEU B 1 97 ? 6.723 9.836 10.758 1 98.81 97 LEU B O 1
ATOM 2755 N N . LEU B 1 98 ? 6.02 8.219 9.391 1 98.75 98 LEU B N 1
ATOM 2756 C CA . LEU B 1 98 ? 5.109 9.055 8.609 1 98.75 98 LEU B CA 1
ATOM 2757 C C . LEU B 1 98 ? 3.686 8.508 8.672 1 98.75 98 LEU B C 1
ATOM 2759 O O . LEU B 1 98 ? 3.449 7.34 8.375 1 98.75 98 LEU B O 1
ATOM 2763 N N . ASP B 1 99 ? 2.768 9.344 9.016 1 97.94 99 ASP B N 1
ATOM 2764 C CA . ASP B 1 99 ? 1.381 8.891 9.055 1 97.94 99 ASP B CA 1
ATOM 2765 C C . ASP B 1 99 ? 0.778 8.844 7.652 1 97.94 99 ASP B C 1
ATOM 2767 O O . ASP B 1 99 ? 1.441 9.188 6.676 1 97.94 99 ASP B O 1
ATOM 2771 N N . ALA B 1 100 ? -0.445 8.344 7.633 1 96.44 100 ALA B N 1
ATOM 2772 C CA . ALA B 1 100 ? -1.172 8.359 6.367 1 96.44 100 ALA B CA 1
ATOM 2773 C C . ALA B 1 100 ? -1.847 9.703 6.137 1 96.44 100 ALA B C 1
ATOM 2775 O O . ALA B 1 100 ? -2.902 9.984 6.715 1 96.44 100 ALA B O 1
ATOM 2776 N N . SER B 1 101 ? -1.276 10.492 5.297 1 95.44 101 SER B N 1
ATOM 2777 C CA . SER B 1 101 ? -1.808 11.797 4.902 1 95.44 101 SER B CA 1
ATOM 2778 C C . SER B 1 101 ? -1.238 12.234 3.559 1 95.44 101 SER B C 1
ATOM 2780 O O . SER B 1 101 ? -0.209 11.727 3.113 1 95.44 101 SER B O 1
ATOM 2782 N N . THR B 1 102 ? -1.964 13.094 2.947 1 94.94 102 THR B N 1
ATOM 2783 C CA . THR B 1 102 ? -1.469 13.617 1.681 1 94.94 102 THR B CA 1
ATOM 2784 C C . THR B 1 102 ? -0.194 14.43 1.893 1 94.94 102 THR B C 1
ATOM 2786 O O . THR B 1 102 ? 0.705 14.414 1.049 1 94.94 102 THR B O 1
ATOM 2789 N N . THR B 1 103 ? -0.07 15.094 3.002 1 97.19 103 THR B N 1
ATOM 2790 C CA . THR B 1 103 ? 1.136 15.844 3.334 1 97.19 103 THR B CA 1
ATOM 2791 C C . THR B 1 103 ? 2.328 14.906 3.502 1 97.19 103 THR B C 1
ATOM 2793 O O . THR B 1 103 ? 3.434 15.211 3.055 1 97.19 103 THR B O 1
ATOM 2796 N N . ALA B 1 104 ? 2.119 13.797 4.102 1 98.06 104 ALA B N 1
ATOM 2797 C CA . ALA B 1 104 ? 3.178 12.82 4.336 1 98.06 104 ALA B CA 1
ATOM 2798 C C . ALA B 1 104 ? 3.75 12.312 3.016 1 98.06 104 ALA B C 1
ATOM 2800 O O . ALA B 1 104 ? 4.938 11.992 2.93 1 98.06 104 ALA B O 1
ATOM 2801 N N . VAL B 1 105 ? 2.926 12.234 2.008 1 97.44 105 VAL B N 1
ATOM 2802 C CA . VAL B 1 105 ? 3.4 11.781 0.704 1 97.44 105 VAL B CA 1
ATOM 2803 C C . VAL B 1 105 ? 4.414 12.773 0.147 1 97.44 105 VAL B C 1
ATOM 2805 O O . VAL B 1 105 ? 5.445 12.375 -0.404 1 97.44 105 VAL B O 1
ATOM 2808 N N . TYR B 1 106 ? 4.129 14.055 0.277 1 97.62 106 TYR B N 1
ATOM 2809 C CA . TYR B 1 106 ? 5.074 15.086 -0.141 1 97.62 106 TYR B CA 1
ATOM 2810 C C . TYR B 1 106 ? 6.367 14.992 0.662 1 97.62 106 TYR B C 1
ATOM 2812 O O . TYR B 1 106 ? 7.461 15.172 0.116 1 97.62 106 TYR B O 1
ATOM 2820 N N . ILE B 1 107 ? 6.203 14.719 1.898 1 98.62 107 ILE B N 1
ATOM 2821 C CA . ILE B 1 107 ? 7.367 14.594 2.766 1 98.62 107 ILE B CA 1
ATOM 2822 C C . ILE B 1 107 ? 8.211 13.391 2.33 1 98.62 107 ILE B C 1
ATOM 2824 O O . ILE B 1 107 ? 9.43 13.5 2.213 1 98.62 107 ILE B O 1
ATOM 2828 N N . ALA B 1 108 ? 7.551 12.273 2.098 1 98.25 108 ALA B N 1
ATOM 2829 C CA . ALA B 1 108 ? 8.242 11.078 1.623 1 98.25 108 ALA B CA 1
ATOM 2830 C C . ALA B 1 108 ? 9.039 11.375 0.357 1 98.25 108 ALA B C 1
ATOM 2832 O O . ALA B 1 108 ? 10.195 10.961 0.232 1 98.25 108 ALA B O 1
ATOM 2833 N N . LYS B 1 109 ? 8.422 12.078 -0.541 1 96.62 109 LYS B N 1
ATOM 2834 C CA . LYS B 1 109 ? 9.078 12.438 -1.793 1 96.62 109 LYS B CA 1
ATOM 2835 C C . LYS B 1 109 ? 10.312 13.305 -1.537 1 96.62 109 LYS B C 1
ATOM 2837 O O . LYS B 1 109 ? 11.367 13.086 -2.133 1 96.62 109 LYS B O 1
ATOM 2842 N N . ALA B 1 110 ? 10.188 14.266 -0.713 1 97.75 110 ALA B N 1
ATOM 2843 C CA . ALA B 1 110 ? 11.281 15.18 -0.408 1 97.75 110 ALA B CA 1
ATOM 2844 C C . ALA B 1 110 ? 12.43 14.453 0.286 1 97.75 110 ALA B C 1
ATOM 2846 O O . ALA B 1 110 ? 13.594 14.805 0.104 1 97.75 110 ALA B O 1
ATOM 2847 N N . LEU B 1 111 ? 12.125 13.438 1.023 1 97.94 111 LEU B N 1
ATOM 2848 C CA . LEU B 1 111 ? 13.109 12.711 1.813 1 97.94 111 LEU B CA 1
ATOM 2849 C C . LEU B 1 111 ? 13.977 11.836 0.921 1 97.94 111 LEU B C 1
ATOM 2851 O O . LEU B 1 111 ? 15.023 11.344 1.354 1 97.94 111 LEU B O 1
ATOM 2855 N N . LYS B 1 112 ? 13.547 11.625 -0.317 1 94.56 112 LYS B N 1
ATOM 2856 C CA . LYS B 1 112 ? 14.273 10.734 -1.219 1 94.56 112 LYS B CA 1
ATOM 2857 C C . LYS B 1 112 ? 15.688 11.25 -1.475 1 94.56 112 LYS B C 1
ATOM 2859 O O . LYS B 1 112 ? 16.547 10.516 -1.971 1 94.56 112 LYS B O 1
ATOM 2864 N N . SER B 1 113 ? 15.938 12.5 -1.111 1 93 113 SER B N 1
ATOM 2865 C CA . SER B 1 113 ? 17.266 13.07 -1.233 1 93 113 SER B CA 1
ATOM 2866 C C . SER B 1 113 ? 18.203 12.539 -0.146 1 93 113 SER B C 1
ATOM 2868 O O . SER B 1 113 ? 19.422 12.695 -0.23 1 93 113 SER B O 1
ATOM 2870 N N . LYS B 1 114 ? 17.656 11.867 0.846 1 95.81 114 LYS B N 1
ATOM 2871 C CA . LYS B 1 114 ? 18.422 11.336 1.968 1 95.81 114 LYS B CA 1
ATOM 2872 C C . LYS B 1 114 ? 18.844 9.898 1.709 1 95.81 114 LYS B C 1
ATOM 2874 O O . LYS B 1 114 ? 18.406 9.281 0.736 1 95.81 114 LYS B O 1
ATOM 2879 N N . ARG B 1 115 ? 19.766 9.438 2.574 1 94.06 115 ARG B N 1
ATOM 2880 C CA . ARG B 1 115 ? 20.297 8.086 2.422 1 94.06 115 ARG B CA 1
ATOM 2881 C C . ARG B 1 115 ? 20.016 7.246 3.668 1 94.06 115 ARG B C 1
ATOM 2883 O O . ARG B 1 115 ? 20.047 7.766 4.785 1 94.06 115 ARG B O 1
ATOM 2890 N N . ASN B 1 116 ? 19.672 5.98 3.49 1 96.06 116 ASN B N 1
ATOM 2891 C CA . ASN B 1 116 ? 19.672 4.961 4.531 1 96.06 116 ASN B CA 1
ATOM 2892 C C . ASN B 1 116 ? 18.641 5.273 5.621 1 96.06 116 ASN B C 1
ATOM 2894 O O . ASN B 1 116 ? 18.938 5.148 6.809 1 96.06 116 ASN B O 1
ATOM 2898 N N . LEU B 1 117 ? 17.531 5.773 5.234 1 98.06 117 LEU B N 1
ATOM 2899 C CA . LEU B 1 117 ? 16.484 6.031 6.215 1 98.06 117 LEU B CA 1
ATOM 2900 C C . LEU B 1 117 ? 15.703 4.758 6.523 1 98.06 117 LEU B C 1
ATOM 2902 O O . LEU B 1 117 ? 15.672 3.834 5.707 1 98.06 117 LEU B O 1
ATOM 2906 N N . THR B 1 118 ? 15.25 4.664 7.676 1 98.38 118 THR B N 1
ATOM 2907 C CA . THR B 1 118 ? 14.164 3.752 8.023 1 98.38 118 THR B CA 1
ATOM 2908 C C . THR B 1 118 ? 12.844 4.504 8.148 1 98.38 118 THR B C 1
ATOM 2910 O O . THR B 1 118 ? 12.742 5.469 8.914 1 98.38 118 THR B O 1
ATOM 2913 N N . VAL B 1 119 ? 11.898 4.066 7.395 1 98.5 119 VAL B N 1
ATOM 2914 C CA . VAL B 1 119 ? 10.602 4.742 7.426 1 98.5 119 VAL B CA 1
ATOM 2915 C C . VAL B 1 119 ? 9.516 3.75 7.82 1 98.5 119 VAL B C 1
ATOM 2917 O O . VAL B 1 119 ? 9.336 2.717 7.168 1 98.5 119 VAL B O 1
ATOM 2920 N N . VAL B 1 120 ? 8.805 4.059 8.875 1 98.69 120 VAL B N 1
ATOM 2921 C CA . VAL B 1 120 ? 7.641 3.297 9.312 1 98.69 120 VAL B CA 1
ATOM 2922 C C . VAL B 1 120 ? 6.363 4.055 8.969 1 98.69 120 VAL B C 1
ATOM 2924 O O . VAL B 1 120 ? 6.242 5.246 9.25 1 98.69 120 VAL B O 1
ATOM 2927 N N . THR B 1 121 ? 5.406 3.379 8.352 1 98.62 121 THR B N 1
ATOM 2928 C CA . THR B 1 121 ? 4.219 4.113 7.926 1 98.62 121 THR B CA 1
ATOM 2929 C C . THR B 1 121 ? 3.01 3.186 7.844 1 98.62 121 THR B C 1
ATOM 2931 O O . THR B 1 121 ? 3.162 1.968 7.711 1 98.62 121 THR B O 1
ATOM 2934 N N . ASN B 1 122 ? 1.855 3.777 8.008 1 98.19 122 ASN B N 1
ATOM 2935 C CA . ASN B 1 122 ? 0.597 3.072 7.785 1 98.19 122 ASN B CA 1
ATOM 2936 C C . ASN B 1 122 ? -0.063 3.502 6.477 1 98.19 122 ASN B C 1
ATOM 2938 O O . ASN B 1 122 ? -1.219 3.16 6.219 1 98.19 122 ASN B O 1
ATOM 2942 N N . SER B 1 123 ? 0.625 4.25 5.664 1 97.56 123 SER B N 1
ATOM 2943 C CA . SER B 1 123 ? 0.112 4.812 4.418 1 97.56 123 SER B CA 1
ATOM 2944 C C . SER B 1 123 ? 0.47 3.928 3.227 1 97.56 123 SER B C 1
ATOM 2946 O O . SER B 1 123 ? 1.648 3.695 2.951 1 97.56 123 SER B O 1
ATOM 2948 N N . ILE B 1 124 ? -0.529 3.559 2.523 1 95.31 124 ILE B N 1
ATOM 2949 C CA . ILE B 1 124 ? -0.297 2.795 1.303 1 95.31 124 ILE B CA 1
ATOM 2950 C C . ILE B 1 124 ? 0.4 3.676 0.268 1 95.31 124 ILE B C 1
ATOM 2952 O O . ILE B 1 124 ? 1.31 3.223 -0.43 1 95.31 124 ILE B O 1
ATOM 2956 N N . GLU B 1 125 ? 0.114 4.918 0.183 1 93.94 125 GLU B N 1
ATOM 2957 C CA . GLU B 1 125 ? 0.697 5.844 -0.784 1 93.94 125 GLU B CA 1
ATOM 2958 C C . GLU B 1 125 ? 2.168 6.109 -0.477 1 93.94 125 GLU B C 1
ATOM 2960 O O . GLU B 1 125 ? 2.986 6.234 -1.392 1 93.94 125 GLU B O 1
ATOM 2965 N N . VAL B 1 126 ? 2.434 6.223 0.771 1 96.75 126 VAL B N 1
ATOM 2966 C CA . VAL B 1 126 ? 3.828 6.426 1.151 1 96.75 126 VAL B CA 1
ATOM 2967 C C . VAL B 1 126 ? 4.648 5.191 0.781 1 96.75 126 VAL B C 1
ATOM 2969 O O . VAL B 1 126 ? 5.777 5.312 0.294 1 96.75 126 VAL B O 1
ATOM 2972 N N . LEU B 1 127 ? 4.086 4.016 1.008 1 96.12 127 LEU B N 1
ATOM 2973 C CA . LEU B 1 127 ? 4.766 2.783 0.633 1 96.12 127 LEU B CA 1
ATOM 2974 C C . LEU B 1 127 ? 5.062 2.758 -0.862 1 96.12 127 LEU B C 1
ATOM 2976 O O . LEU B 1 127 ? 6.168 2.402 -1.273 1 96.12 127 LEU B O 1
ATOM 2980 N N . ILE B 1 128 ? 4.117 3.178 -1.613 1 91.38 128 ILE B N 1
ATOM 2981 C CA . ILE B 1 128 ? 4.277 3.205 -3.062 1 91.38 128 ILE B CA 1
ATOM 2982 C C . ILE B 1 128 ? 5.359 4.219 -3.443 1 91.38 128 ILE B C 1
ATOM 2984 O O . ILE B 1 128 ? 6.25 3.912 -4.238 1 91.38 128 ILE B O 1
ATOM 2988 N N . GLU B 1 129 ? 5.281 5.383 -2.865 1 91.94 129 GLU B N 1
ATOM 2989 C CA . GLU B 1 129 ? 6.219 6.465 -3.16 1 91.94 129 GLU B CA 1
ATOM 2990 C C . GLU B 1 129 ? 7.656 6.035 -2.885 1 91.94 129 GLU B C 1
ATOM 2992 O O . GLU B 1 129 ? 8.578 6.441 -3.598 1 91.94 129 GLU B O 1
ATOM 2997 N N . LEU B 1 130 ? 7.797 5.156 -1.919 1 93.88 130 LEU B N 1
ATOM 2998 C CA . LEU B 1 130 ? 9.141 4.816 -1.465 1 93.88 130 LEU B CA 1
ATOM 2999 C C . LEU B 1 130 ? 9.555 3.445 -1.987 1 93.88 130 LEU B C 1
ATOM 3001 O O . LEU B 1 130 ? 10.602 2.922 -1.604 1 93.88 130 LEU B O 1
ATOM 3005 N N . SER B 1 131 ? 8.766 2.832 -2.816 1 88.62 131 SER B N 1
ATOM 3006 C CA . SER B 1 131 ? 8.953 1.448 -3.238 1 88.62 131 SER B CA 1
ATOM 3007 C C . SER B 1 131 ? 10.25 1.284 -4.031 1 88.62 131 SER B C 1
ATOM 3009 O O . SER B 1 131 ? 10.75 0.168 -4.191 1 88.62 131 SER B O 1
ATOM 3011 N N . ASP B 1 132 ? 10.812 2.367 -4.531 1 81 132 ASP B N 1
ATOM 3012 C CA . ASP B 1 132 ? 12.016 2.285 -5.359 1 81 132 ASP B CA 1
ATOM 3013 C C . ASP B 1 132 ? 13.266 2.635 -4.551 1 81 132 ASP B C 1
ATOM 3015 O O . ASP B 1 132 ? 14.367 2.678 -5.094 1 81 132 ASP B O 1
ATOM 3019 N N . MET B 1 133 ? 13.039 2.885 -3.303 1 86.75 133 MET B N 1
ATOM 3020 C CA . MET B 1 133 ? 14.18 3.238 -2.461 1 86.75 133 MET B CA 1
ATOM 3021 C C . MET B 1 133 ? 14.867 1.987 -1.921 1 86.75 133 MET B C 1
ATOM 3023 O O . MET B 1 133 ? 14.57 1.546 -0.808 1 86.75 133 MET B O 1
ATOM 3027 N N . THR B 1 134 ? 15.859 1.483 -2.553 1 81.69 134 THR B N 1
ATOM 3028 C CA . THR B 1 134 ? 16.469 0.189 -2.271 1 81.69 134 THR B CA 1
ATOM 3029 C C . THR B 1 134 ? 17.422 0.285 -1.081 1 81.69 134 THR B C 1
ATOM 3031 O O . THR B 1 134 ? 17.734 -0.725 -0.446 1 81.69 134 THR B O 1
ATOM 3034 N N . ASP B 1 135 ? 17.875 1.48 -0.76 1 88.25 135 ASP B N 1
ATOM 3035 C CA . ASP B 1 135 ? 18.828 1.651 0.331 1 88.25 135 ASP B CA 1
ATOM 3036 C C . ASP B 1 135 ? 18.109 1.967 1.643 1 88.25 135 ASP B C 1
ATOM 3038 O O . ASP B 1 135 ? 18.75 2.143 2.68 1 88.25 135 ASP B O 1
ATOM 3042 N N . TRP B 1 136 ? 16.812 2.084 1.601 1 94.94 136 TRP B N 1
ATOM 3043 C CA . TRP B 1 136 ? 16.031 2.402 2.795 1 94.94 136 TRP B CA 1
ATOM 3044 C C . TRP B 1 136 ? 15.422 1.145 3.395 1 94.94 136 TRP B C 1
ATOM 3046 O O . TRP B 1 136 ? 15.328 0.11 2.729 1 94.94 136 TRP B O 1
ATOM 3056 N N . ASN B 1 137 ? 15.188 1.178 4.629 1 96.25 137 ASN B N 1
ATOM 3057 C CA . ASN B 1 137 ? 14.32 0.215 5.305 1 96.25 137 ASN B CA 1
ATOM 3058 C C . ASN B 1 137 ? 12.906 0.757 5.477 1 96.25 137 ASN B C 1
ATOM 3060 O O . ASN B 1 137 ? 12.648 1.56 6.375 1 96.25 137 ASN B O 1
ATOM 3064 N N . VAL B 1 138 ? 11.984 0.329 4.609 1 97.5 138 VAL B N 1
ATOM 3065 C CA . VAL B 1 138 ? 10.609 0.818 4.648 1 97.5 138 VAL B CA 1
ATOM 3066 C C . VAL B 1 138 ? 9.703 -0.235 5.285 1 97.5 138 VAL B C 1
ATOM 3068 O O . VAL B 1 138 ? 9.656 -1.378 4.824 1 97.5 138 VAL B O 1
ATOM 3071 N N . ILE B 1 139 ? 8.969 0.131 6.301 1 97.81 139 ILE B N 1
ATOM 3072 C CA . ILE B 1 139 ? 8.164 -0.79 7.094 1 97.81 139 ILE B CA 1
ATOM 3073 C C . ILE B 1 139 ? 6.699 -0.366 7.047 1 97.81 139 ILE B C 1
ATOM 3075 O O . ILE B 1 139 ? 6.367 0.786 7.34 1 97.81 139 ILE B O 1
ATOM 3079 N N . SER B 1 140 ? 5.867 -1.306 6.695 1 97.94 140 SER B N 1
ATOM 3080 C CA . SER B 1 140 ? 4.422 -1.12 6.727 1 97.94 140 SER B CA 1
ATOM 3081 C C . SER B 1 140 ? 3.832 -1.6 8.047 1 97.94 140 SER B C 1
ATOM 3083 O O . SER B 1 140 ? 4.074 -2.734 8.469 1 97.94 140 SER B O 1
ATOM 3085 N N . LEU B 1 141 ? 3.033 -0.812 8.672 1 97.06 141 LEU B N 1
ATOM 3086 C CA . LEU B 1 141 ? 2.432 -1.179 9.953 1 97.06 141 LEU B CA 1
ATOM 3087 C C . LEU B 1 141 ? 1.261 -2.135 9.742 1 97.06 141 LEU B C 1
ATOM 3089 O O . LEU B 1 141 ? 0.93 -2.918 10.641 1 97.06 141 LEU B O 1
ATOM 3093 N N . GLY B 1 142 ? 0.649 -2.102 8.586 1 95.19 142 GLY B N 1
ATOM 3094 C CA . GLY B 1 142 ? -0.507 -2.945 8.336 1 95.19 142 GLY B CA 1
ATOM 3095 C C . GLY B 1 142 ? -1.731 -2.537 9.133 1 95.19 142 GLY B C 1
ATOM 3096 O O . GLY B 1 142 ? -1.754 -1.464 9.734 1 95.19 142 GLY B O 1
ATOM 3097 N N . GLY B 1 143 ? -2.799 -3.416 9.117 1 96.62 143 GLY B N 1
ATOM 3098 C CA . GLY B 1 143 ? -4.078 -3.139 9.75 1 96.62 143 GLY B CA 1
ATOM 3099 C C . GLY B 1 143 ? -5.234 -3.094 8.766 1 96.62 143 GLY B C 1
ATOM 3100 O O . GLY B 1 143 ? -5.121 -3.588 7.645 1 96.62 143 GLY B O 1
ATOM 3101 N N . SER B 1 144 ? -6.355 -2.592 9.273 1 96.19 144 SER B N 1
ATOM 3102 C CA . SER B 1 144 ? -7.543 -2.484 8.438 1 96.19 144 SER B CA 1
ATOM 3103 C C . SER B 1 144 ? -7.422 -1.328 7.449 1 96.19 144 SER B C 1
ATOM 3105 O O . SER B 1 144 ? -7.109 -0.201 7.844 1 96.19 144 SER B O 1
ATOM 3107 N N . LEU B 1 145 ? -7.656 -1.676 6.195 1 95.19 145 LEU B N 1
ATOM 3108 C CA . LEU B 1 145 ? -7.578 -0.636 5.176 1 95.19 145 LEU B CA 1
ATOM 3109 C C . LEU B 1 145 ? -8.828 0.238 5.191 1 95.19 145 LEU B C 1
ATOM 3111 O O . LEU B 1 145 ? -9.945 -0.267 5.07 1 95.19 145 LEU B O 1
ATOM 3115 N N . LYS B 1 146 ? -8.586 1.476 5.379 1 89.62 146 LYS B N 1
ATOM 3116 C CA . LYS B 1 146 ? -9.703 2.412 5.309 1 89.62 146 LYS B CA 1
ATOM 3117 C C . LYS B 1 146 ? -9.859 2.977 3.898 1 89.62 146 LYS B C 1
ATOM 3119 O O . LYS B 1 146 ? -8.945 3.625 3.381 1 89.62 146 LYS B O 1
ATOM 3124 N N . GLU B 1 147 ? -10.984 2.713 3.379 1 76.62 147 GLU B N 1
ATOM 3125 C CA . GLU B 1 147 ? -11.312 3.133 2.02 1 76.62 147 GLU B CA 1
ATOM 3126 C C . GLU B 1 147 ? -11.219 4.648 1.872 1 76.62 147 GLU B C 1
ATOM 3128 O O . GLU B 1 147 ? -11.617 5.391 2.775 1 76.62 147 GLU B O 1
ATOM 3133 N N . GLY B 1 148 ? -10.734 5.145 0.764 1 74.56 148 GLY B N 1
ATOM 3134 C CA . GLY B 1 148 ? -10.672 6.57 0.479 1 74.56 148 GLY B CA 1
ATOM 3135 C C . GLY B 1 148 ? -9.477 7.254 1.104 1 74.56 148 GLY B C 1
ATOM 3136 O O . GLY B 1 148 ? -9.133 8.375 0.733 1 74.56 148 GLY B O 1
ATOM 3137 N N . PHE B 1 149 ? -8.852 6.5 2.059 1 82.75 149 PHE B N 1
ATOM 3138 C CA . PHE B 1 149 ? -7.734 7.125 2.752 1 82.75 149 PHE B CA 1
ATOM 3139 C C . PHE B 1 149 ? -6.43 6.406 2.434 1 82.75 149 PHE B C 1
ATOM 3141 O O . PHE B 1 149 ? -5.344 6.938 2.688 1 82.75 149 PHE B O 1
ATOM 3148 N N . LEU B 1 150 ? -6.559 5.223 1.878 1 91.06 150 LEU B N 1
ATOM 3149 C CA . LEU B 1 150 ? -5.387 4.402 1.592 1 91.06 150 LEU B CA 1
ATOM 3150 C C . LEU B 1 150 ? -4.469 4.324 2.807 1 91.06 150 LEU B C 1
ATOM 3152 O O . LEU B 1 150 ? -3.266 4.57 2.699 1 91.06 150 LEU B O 1
ATOM 3156 N N . ALA B 1 151 ? -5.094 4.031 3.934 1 94.62 151 ALA B N 1
ATOM 3157 C CA . ALA B 1 151 ? -4.414 3.967 5.227 1 94.62 151 ALA B CA 1
ATOM 3158 C C . ALA B 1 151 ? -4.82 2.713 5.996 1 94.62 151 ALA B C 1
ATOM 3160 O O . ALA B 1 151 ? -5.992 2.322 5.984 1 94.62 151 ALA B O 1
ATOM 3161 N N . ALA B 1 152 ? -3.852 2.084 6.539 1 96.19 152 ALA B N 1
ATOM 3162 C CA . ALA B 1 152 ? -4.141 1.04 7.52 1 96.19 152 ALA B CA 1
ATOM 3163 C C . ALA B 1 152 ? -4.383 1.639 8.898 1 96.19 152 ALA B C 1
ATOM 3165 O O . ALA B 1 152 ? -3.605 2.471 9.367 1 96.19 152 ALA B O 1
ATOM 3166 N N . ILE B 1 153 ? -5.449 1.264 9.523 1 96.19 153 ILE B N 1
ATOM 3167 C CA . ILE B 1 153 ? -5.789 1.781 10.844 1 96.19 153 ILE B CA 1
ATOM 3168 C C . ILE B 1 153 ? -6.293 0.646 11.727 1 96.19 153 ILE B C 1
ATOM 3170 O O . ILE B 1 153 ? -6.383 -0.503 11.289 1 96.19 153 ILE B O 1
ATOM 3174 N N . GLY B 1 154 ? -6.551 0.979 13.07 1 94.44 154 GLY B N 1
ATOM 3175 C CA . GLY B 1 154 ? -7.18 0.029 13.977 1 94.44 154 GLY B CA 1
ATOM 3176 C C . GLY B 1 154 ? -6.211 -0.581 14.969 1 94.44 154 GLY B C 1
ATOM 3177 O O . GLY B 1 154 ? -5.062 -0.149 15.062 1 94.44 154 GLY B O 1
ATOM 3178 N N . ALA B 1 155 ? -6.742 -1.55 15.641 1 94.38 155 ALA B N 1
ATOM 3179 C CA . ALA B 1 155 ? -6.027 -2.135 16.781 1 94.38 155 ALA B CA 1
ATOM 3180 C C . ALA B 1 155 ? -4.703 -2.752 16.328 1 94.38 155 ALA B C 1
ATOM 3182 O O . ALA B 1 155 ? -3.688 -2.623 17.016 1 94.38 155 ALA B O 1
ATOM 3183 N N . ALA B 1 156 ? -4.715 -3.385 15.211 1 94.25 156 ALA B N 1
ATOM 3184 C CA . ALA B 1 156 ? -3.498 -4.031 14.719 1 94.25 156 ALA B CA 1
ATOM 3185 C C . ALA B 1 156 ? -2.424 -2.998 14.398 1 94.25 156 ALA B C 1
ATOM 3187 O O . ALA B 1 156 ? -1.244 -3.203 14.695 1 94.25 156 ALA B O 1
ATOM 3188 N N . THR B 1 157 ? -2.799 -1.933 13.734 1 97.19 157 THR B N 1
ATOM 3189 C CA . THR B 1 157 ? -1.866 -0.857 13.422 1 97.19 157 THR B CA 1
ATOM 3190 C C . THR B 1 157 ? -1.276 -0.261 14.695 1 97.19 157 THR B C 1
ATOM 3192 O O . THR B 1 157 ? -0.066 -0.046 14.781 1 97.19 157 THR B O 1
ATOM 3195 N N . ILE B 1 158 ? -2.146 -0.044 15.68 1 97.31 158 ILE B N 1
ATOM 3196 C CA . ILE B 1 158 ? -1.744 0.568 16.938 1 97.31 158 ILE B CA 1
ATOM 3197 C C . ILE B 1 158 ? -0.789 -0.363 17.688 1 97.31 158 ILE B C 1
ATOM 3199 O O . ILE B 1 158 ? 0.23 0.082 18.219 1 97.31 158 ILE B O 1
ATOM 3203 N N . ALA B 1 159 ? -1.115 -1.617 17.672 1 95.12 159 ALA B N 1
ATOM 3204 C CA . ALA B 1 159 ? -0.227 -2.588 18.312 1 95.12 159 ALA B CA 1
ATOM 3205 C C . ALA B 1 159 ? 1.121 -2.645 17.594 1 95.12 159 ALA B C 1
ATOM 3207 O O . ALA B 1 159 ? 2.168 -2.732 18.234 1 95.12 159 ALA B O 1
ATOM 3208 N N . GLY B 1 160 ? 1.117 -2.621 16.312 1 94.81 160 GLY B N 1
ATOM 3209 C CA . GLY B 1 160 ? 2.328 -2.697 15.508 1 94.81 160 GLY B CA 1
ATOM 3210 C C . GLY B 1 160 ? 3.264 -1.522 15.727 1 94.81 160 GLY B C 1
ATOM 3211 O O . GLY B 1 160 ? 4.48 -1.698 15.82 1 94.81 160 GLY B O 1
ATOM 3212 N N . VAL B 1 161 ? 2.709 -0.318 15.852 1 97.38 161 VAL B N 1
ATOM 3213 C CA . VAL B 1 161 ? 3.545 0.876 15.922 1 97.38 161 VAL B CA 1
ATOM 3214 C C . VAL B 1 161 ? 4.273 0.92 17.266 1 97.38 161 VAL B C 1
ATOM 3216 O O . VAL B 1 161 ? 5.363 1.484 17.375 1 97.38 161 VAL B O 1
ATOM 3219 N N . LYS B 1 162 ? 3.76 0.277 18.25 1 96.69 162 LYS B N 1
ATOM 3220 C CA . LYS B 1 162 ? 4.336 0.281 19.594 1 96.69 162 LYS B CA 1
ATOM 3221 C C . LYS B 1 162 ? 5.656 -0.479 19.625 1 96.69 162 LYS B C 1
ATOM 3223 O O . LYS B 1 162 ? 6.434 -0.343 20.578 1 96.69 162 LYS B O 1
ATOM 3228 N N . GLU B 1 163 ? 5.922 -1.252 18.625 1 95.25 163 GLU B N 1
ATOM 3229 C CA . GLU B 1 163 ? 7.156 -2.027 18.547 1 95.25 163 GLU B CA 1
ATOM 3230 C C . GLU B 1 163 ? 8.32 -1.165 18.078 1 95.25 163 GLU B C 1
ATOM 3232 O O . GLU B 1 163 ? 9.469 -1.611 18.062 1 95.25 163 GLU B O 1
ATOM 3237 N N . TYR B 1 164 ? 8.047 0.076 17.719 1 97.31 164 TYR B N 1
ATOM 3238 C CA . TYR B 1 164 ? 9.078 0.92 17.125 1 97.31 164 TYR B CA 1
ATOM 3239 C C . TYR B 1 164 ? 9.273 2.195 17.938 1 97.31 164 TYR B C 1
ATOM 3241 O O . TYR B 1 164 ? 8.336 2.686 18.578 1 97.31 164 TYR B O 1
ATOM 3249 N N . LYS B 1 165 ? 10.453 2.65 17.969 1 98.12 165 LYS B N 1
ATOM 3250 C CA . LYS B 1 165 ? 10.852 3.982 18.406 1 98.12 165 LYS B CA 1
ATOM 3251 C C . LYS B 1 165 ? 11.703 4.684 17.359 1 98.12 165 LYS B C 1
ATOM 3253 O O . LYS B 1 165 ? 12.609 4.082 16.781 1 98.12 165 LYS B O 1
ATOM 3258 N N . VAL B 1 166 ? 11.367 5.941 17.109 1 98.44 166 VAL B N 1
ATOM 3259 C CA . VAL B 1 166 ? 12.055 6.625 16.016 1 98.44 166 VAL B CA 1
ATOM 3260 C C . VAL B 1 166 ? 12.555 7.984 16.484 1 98.44 166 VAL B C 1
ATOM 3262 O O . VAL B 1 166 ? 12.133 8.484 17.531 1 98.44 166 VAL B O 1
ATOM 3265 N N . GLU B 1 167 ? 13.484 8.523 15.742 1 98.56 167 GLU B N 1
ATOM 3266 C CA . GLU B 1 167 ? 14 9.852 16.078 1 98.56 167 GLU B CA 1
ATOM 3267 C C . GLU B 1 167 ? 12.938 10.922 15.852 1 98.56 167 GLU B C 1
ATOM 3269 O O . GLU B 1 167 ? 12.766 11.82 16.688 1 98.56 167 GLU B O 1
ATOM 3274 N N . LYS B 1 168 ? 12.172 10.789 14.758 1 98.75 168 LYS B N 1
ATOM 3275 C CA . LYS B 1 168 ? 11.141 11.781 14.438 1 98.75 168 LYS B CA 1
ATOM 3276 C C . LYS B 1 168 ? 9.852 11.102 13.984 1 98.75 168 LYS B C 1
ATOM 3278 O O . LYS B 1 168 ? 9.867 10.219 13.125 1 98.75 168 LYS B O 1
ATOM 3283 N N . SER B 1 169 ? 8.758 11.445 14.578 1 98.81 169 SER B N 1
ATOM 3284 C CA . SER B 1 169 ? 7.422 11.07 14.125 1 98.81 169 SER B CA 1
ATOM 3285 C C . SER B 1 169 ? 6.68 12.266 13.539 1 98.81 169 SER B C 1
ATOM 3287 O O . SER B 1 169 ? 6.531 13.297 14.195 1 98.81 169 SER B O 1
ATOM 3289 N N . ILE B 1 170 ? 6.254 12.117 12.344 1 98.81 170 ILE B N 1
ATOM 3290 C CA . ILE B 1 170 ? 5.637 13.219 11.617 1 98.81 170 ILE B CA 1
ATOM 3291 C C . ILE B 1 170 ? 4.219 12.844 11.211 1 98.81 170 ILE B C 1
ATOM 3293 O O . ILE B 1 170 ? 4.004 11.812 10.57 1 98.81 170 ILE B O 1
ATOM 3297 N N . ALA B 1 171 ? 3.289 13.633 11.586 1 98.38 171 ALA B N 1
ATOM 3298 C CA . ALA B 1 171 ? 1.89 13.406 11.242 1 98.38 171 ALA B CA 1
ATOM 3299 C C . ALA B 1 171 ? 1.209 14.703 10.82 1 98.38 171 ALA B C 1
ATOM 3301 O O . ALA B 1 171 ? 1.757 15.797 11.023 1 98.38 171 ALA B O 1
ATOM 3302 N N . SER B 1 172 ? 0.148 14.539 10.156 1 97.31 172 SER B N 1
ATOM 3303 C CA . SER B 1 172 ? -0.748 15.656 9.867 1 97.31 172 SER B CA 1
ATOM 3304 C C . SER B 1 172 ? -2.119 15.445 10.492 1 97.31 172 SER B C 1
ATOM 3306 O O . SER B 1 172 ? -2.32 14.492 11.25 1 97.31 172 SER B O 1
ATOM 3308 N N . CYS B 1 173 ? -2.98 16.453 10.305 1 94.81 173 CYS B N 1
ATOM 3309 C CA . CYS B 1 173 ? -4.32 16.359 10.875 1 94.81 173 CYS B CA 1
ATOM 3310 C C . CYS B 1 173 ? -5.32 17.172 10.055 1 94.81 173 CYS B C 1
ATOM 3312 O O . CYS B 1 173 ? -4.938 17.875 9.109 1 94.81 173 CYS B O 1
ATOM 3314 N N . LYS B 1 174 ? -6.547 17 10.391 1 92.19 174 LYS B N 1
ATOM 3315 C CA . LYS B 1 174 ? -7.633 17.672 9.688 1 92.19 174 LYS B CA 1
ATOM 3316 C C . LYS B 1 174 ? -7.773 19.109 10.156 1 92.19 174 LYS B C 1
ATOM 3318 O O . LYS B 1 174 ? -8.109 20 9.367 1 92.19 174 LYS B O 1
ATOM 3323 N N . ALA B 1 175 ? -7.547 19.312 11.492 1 93.75 175 ALA B N 1
ATOM 3324 C CA . ALA B 1 175 ? -7.781 20.641 12.062 1 93.75 175 ALA B CA 1
ATOM 3325 C C . ALA B 1 175 ? -6.891 20.875 13.281 1 93.75 175 ALA B C 1
ATOM 3327 O O . ALA B 1 175 ? -6.543 19.938 14 1 93.75 175 ALA B O 1
ATOM 3328 N N . PHE B 1 176 ? -6.594 22.141 13.5 1 96.62 176 PHE B N 1
ATOM 3329 C CA . PHE B 1 176 ? -5.785 22.562 14.641 1 96.62 176 PHE B CA 1
ATOM 3330 C C . PHE B 1 176 ? -6.453 23.719 15.383 1 96.62 176 PHE B C 1
ATOM 3332 O O . PHE B 1 176 ? -6.625 24.812 14.828 1 96.62 176 PHE B O 1
ATOM 3339 N N . ALA B 1 177 ? -6.887 23.438 16.516 1 95.56 177 ALA B N 1
ATOM 3340 C CA . ALA B 1 177 ? -7.344 24.453 17.469 1 95.56 177 ALA B CA 1
ATOM 3341 C C . ALA B 1 177 ? -6.262 24.781 18.484 1 95.56 177 ALA B C 1
ATOM 3343 O O . ALA B 1 177 ? -6.066 24.047 19.453 1 95.56 177 ALA B O 1
ATOM 3344 N N . PRO B 1 178 ? -5.672 25.922 18.344 1 94.81 178 PRO B N 1
ATOM 3345 C CA . PRO B 1 178 ? -4.434 26.219 19.078 1 94.81 178 PRO B CA 1
ATOM 3346 C C . PRO B 1 178 ? -4.559 25.984 20.578 1 94.81 178 PRO B C 1
ATOM 3348 O O . PRO B 1 178 ? -3.652 25.422 21.203 1 94.81 178 PRO B O 1
ATOM 3351 N N . GLU B 1 179 ? -5.641 26.312 21.172 1 93.94 179 GLU B N 1
ATOM 3352 C CA . GLU B 1 179 ? -5.781 26.188 22.625 1 93.94 179 GLU B CA 1
ATOM 3353 C C . GLU B 1 179 ? -6.223 24.797 23.031 1 93.94 179 GLU B C 1
ATOM 3355 O O . GLU B 1 179 ? -6.098 24.406 24.203 1 93.94 179 GLU B O 1
ATOM 3360 N N . GLU B 1 180 ? -6.715 24.078 22.109 1 95.06 180 GLU B N 1
ATOM 3361 C CA . GLU B 1 180 ? -7.305 22.781 22.438 1 95.06 180 GLU B CA 1
ATOM 3362 C C . GLU B 1 180 ? -6.422 21.641 21.953 1 95.06 180 GLU B C 1
ATOM 3364 O O . GLU B 1 180 ? -6.145 20.703 22.703 1 95.06 180 GLU B O 1
ATOM 3369 N N . GLY B 1 181 ? -6.066 21.766 20.656 1 96.94 181 GLY B N 1
ATOM 3370 C CA . GLY B 1 181 ? -5.246 20.688 20.141 1 96.94 181 GLY B CA 1
ATOM 3371 C C . GLY B 1 181 ? -5.516 20.375 18.688 1 96.94 181 GLY B C 1
ATOM 3372 O O . GLY B 1 181 ? -5.969 21.234 17.938 1 96.94 181 GLY B O 1
ATOM 3373 N N . PHE B 1 182 ? -5.117 19.141 18.328 1 97.31 182 PHE B N 1
ATOM 3374 C CA . PHE B 1 182 ? -5.238 18.672 16.953 1 97.31 182 PHE B CA 1
ATOM 3375 C C . PHE B 1 182 ? -6.398 17.688 16.812 1 97.31 182 PHE B C 1
ATOM 3377 O O . PHE B 1 182 ? -6.621 16.859 17.688 1 97.31 182 PHE B O 1
ATOM 3384 N N . TYR B 1 183 ? -7.051 17.812 15.742 1 95.44 183 TYR B N 1
ATOM 3385 C CA . TYR B 1 183 ? -8.258 17.016 15.547 1 95.44 183 TYR B CA 1
ATOM 3386 C C . TYR B 1 183 ? -8.234 16.312 14.195 1 95.44 183 TYR B C 1
ATOM 3388 O O . TYR B 1 183 ? -7.59 16.781 13.258 1 95.44 183 TYR B O 1
ATOM 3396 N N . ASP B 1 184 ? -8.938 15.148 14.117 1 93.5 184 ASP B N 1
ATOM 3397 C CA . ASP B 1 184 ? -9.117 14.406 12.875 1 93.5 184 ASP B CA 1
ATOM 3398 C C . ASP B 1 184 ? -10.586 14.008 12.68 1 93.5 184 ASP B C 1
ATOM 3400 O O . ASP B 1 184 ? -11.422 14.266 13.555 1 93.5 184 ASP B O 1
ATOM 3404 N N . THR B 1 185 ? -10.945 13.484 11.547 1 83.5 185 THR B N 1
ATOM 3405 C CA . THR B 1 185 ? -12.328 13.25 11.133 1 83.5 185 THR B CA 1
ATOM 3406 C C . THR B 1 185 ? -12.953 12.109 11.93 1 83.5 185 THR B C 1
ATOM 3408 O O . THR B 1 185 ? -14.164 12.086 12.133 1 83.5 185 THR B O 1
ATOM 3411 N N . GLY B 1 186 ? -12.172 11.148 12.367 1 87.75 186 GLY B N 1
ATOM 3412 C CA . GLY B 1 186 ? -12.75 10 13.047 1 87.75 186 GLY B CA 1
ATOM 3413 C C . GLY B 1 186 ? -11.883 9.477 14.18 1 87.75 186 GLY B C 1
ATOM 3414 O O . GLY B 1 186 ? -10.68 9.766 14.234 1 87.75 186 GLY B O 1
ATOM 3415 N N . ASP B 1 187 ? -12.57 8.758 15.039 1 90.62 187 ASP B N 1
ATOM 3416 C CA . ASP B 1 187 ? -11.93 8.273 16.25 1 90.62 187 ASP B CA 1
ATOM 3417 C C . ASP B 1 187 ? -10.781 7.32 15.93 1 90.62 187 ASP B C 1
ATOM 3419 O O . ASP B 1 187 ? -9.703 7.422 16.516 1 90.62 187 ASP B O 1
ATOM 3423 N N . GLU B 1 188 ? -10.992 6.441 15.023 1 92 188 GLU B N 1
ATOM 3424 C CA . GLU B 1 188 ? -9.969 5.453 14.703 1 92 188 GLU B CA 1
ATOM 3425 C C . GLU B 1 188 ? -8.734 6.113 14.094 1 92 188 GLU B C 1
ATOM 3427 O O . GLU B 1 188 ? -7.602 5.719 14.383 1 92 188 GLU B O 1
ATOM 3432 N N . PHE B 1 189 ? -8.977 7.066 13.281 1 92.62 189 PHE B N 1
ATOM 3433 C CA . PHE B 1 189 ? -7.867 7.816 12.703 1 92.62 189 PHE B CA 1
ATOM 3434 C C . PHE B 1 189 ? -7.09 8.547 13.797 1 92.62 189 PHE B C 1
ATOM 3436 O O . PHE B 1 189 ? -5.859 8.492 13.828 1 92.62 189 PHE B O 1
ATOM 3443 N N . ALA B 1 190 ? -7.828 9.18 14.648 1 95.62 190 ALA B N 1
ATOM 3444 C CA . ALA B 1 190 ? -7.207 9.969 15.711 1 95.62 190 ALA B CA 1
ATOM 3445 C C . ALA B 1 190 ? -6.375 9.086 16.641 1 95.62 190 ALA B C 1
ATOM 3447 O O . ALA B 1 190 ? -5.238 9.43 16.984 1 95.62 190 ALA B O 1
ATOM 3448 N N . ARG B 1 191 ? -6.938 7.957 16.984 1 96.94 191 ARG B N 1
ATOM 3449 C CA . ARG B 1 191 ? -6.238 7.043 17.875 1 96.94 191 ARG B CA 1
ATOM 3450 C C . ARG B 1 191 ? -4.973 6.5 17.219 1 96.94 191 ARG B C 1
ATOM 3452 O O . ARG B 1 191 ? -3.93 6.391 17.875 1 96.94 191 ARG B O 1
ATOM 3459 N N . THR B 1 192 ? -5.09 6.082 16 1 97.56 192 THR B N 1
ATOM 3460 C CA . THR B 1 192 ? -3.939 5.559 15.266 1 97.56 192 THR B CA 1
ATOM 3461 C C . THR B 1 192 ? -2.848 6.621 15.148 1 97.56 192 THR B C 1
ATOM 3463 O O . THR B 1 192 ? -1.674 6.34 15.398 1 97.56 192 THR B O 1
ATOM 3466 N N . LYS B 1 193 ? -3.223 7.82 14.805 1 97.44 193 LYS B N 1
ATOM 3467 C CA . LYS B 1 193 ? -2.27 8.914 14.664 1 97.44 193 LYS B CA 1
ATOM 3468 C C . LYS B 1 193 ? -1.578 9.219 15.984 1 97.44 193 LYS B C 1
ATOM 3470 O O . LYS B 1 193 ? -0.383 9.523 16.016 1 97.44 193 LYS B O 1
ATOM 3475 N N . ARG B 1 194 ? -2.332 9.234 17.016 1 97.88 194 ARG B N 1
ATOM 3476 C CA . ARG B 1 194 ? -1.771 9.492 18.344 1 97.88 194 ARG B CA 1
ATOM 3477 C C . ARG B 1 194 ? -0.712 8.453 18.703 1 97.88 194 ARG B C 1
ATOM 3479 O O . ARG B 1 194 ? 0.384 8.805 19.141 1 97.88 194 ARG B O 1
ATOM 3486 N N . ALA B 1 195 ? -1.082 7.191 18.5 1 98.25 195 ALA B N 1
ATOM 3487 C CA . ALA B 1 195 ? -0.144 6.109 18.781 1 98.25 195 ALA B CA 1
ATOM 3488 C C . ALA B 1 195 ? 1.141 6.266 17.984 1 98.25 195 ALA B C 1
ATOM 3490 O O . ALA B 1 195 ? 2.234 5.988 18.484 1 98.25 195 ALA B O 1
ATOM 3491 N N . MET B 1 196 ? 1.046 6.703 16.766 1 98.31 196 MET B N 1
ATOM 3492 C CA . MET B 1 196 ? 2.199 6.855 15.883 1 98.31 196 MET B CA 1
ATOM 3493 C C . MET B 1 196 ? 3.072 8.023 16.328 1 98.31 196 MET B C 1
ATOM 3495 O O . MET B 1 196 ? 4.285 7.879 16.469 1 98.31 196 MET B O 1
ATOM 3499 N N . ILE B 1 197 ? 2.461 9.148 16.562 1 98.12 197 ILE B N 1
ATOM 3500 C CA . ILE B 1 197 ? 3.195 10.359 16.922 1 98.12 197 ILE B CA 1
ATOM 3501 C C . ILE B 1 197 ? 3.959 10.141 18.219 1 98.12 197 ILE B C 1
ATOM 3503 O O . ILE B 1 197 ? 5.086 10.617 18.375 1 98.12 197 ILE B O 1
ATOM 3507 N N . GLU B 1 198 ? 3.41 9.398 19.078 1 98.06 198 GLU B N 1
ATOM 3508 C CA . GLU B 1 198 ? 3.965 9.195 20.422 1 98.06 198 GLU B CA 1
ATOM 3509 C C . GLU B 1 198 ? 5.234 8.352 20.359 1 98.06 198 GLU B C 1
ATOM 3511 O O . GLU B 1 198 ? 5.988 8.297 21.344 1 98.06 198 GLU B O 1
ATOM 3516 N N . ARG B 1 199 ? 5.555 7.77 19.266 1 98.25 199 ARG B N 1
ATOM 3517 C CA . ARG B 1 199 ? 6.703 6.879 19.156 1 98.25 199 ARG B CA 1
ATOM 3518 C C . ARG B 1 199 ? 7.969 7.652 18.812 1 98.25 199 ARG B C 1
ATOM 3520 O O . ARG B 1 199 ? 9.062 7.086 18.781 1 98.25 199 ARG B O 1
ATOM 3527 N N . GLY B 1 200 ? 7.844 8.945 18.516 1 98.44 200 GLY B N 1
ATOM 3528 C CA . GLY B 1 200 ? 8.984 9.758 18.109 1 98.44 200 GLY B CA 1
ATOM 3529 C C . GLY B 1 200 ? 9.656 10.461 19.281 1 98.44 200 GLY B C 1
ATOM 3530 O O . GLY B 1 200 ? 8.984 10.938 20.188 1 98.44 200 GLY B O 1
ATOM 3531 N N . ASP B 1 201 ? 10.969 10.484 19.25 1 98.38 201 ASP B N 1
ATOM 3532 C CA . ASP B 1 201 ? 11.68 11.359 20.172 1 98.38 201 ASP B CA 1
ATOM 3533 C C . ASP B 1 201 ? 11.281 12.82 19.969 1 98.38 201 ASP B C 1
ATOM 3535 O O . ASP B 1 201 ? 11.141 13.57 20.938 1 98.38 201 ASP B O 1
ATOM 3539 N N . THR B 1 202 ? 11.164 13.164 18.797 1 98.5 202 THR B N 1
ATOM 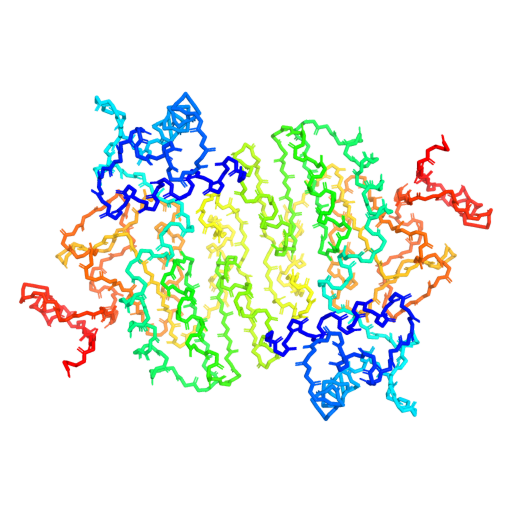3540 C CA . THR B 1 202 ? 10.602 14.453 18.406 1 98.5 202 THR B CA 1
ATOM 3541 C C . THR B 1 202 ? 9.266 14.266 17.688 1 98.5 202 THR B C 1
ATOM 3543 O O . THR B 1 202 ? 9.188 13.602 16.656 1 98.5 202 THR B O 1
ATOM 3546 N N . LYS B 1 203 ? 8.219 14.859 18.234 1 98.69 203 LYS B N 1
ATOM 3547 C CA . LYS B 1 203 ? 6.867 14.781 17.688 1 98.69 203 LYS B CA 1
ATOM 3548 C C . LYS B 1 203 ? 6.547 16 16.828 1 98.69 203 LYS B C 1
ATOM 3550 O O . LYS B 1 203 ? 6.516 17.125 17.328 1 98.69 203 LYS B O 1
ATOM 3555 N N . ILE B 1 204 ? 6.262 15.742 15.57 1 98.69 204 ILE B N 1
ATOM 3556 C CA . ILE B 1 204 ? 6.113 16.844 14.625 1 98.69 204 ILE B CA 1
ATOM 3557 C C . ILE B 1 204 ? 4.73 16.781 13.977 1 98.69 204 ILE B C 1
ATOM 3559 O O . ILE B 1 204 ? 4.312 15.734 13.484 1 98.69 204 ILE B O 1
ATOM 3563 N N . MET B 1 205 ? 4.043 17.891 13.969 1 98.56 205 MET B N 1
ATOM 3564 C CA . MET B 1 205 ? 2.811 18.047 13.203 1 98.56 205 MET B CA 1
ATOM 3565 C C . MET B 1 205 ? 3.047 18.891 11.961 1 98.56 205 MET B C 1
ATOM 3567 O O . MET B 1 205 ? 3.432 20.062 12.062 1 98.56 205 MET B O 1
ATOM 3571 N N . ALA B 1 206 ? 2.863 18.281 10.828 1 98.5 206 ALA B N 1
ATOM 3572 C CA . ALA B 1 206 ? 2.99 18.953 9.539 1 98.5 206 ALA B CA 1
ATOM 3573 C C . ALA B 1 206 ? 1.626 19.391 9.008 1 98.5 206 ALA B C 1
ATOM 3575 O O . ALA B 1 206 ? 0.911 18.578 8.398 1 98.5 206 ALA B O 1
ATOM 3576 N N . ILE B 1 207 ? 1.309 20.625 9.148 1 96.5 207 ILE B N 1
ATOM 3577 C CA . ILE B 1 207 ? -0.045 21.062 8.828 1 96.5 207 ILE B CA 1
ATOM 3578 C C . ILE B 1 207 ? 0.007 22.375 8.055 1 96.5 207 ILE B C 1
ATOM 3580 O O . ILE B 1 207 ? 0.718 23.312 8.445 1 96.5 207 ILE B O 1
ATOM 3584 N N . ASP B 1 208 ? -0.759 22.359 6.988 1 94.75 208 ASP B N 1
ATOM 3585 C CA . ASP B 1 208 ? -0.781 23.609 6.227 1 94.75 208 ASP B CA 1
ATOM 3586 C C . ASP B 1 208 ? -1.735 24.609 6.855 1 94.75 208 ASP B C 1
ATOM 3588 O O . ASP B 1 208 ? -2.607 24.25 7.648 1 94.75 208 ASP B O 1
ATOM 3592 N N . SER B 1 209 ? -1.635 25.859 6.453 1 92.69 209 SER B N 1
ATOM 3593 C CA . SER B 1 209 ? -2.287 27 7.094 1 92.69 209 SER B CA 1
ATOM 3594 C C . SER B 1 209 ? -3.805 26.906 6.988 1 92.69 209 SER B C 1
ATOM 3596 O O . SER B 1 209 ? -4.527 27.531 7.762 1 92.69 209 SER B O 1
ATOM 3598 N N . THR B 1 210 ? -4.305 26.109 6.051 1 88.62 210 THR B N 1
ATOM 3599 C CA . THR B 1 210 ? -5.746 26.016 5.852 1 88.62 210 THR B CA 1
ATOM 3600 C C . THR B 1 210 ? -6.398 25.234 6.984 1 88.62 210 THR B C 1
ATOM 3602 O O . THR B 1 210 ? -7.621 25.25 7.141 1 88.62 210 THR B O 1
ATOM 3605 N N . LYS B 1 211 ? -5.621 24.609 7.832 1 91.12 211 LYS B N 1
ATOM 3606 C CA . LYS B 1 211 ? -6.141 23.75 8.898 1 91.12 211 LYS B CA 1
ATOM 3607 C C . LYS B 1 211 ? -6.199 24.5 10.227 1 91.12 211 LYS B C 1
ATOM 3609 O O . LYS B 1 211 ? -6.684 23.969 11.227 1 91.12 211 LYS B O 1
ATOM 3614 N N . PHE B 1 212 ? -5.699 25.703 10.258 1 92.69 212 PHE B N 1
ATOM 3615 C CA . PHE B 1 212 ? -5.574 26.453 11.508 1 92.69 212 PHE B CA 1
ATOM 3616 C C . PHE B 1 212 ? -6.922 27.016 11.945 1 92.69 212 PHE B C 1
ATOM 3618 O O . PHE B 1 212 ? -7.754 27.359 11.109 1 92.69 212 PHE B O 1
ATOM 3625 N N . GLU B 1 213 ? -7.043 27 13.289 1 88.56 213 GLU B N 1
ATOM 3626 C CA . GLU B 1 213 ? -8.195 27.594 13.953 1 88.56 213 GLU B CA 1
ATOM 3627 C C . GLU B 1 213 ? -9.492 26.906 13.539 1 88.56 213 GLU B C 1
ATOM 3629 O O . GLU B 1 213 ? -10.477 27.578 13.227 1 88.56 213 GLU B O 1
ATOM 3634 N N . LYS B 1 214 ? -9.414 25.625 13.367 1 87.88 214 LYS B N 1
ATOM 3635 C CA . LYS B 1 214 ? -10.531 24.75 13.07 1 87.88 214 LYS B CA 1
ATOM 3636 C C . LYS B 1 214 ? -10.57 23.562 14.031 1 87.88 214 LYS B C 1
ATOM 3638 O O . LYS B 1 214 ? -9.609 23.312 14.758 1 87.88 214 LYS B O 1
ATOM 3643 N N . SER B 1 215 ? -11.695 22.984 14.125 1 86.62 215 SER B N 1
ATOM 3644 C CA . SER B 1 215 ? -11.859 21.75 14.898 1 86.62 215 SER B CA 1
ATOM 3645 C C . SER B 1 215 ? -12.508 20.656 14.07 1 86.62 215 SER B C 1
ATOM 3647 O O . SER B 1 215 ? -12.938 20.891 12.938 1 86.62 215 SER B O 1
ATOM 3649 N N . ALA B 1 216 ? -12.398 19.484 14.609 1 88.06 216 ALA B N 1
ATOM 3650 C CA . ALA B 1 216 ? -13.031 18.328 13.977 1 88.06 216 ALA B CA 1
ATOM 3651 C C . ALA B 1 216 ? -13.531 17.344 15.023 1 88.06 216 ALA B C 1
ATOM 3653 O O . ALA B 1 216 ? -13.508 17.625 16.219 1 88.06 216 ALA B O 1
ATOM 3654 N N . PHE B 1 217 ? -14.016 16.344 14.641 1 85.81 217 PHE B N 1
ATOM 3655 C CA . PHE B 1 217 ? -14.805 15.43 15.461 1 85.81 217 PHE B CA 1
ATOM 3656 C C . PHE B 1 217 ? -13.945 14.797 16.547 1 85.81 217 PHE B C 1
ATOM 3658 O O . PHE B 1 217 ? -14.344 14.758 17.719 1 85.81 217 PHE B O 1
ATOM 3665 N N . ALA B 1 218 ? -12.828 14.297 16.203 1 93.31 218 ALA B N 1
ATOM 3666 C CA . ALA B 1 218 ? -12.047 13.492 17.125 1 93.31 218 ALA B CA 1
ATOM 3667 C C . ALA B 1 218 ? -10.703 14.156 17.438 1 93.31 218 ALA B C 1
ATOM 3669 O O . ALA B 1 218 ? -9.961 14.508 16.516 1 93.31 218 ALA B O 1
ATOM 3670 N N . LYS B 1 219 ? -10.391 14.227 18.688 1 96 219 LYS B N 1
ATOM 3671 C CA . LYS B 1 219 ? -9.125 14.844 19.078 1 96 219 LYS B CA 1
ATOM 3672 C C . LYS B 1 219 ? -7.973 13.844 18.969 1 96 219 LYS B C 1
ATOM 3674 O O . LYS B 1 219 ? -8.078 12.711 19.438 1 96 219 LYS B O 1
ATOM 3679 N N . VAL B 1 220 ? -6.938 14.266 18.312 1 97 220 VAL B N 1
ATOM 3680 C CA . VAL B 1 220 ? -5.734 13.453 18.203 1 97 220 VAL B CA 1
ATOM 3681 C C . VAL B 1 220 ? -4.871 13.617 19.438 1 97 220 VAL B C 1
ATOM 3683 O O . VAL B 1 220 ? -4.523 12.641 20.094 1 97 220 VAL B O 1
ATOM 3686 N N . MET B 1 221 ? -4.605 14.867 19.766 1 96.81 221 MET B N 1
ATOM 3687 C CA . MET B 1 221 ? -3.768 15.148 20.922 1 96.81 221 MET B CA 1
ATOM 3688 C C . MET B 1 221 ? -3.826 16.625 21.297 1 96.81 221 MET B C 1
ATOM 3690 O O . MET B 1 221 ? -4.289 17.453 20.5 1 96.81 221 MET B O 1
ATOM 3694 N N . ASP B 1 222 ? -3.334 16.875 22.516 1 96.81 222 ASP B N 1
ATOM 3695 C CA . ASP B 1 222 ? -3.271 18.25 22.984 1 96.81 222 ASP B CA 1
ATOM 3696 C C . ASP B 1 222 ? -2.104 19 22.344 1 96.81 222 ASP B C 1
ATOM 3698 O O . ASP B 1 222 ? -1.103 18.391 21.969 1 96.81 222 ASP B O 1
ATOM 3702 N N . THR B 1 223 ? -2.279 20.312 22.25 1 95.88 223 THR B N 1
ATOM 3703 C CA . THR B 1 223 ? -1.256 21.141 21.641 1 95.88 223 THR B CA 1
ATOM 3704 C C . THR B 1 223 ? 0.086 20.969 22.344 1 95.88 223 THR B C 1
ATOM 3706 O O . THR B 1 223 ? 1.131 20.891 21.688 1 95.88 223 THR B O 1
ATOM 3709 N N . GLU B 1 224 ? 0.108 20.844 23.641 1 95.12 224 GLU B N 1
ATOM 3710 C CA . GLU B 1 224 ? 1.327 20.812 24.453 1 95.12 224 GLU B CA 1
ATOM 3711 C C . GLU B 1 224 ? 2.055 19.484 24.312 1 95.12 224 GLU B C 1
ATOM 3713 O O . GLU B 1 224 ? 3.207 19.359 24.734 1 95.12 224 GLU B O 1
ATOM 3718 N N . ASP B 1 225 ? 1.401 18.5 23.734 1 96.88 225 ASP B N 1
ATOM 3719 C CA . ASP B 1 225 ? 1.993 17.188 23.594 1 96.88 225 ASP B CA 1
ATOM 3720 C C . ASP B 1 225 ? 2.857 17.094 22.344 1 96.88 225 ASP B C 1
ATOM 3722 O O . ASP B 1 225 ? 3.498 16.062 22.094 1 96.88 225 ASP B O 1
ATOM 3726 N N . ILE B 1 226 ? 2.926 18.141 21.578 1 97.75 226 ILE B N 1
ATOM 3727 C CA . ILE B 1 226 ? 3.701 18.172 20.344 1 97.75 226 ILE B CA 1
ATOM 3728 C C . ILE B 1 226 ? 4.945 19.047 20.547 1 97.75 226 ILE B C 1
ATOM 3730 O O . ILE B 1 226 ? 4.906 20.031 21.281 1 97.75 226 ILE B O 1
ATOM 3734 N N . ASP B 1 227 ? 5.988 18.641 19.906 1 98.19 227 ASP B N 1
ATOM 3735 C CA . ASP B 1 227 ? 7.242 19.391 20.031 1 98.19 227 ASP B CA 1
ATOM 3736 C C . ASP B 1 227 ? 7.344 20.484 18.984 1 98.19 227 ASP B C 1
ATOM 3738 O O . ASP B 1 227 ? 7.887 21.562 19.25 1 98.19 227 ASP B O 1
ATOM 3742 N N . MET B 1 228 ? 6.785 20.156 17.75 1 98.19 228 MET B N 1
ATOM 3743 C CA . MET B 1 228 ? 6.996 21.078 16.641 1 98.19 228 MET B CA 1
ATOM 3744 C C . MET B 1 228 ? 5.781 21.094 15.719 1 98.19 228 MET B C 1
ATOM 3746 O O . MET B 1 228 ? 5.188 20.047 15.445 1 98.19 228 MET B O 1
ATOM 3750 N N . ILE B 1 229 ? 5.527 22.281 15.234 1 98.25 229 ILE B N 1
ATOM 3751 C CA . ILE B 1 229 ? 4.566 22.469 14.156 1 98.25 229 ILE B CA 1
ATOM 3752 C C . ILE B 1 229 ? 5.277 23.016 12.922 1 98.25 229 ILE B C 1
ATOM 3754 O O . ILE B 1 229 ? 5.988 24.031 13.016 1 98.25 229 ILE B O 1
ATOM 3758 N N . ILE B 1 230 ? 5.133 22.344 11.836 1 98.62 230 ILE B N 1
ATOM 3759 C CA . ILE B 1 230 ? 5.684 22.812 10.578 1 98.62 230 ILE B CA 1
ATOM 3760 C C . ILE B 1 230 ? 4.547 23.172 9.625 1 98.62 230 ILE B C 1
ATOM 3762 O O . ILE B 1 230 ? 3.658 22.359 9.367 1 98.62 230 ILE B O 1
ATOM 3766 N N . THR B 1 231 ? 4.551 24.422 9.125 1 98.31 231 THR B N 1
ATOM 3767 C CA . THR B 1 231 ? 3.445 24.906 8.305 1 98.31 231 THR B CA 1
ATOM 3768 C C . THR B 1 231 ? 3.965 25.656 7.078 1 98.31 231 THR B C 1
ATOM 3770 O O . THR B 1 231 ? 5.176 25.766 6.883 1 98.31 231 THR B O 1
ATOM 3773 N N . ASP B 1 232 ? 3.072 26.016 6.199 1 97.75 232 ASP B N 1
ATOM 3774 C CA . ASP B 1 232 ? 3.445 26.453 4.855 1 97.75 232 ASP B CA 1
ATOM 3775 C C . ASP B 1 232 ? 3.627 27.969 4.797 1 97.75 232 ASP B C 1
ATOM 3777 O O . ASP B 1 232 ? 4.156 28.5 3.818 1 97.75 232 ASP B O 1
ATOM 3781 N N . ARG B 1 233 ? 3.166 28.672 5.805 1 96.38 233 ARG B N 1
ATOM 3782 C CA . ARG B 1 233 ? 3.344 30.109 5.906 1 96.38 233 ARG B CA 1
ATOM 3783 C C . ARG B 1 233 ? 3.311 30.562 7.363 1 96.38 233 ARG B C 1
ATOM 3785 O O . ARG B 1 233 ? 2.906 29.812 8.25 1 96.38 233 ARG B O 1
ATOM 3792 N N . LYS B 1 234 ? 3.695 31.797 7.559 1 96.44 234 LYS B N 1
ATOM 3793 C CA . LYS B 1 234 ? 3.689 32.344 8.914 1 96.44 234 LYS B CA 1
ATOM 3794 C C . LYS B 1 234 ? 2.275 32.375 9.484 1 96.44 234 LYS B C 1
ATOM 3796 O O . LYS B 1 234 ? 1.376 32.969 8.891 1 96.44 234 LYS B O 1
ATOM 3801 N N . PRO B 1 235 ? 2.092 31.75 10.609 1 95.44 235 PRO B N 1
ATOM 3802 C CA . PRO B 1 235 ? 0.761 31.781 11.227 1 95.44 235 PRO B CA 1
ATOM 3803 C C . PRO B 1 235 ? 0.396 33.156 11.789 1 95.44 235 PRO B C 1
ATOM 3805 O O . PRO B 1 235 ? 1.266 34 11.93 1 95.44 235 PRO B O 1
ATOM 3808 N N . GLN B 1 236 ? -0.886 33.281 12.109 1 93.69 236 GLN B N 1
ATOM 3809 C CA . GLN B 1 236 ? -1.354 34.5 12.789 1 93.69 236 GLN B CA 1
ATOM 3810 C C . GLN B 1 236 ? -0.745 34.594 14.18 1 93.69 236 GLN B C 1
ATOM 3812 O O . GLN B 1 236 ? -0.342 33.594 14.773 1 93.69 236 GLN B O 1
ATOM 3817 N N . LYS B 1 237 ? -0.765 35.781 14.695 1 94.56 237 LYS B N 1
ATOM 3818 C CA . LYS B 1 237 ? -0.143 36.062 15.977 1 94.56 237 LYS B CA 1
ATOM 3819 C C . LYS B 1 237 ? -0.758 35.219 17.094 1 94.56 237 LYS B C 1
ATOM 3821 O O . LYS B 1 237 ? -0.067 34.844 18.031 1 94.56 237 LYS B O 1
ATOM 3826 N N . THR B 1 238 ? -2.01 35 16.984 1 92.94 238 THR B N 1
ATOM 3827 C CA . THR B 1 238 ? -2.715 34.219 18 1 92.94 238 THR B CA 1
ATOM 3828 C C . THR B 1 238 ? -2.145 32.812 18.094 1 92.94 238 THR B C 1
ATOM 3830 O O . THR B 1 238 ? -1.974 32.281 19.203 1 92.94 238 THR B O 1
ATOM 3833 N N . VAL B 1 239 ? -1.837 32.25 16.984 1 94.75 239 VAL B N 1
ATOM 3834 C CA . VAL B 1 239 ? -1.296 30.891 16.938 1 94.75 239 VAL B CA 1
ATOM 3835 C C . VAL B 1 239 ? 0.137 30.875 17.453 1 94.75 239 VAL B C 1
ATOM 3837 O O . VAL B 1 239 ? 0.512 30.016 18.25 1 94.75 239 VAL B O 1
ATOM 3840 N N . LEU B 1 240 ? 0.908 31.844 17.062 1 95.94 240 LEU B N 1
ATOM 3841 C CA . LEU B 1 240 ? 2.303 31.938 17.484 1 95.94 240 LEU B CA 1
ATOM 3842 C C . LEU B 1 240 ? 2.404 32.125 19 1 95.94 240 LEU B C 1
ATOM 3844 O O . LEU B 1 240 ? 3.307 31.594 19.641 1 95.94 240 LEU B O 1
ATOM 3848 N N . LYS B 1 241 ? 1.539 32.906 19.5 1 96.12 241 LYS B N 1
ATOM 3849 C CA . LYS B 1 241 ? 1.512 33.125 20.938 1 96.12 241 LYS B CA 1
ATOM 3850 C C . LYS B 1 241 ? 1.266 31.844 21.719 1 96.12 241 LYS B C 1
ATOM 3852 O O . LYS B 1 241 ? 1.935 31.562 22.703 1 96.12 241 LYS B O 1
ATOM 3857 N N . VAL B 1 242 ? 0.291 31.125 21.266 1 95.81 242 VAL B N 1
ATOM 3858 C CA . VAL B 1 242 ? -0.031 29.859 21.906 1 95.81 242 VAL B CA 1
ATOM 3859 C C . VAL B 1 242 ? 1.175 28.922 21.844 1 95.81 242 VAL B C 1
ATOM 3861 O O . VAL B 1 242 ? 1.498 28.25 22.812 1 95.81 242 VAL B O 1
ATOM 3864 N N . CYS B 1 243 ? 1.826 28.844 20.703 1 95.81 243 CYS B N 1
ATOM 3865 C CA . CYS B 1 243 ? 3.002 27.984 20.531 1 95.81 243 CYS B CA 1
ATOM 3866 C C . CYS B 1 243 ? 4.102 28.391 21.5 1 95.81 243 CYS B C 1
ATOM 3868 O O . CYS B 1 243 ? 4.723 27.516 22.125 1 95.81 243 CYS B O 1
ATOM 3870 N N . GLU B 1 244 ? 4.312 29.656 21.625 1 95.75 244 GLU B N 1
ATOM 3871 C CA . GLU B 1 244 ? 5.328 30.172 22.547 1 95.75 244 GLU B CA 1
ATOM 3872 C C . GLU B 1 244 ? 4.984 29.812 23.984 1 95.75 244 GLU B C 1
ATOM 3874 O O . GLU B 1 244 ? 5.844 29.344 24.734 1 95.75 244 GLU B O 1
ATOM 3879 N N . GLU B 1 245 ? 3.816 30.031 24.344 1 96.5 245 GLU B N 1
ATOM 3880 C CA . GLU B 1 245 ? 3.361 29.781 25.703 1 96.5 245 GLU B CA 1
ATOM 3881 C C . GLU B 1 245 ? 3.477 28.297 26.062 1 96.5 245 GLU B C 1
ATOM 3883 O O . GLU B 1 245 ? 3.748 27.953 27.219 1 96.5 245 GLU B O 1
ATOM 3888 N N . LYS B 1 246 ? 3.287 27.5 25.094 1 95.56 246 LYS B N 1
ATOM 3889 C CA . LYS B 1 246 ? 3.252 26.062 25.359 1 95.56 246 LYS B CA 1
ATOM 3890 C C . LYS B 1 246 ? 4.594 25.406 25.031 1 95.56 246 LYS B C 1
ATOM 3892 O O . LYS B 1 246 ? 4.742 24.188 25.156 1 95.56 246 LYS B O 1
ATOM 3897 N N . GLY B 1 247 ? 5.527 26.188 24.562 1 95.19 247 GLY B N 1
ATOM 3898 C CA . GLY B 1 247 ? 6.875 25.703 24.312 1 95.19 247 GLY B CA 1
ATOM 3899 C C . GLY B 1 247 ? 6.992 24.891 23.031 1 95.19 247 GLY B C 1
ATOM 3900 O O . GLY B 1 247 ? 7.793 23.969 22.953 1 95.19 247 GLY B O 1
ATOM 3901 N N . ILE B 1 248 ? 6.172 25.141 22.094 1 96.69 248 ILE B N 1
ATOM 3902 C CA . ILE B 1 248 ? 6.188 24.422 20.812 1 96.69 248 ILE B CA 1
ATOM 3903 C C . ILE B 1 248 ? 6.969 25.234 19.781 1 96.69 248 ILE B C 1
ATOM 3905 O O . ILE B 1 248 ? 6.738 26.438 19.625 1 96.69 248 ILE B O 1
ATOM 3909 N N . LYS B 1 249 ? 7.801 24.594 19.109 1 97.31 249 LYS B N 1
ATOM 3910 C CA . LYS B 1 249 ? 8.531 25.25 18.031 1 97.31 249 LYS B CA 1
ATOM 3911 C C . LYS B 1 249 ? 7.699 25.297 16.75 1 97.31 249 LYS B C 1
ATOM 3913 O O . LYS B 1 249 ? 7.266 24.25 16.25 1 97.31 249 LYS B O 1
ATOM 3918 N N . CYS B 1 250 ? 7.457 26.438 16.234 1 96.88 250 CYS B N 1
ATOM 3919 C CA . CYS B 1 250 ? 6.711 26.625 14.992 1 96.88 250 CYS B CA 1
ATOM 3920 C C . CYS B 1 250 ? 7.637 27.031 13.852 1 96.88 250 CYS B C 1
ATOM 3922 O O . CYS B 1 250 ? 8.297 28.062 13.914 1 96.88 250 CYS B O 1
ATOM 3924 N N . MET B 1 251 ? 7.672 26.219 12.812 1 97.44 251 MET B N 1
ATOM 3925 C CA . MET B 1 251 ? 8.547 26.469 11.672 1 97.44 251 MET B CA 1
ATOM 3926 C C . MET B 1 251 ? 7.742 26.734 10.406 1 97.44 251 MET B C 1
ATOM 3928 O O . MET B 1 251 ? 6.738 26.062 10.156 1 97.44 251 MET B O 1
ATOM 3932 N N . TYR B 1 252 ? 8.141 27.672 9.609 1 97.31 252 TYR B N 1
ATOM 3933 C CA . TYR B 1 252 ? 7.508 28.078 8.352 1 97.31 252 TYR B CA 1
ATOM 3934 C C . TYR B 1 252 ? 8.523 28.703 7.41 1 97.31 252 TYR B C 1
ATOM 3936 O O . TYR B 1 252 ? 9.602 29.125 7.84 1 97.31 252 TYR B O 1
ATOM 3944 N N . PRO B 1 253 ? 8.219 28.594 6.066 1 94.81 253 PRO B N 1
ATOM 3945 C CA . PRO B 1 253 ? 9.172 29.172 5.125 1 94.81 253 PRO B CA 1
ATOM 3946 C C . PRO B 1 253 ? 9.391 30.672 5.348 1 94.81 253 PRO B C 1
ATOM 3948 O O . PRO B 1 253 ? 8.445 31.391 5.684 1 94.81 253 PRO B O 1
ATOM 3951 N N . GLU B 1 254 ? 10.664 31 5.258 1 84.31 254 GLU B N 1
ATOM 3952 C CA . GLU B 1 254 ? 11 32.438 5.332 1 84.31 254 GLU B CA 1
ATOM 3953 C C . GLU B 1 254 ? 10.633 33.156 4.039 1 84.31 254 GLU B C 1
ATOM 3955 O O . GLU B 1 254 ? 10.625 32.531 2.965 1 84.31 254 GLU B O 1
ATOM 3960 N N . LYS B 1 255 ? 9.961 34.344 3.867 1 63.25 255 LYS B N 1
ATOM 3961 C CA . LYS B 1 255 ? 9.641 35.125 2.68 1 63.25 255 LYS B CA 1
ATOM 3962 C C . LYS B 1 255 ? 10.766 35.062 1.657 1 63.25 255 LYS B C 1
ATOM 3964 O O . LYS B 1 255 ? 11.938 34.969 2.025 1 63.25 255 LYS B O 1
#

Radius of gyration: 24.83 Å; Cα contacts (8 Å, |Δi|>4): 1122; chains: 2; bounding box: 57×75×58 Å

Foldseek 3Di:
DDLVVLLLVLLLCCVVVQWDFLVVSCVVVVHDSVSSVVSVVVCVVQVQWADDDRTTGGPPPDLRDAFQVSQLPPPVVWLLQLLQVVLVVDAAQFEEEEEQHSSSLSNLLNVLVHFAYEYEYQAPSSCVSCVPVPRYHYHHQAADQDPRRNGHWDDSSLVSLLVAATQEYEYEAQAAALQFAGEHSDAGSLQSSLSRQVRHPAREYEYEQVRYNDYYDGHNDGNLVHAEYEYAADHDPVNVVSCVVSNHHYHYDDD/DDLVVLLLVLLLCCVVVQWDFLVVSCVVVVHDSVSSVVSVVVCVVQVQWADDDRTTGGPPPDLRDAFQVSQLPPPVVWLLQLLQVVLVVDAAQFEEEEEQHSSSLSNLLNVLVHFAYEYEYQAPSSCVSCVPVPRYHYHHQAADQDPRRRGHWDDSSLVSLLVAATQEYEYEAQAAALQFAGEHSDAGSLQSSLSRQVRHPAREYEYEQVRYNDYYDGHNDGNLVHAEYEYAADHDPVNVVSCVVSNHHYHYDDD

Secondary structure (DSSP, 8-state):
--HHHHHHHHHHHHHHHSEEEHHHHHHHHTS-HHHHHHHHHHHHHTTSEEEETTEEEE-TT--PPPPHHHHHHTTHHHHHHHHHHHHHH--TT-EEEE-SSHHHHHHHHHHTTSSS-EEEE-BHHHHHHTTT-TTSEEEE--EEEETTTTEEESHHHHHHHTT--EEEEEE--SEEETTTEEEESSHHHHHHHHHHHTTEEEEEEE--GGGBT---SEEEE-GGG-SEEE-SSPPPHHHHHHHHHHT-EEE----/--HHHHHHHHHHHHHHHSEEEHHHHHHHHTS-HHHHHHHHHHHHHTTSEEEETTEEEE-TT--PPPPHHHHHHTTHHHHHHHHHHHHHH--TT-EEEE-SSHHHHHHHHHHTTSSS-EEEE-BHHHHHHTTT-TTSEEEE--EEEETTTTEEESHHHHHHHTT--EEEEEE--SEEETTTEEEESSHHHHHHHHHHHTTEEEEEEE--GGGBT---SEEEE-GGG-SEEE-SSPPPHHHHHHHHHHT-EEE----

Sequence (510 aa):
MIAIERRNGILEKLQEDKKVVVGELSQLYKVSEETIRRDLERLEKEGLCTKSYGGAVFNENNNVEMPFNVRKKSNATGKQKIAELIADMVEDGEDILLDASTTAVYIAKALKSKRNLTVVTNSIEVLIELSDMTDWNVISLGGSLKEGFLAAIGAATIAGVKEYKVEKSIASCKAFAPEEGFYDTGDEFARTKRAMIERGDTKIMAIDSTKFEKSAFAKVMDTEDIDMIITDRKPQKTVLKVCEEKGIKCMYPEKMIAIERRNGILEKLQEDKKVVVGELSQLYKVSEETIRRDLERLEKEGLCTKSYGGAVFNENNNVEMPFNVRKKSNATGKQKIAELIADMVEDGEDILLDASTTAVYIAKALKSKRNLTVVTNSIEVLIELSDMTDWNVISLGGSLKEGFLAAIGAATIAGVKEYKVEKSIASCKAFAPEEGFYDTGDEFARTKRAMIERGDTKIMAIDSTKFEKSAFAKVMDTEDIDMIITDRKPQKTVLKVCEEKGIKCMYPEK

InterPro domains:
  IPR001034 DeoR-type HTH domain [PF08220] (6-61)
  IPR001034 DeoR-type HTH domain [PR00037] (24-38)
  IPR001034 DeoR-type HTH domain [PR00037] (38-56)
  IPR001034 DeoR-type HTH domain [PS51000] (3-58)
  IPR001034 DeoR-type HTH domain [SM00420] (6-58)
  IPR014036 DeoR-like transcriptional repressor, C-terminal sensor domain [PF00455] (75-233)
  IPR018356 Transcription regulator, HTH DeoR-type, conserved site [PS00894] (6-40)
  IPR036388 Winged helix-like DNA-binding domain superfamily [G3DSA:1.10.10.10] (1-55)
  IPR036390 Winged helix DNA-binding domain superfamily [SSF46785] (5-60)
  IPR037171 NagB/RpiA transferase-like [SSF100950] (77-234)
  IPR050313 Carbohydrate Metabolism HTH-type Transcriptional Regulators [PTHR30363] (1-251)

Solvent-accessible surface area (backbone atoms only — not comparable to full-atom values): 25446 Å² total; per-residue (Å²): 132,56,72,67,60,50,47,47,50,51,48,42,44,17,68,72,62,42,41,47,45,31,68,58,50,16,64,73,68,73,49,54,50,67,56,43,50,50,50,48,49,52,36,29,74,67,43,62,28,40,77,45,96,67,28,32,31,45,44,80,86,38,82,50,76,72,45,43,75,44,50,44,59,53,63,43,68,36,34,44,51,30,12,49,57,51,37,72,71,56,59,69,56,40,35,33,33,37,42,59,46,55,50,39,40,39,29,53,59,44,39,63,81,54,49,47,34,31,40,38,28,30,17,53,59,45,50,60,73,46,36,80,48,77,66,39,48,42,32,36,38,14,17,40,51,39,61,53,57,50,21,32,32,43,70,56,18,41,58,46,43,69,77,48,75,26,57,34,7,40,34,66,65,64,11,29,24,68,90,62,17,33,11,18,70,36,61,56,58,10,52,34,50,35,52,47,34,69,32,19,76,39,23,34,38,49,40,49,69,88,26,55,79,32,78,52,76,15,69,36,45,48,49,68,77,36,47,30,38,34,21,39,46,79,72,56,67,70,50,52,49,46,29,58,76,54,66,30,46,76,46,48,62,77,134,131,57,72,68,59,51,48,47,49,51,48,40,43,17,68,71,62,42,40,47,45,31,69,59,50,14,64,72,67,72,48,52,51,66,57,44,51,51,49,49,49,51,36,29,74,66,42,61,29,40,77,44,95,64,29,33,32,45,42,78,88,38,79,50,77,70,46,43,76,45,50,44,58,52,62,43,67,36,34,45,50,31,11,49,58,52,36,72,71,57,60,70,57,40,35,35,34,37,43,60,46,54,51,39,39,41,29,54,59,45,39,65,82,55,48,47,34,31,39,38,28,30,20,53,60,45,52,60,73,46,36,79,48,77,68,39,49,42,33,36,37,14,17,40,52,40,60,52,56,50,21,32,33,43,71,57,18,42,58,46,43,68,77,48,75,26,58,35,7,39,33,66,65,65,12,28,24,68,91,63,17,33,12,18,69,34,60,57,58,11,53,34,51,36,52,46,34,68,32,20,75,40,23,33,40,48,39,48,69,88,25,54,78,32,77,51,77,15,70,38,46,48,48,69,77,36,48,31,39,34,22,40,45,79,70,57,68,72,50,53,48,46,29,58,76,54,66,28,47,76,45,46,62,77,133

Organism: NCBI:txid88431

Nearest PDB structures (foldseek):
  7l6l-assembly1_E  TM=9.362E-01  e=4.294E-14  Escherichia coli K-12
  8h2b-assembly1_B  TM=4.517E-01  e=1.682E-03  Zobellia galactanivorans
  3ma8-assembly1_B-2  TM=4.351E-01  e=3.259E-01  Cryptosporidium parvum Iowa II
  8tbs-assembly1_A  TM=5.414E-01  e=1.216E+00  Homo sapiens
  5wsa-assembly1_A  TM=3.251E-01  e=7.364E-01  Mycobacterium tuberculosis H37Rv